Protein 8XWS (pdb70)

B-factor: mean 115.24, std 15.27, range [30.0, 181.54]

Secondary structure (DSSP, 8-state):
----S-SS-B----GGGEEEEEEEPSSSS-SS-EEEEEETTS-EEEE-TTSHHHHHHHHHHTT--/-GGGGS--------HHHHHHHHHHHHHHHHHHHHHHHHHHHHHHH--TT--HHHHHHHHHHHHHHHHHHHHHHHHHHHHH---S-HHHHHHHHHHHHHHHHHHHHHHHHHHHHHHHHHTTSSSSGGGGGS-HHHHHHHHHHHHHHHTHHHHHHEEEE--SSS--EEEE---TTHHHHHHHHTHHHHIIIIIHHHHHHHHHHHHHHHHHHSS--TTHHHHHHHHHHHHHHHHHHHHHHHHHHHHHHHHHTTSSPP-HHHHHHHHHHHHHHHHHHTTHHHHHIIIIITTSHHHHHHHHHHT-/----S-SS-B----GGGEEEEEEEPSSSS-SS-EEEEEETTS-EEEE-TTSHHHHHHHHHHTT--/-GGGGS--------HHHHHHHHHHHHHHHHHHHHHHHHHHHHHHH--TT--HHHHHHHHHHHHHHHHHHHHHHHHHHHHH---S-HHHHHHHHHHHHHHHHHHHHHHHHHHHHHHHHHTTSSSSGGGGGS-HHHHHHHHHHHHHHHTHHHHHHEEEE--SSS--EEEE---TTHHHHHHHHTHHHHIIIIIHHHHHHHHHHHHHHHHHHSS--TTHHHHHHHHHHHHHHHHHHHHHHHHHHHHHHHHHTTSSPP-HHHHHHHHHHHHHHHHHHTTHHHHHIIIIITTSHHHHHHHHHHT-

Radius of gyration: 38.13 Å; Cα contacts (8 Å, |Δi|>4): 910; chains: 4; bounding box: 126×72×67 Å

Solvent-accessible surface area: 37752 Å² total; per-residue (Å²): 68,20,30,38,17,23,69,96,71,23,135,44,21,127,41,65,72,7,24,14,1,36,4,24,25,44,11,15,40,15,39,158,18,10,0,12,0,25,12,66,86,39,145,87,4,0,2,45,34,97,17,105,45,0,118,134,2,15,115,123,20,22,85,52,115,156,91,62,147,100,4,39,27,16,82,72,60,104,108,83,79,66,32,56,50,10,57,112,65,4,52,94,4,46,108,88,0,70,107,11,0,49,54,3,38,80,13,10,95,151,52,78,137,58,111,56,16,52,20,37,8,7,37,25,6,5,69,0,2,38,46,8,0,108,8,2,54,54,39,8,38,20,77,79,99,4,1,110,98,32,52,147,68,0,49,54,10,4,32,61,39,37,15,2,33,0,0,5,6,14,0,11,7,21,5,1,55,10,64,32,24,34,68,47,48,54,142,53,120,60,20,104,119,63,134,88,17,151,141,56,6,129,74,21,54,38,59,0,94,109,20,0,67,31,16,55,108,83,40,69,13,5,74,37,60,83,68,56,25,25,17,19,19,46,39,34,105,66,1,24,71,126,35,34,103,58,21,113,48,34,30,28,82,3,19,88,68,0,26,107,62,3,81,107,6,5,34,95,1,32,189,48,10,152,77,33,181,93,61,140,30,101,141,35,38,163,27,12,117,38,2,18,109,45,6,51,108,6,27,65,36,50,15,98,22,10,89,30,0,34,52,1,54,77,119,104,62,137,35,52,47,62,119,14,42,123,23,49,100,33,14,42,56,14,52,33,53,2,10,56,18,0,19,54,10,8,92,28,17,3,36,65,27,72,81,22,102,116,18,32,122,122,35,125,124,67,20,31,38,17,21,66,95,70,25,135,45,20,126,40,64,71,6,24,13,1,38,6,24,26,45,10,15,42,16,39,158,16,10,0,12,0,25,13,68,86,38,142,85,3,0,3,44,32,98,16,105,42,0,120,136,3,14,117,122,19,22,87,54,116,156,90,60,148,102,4,38,27,15,80,73,58,104,108,71,78,65,80,44,51,10,51,110,67,3,51,93,4,47,108,88,0,68,106,10,1,49,52,3,38,78,13,10,95,148,53,78,137,43,113,46,18,52,13,36,8,6,39,24,6,5,69,0,2,37,47,9,0,106,9,3,54,55,39,9,38,21,76,56,100,3,1,110,97,32,51,150,69,0,50,56,10,4,31,61,37,37,15,3,33,0,0,5,5,14,0,12,6,21,5,1,54,9,66,32,22,34,67,47,48,54,142,55,120,60,20,104,120,64,134,87,17,152,142,56,6,127,73,21,53,39,59,0,92,109,22,0,68,29,15,56,109,83,39,69,15,5,76,36,59,82,67,56,24,24,15,19,19,47,41,35,105,68,0,25,74,125,35,35,104,59,21,112,46,32,32,29,81,4,19,88,65,0,24,105,61,3,81,110,5,4,35,96,1,32,188,41,11,152,167,31,180,95,62,142,30,102,141,36,38,162,31,14,118,37,2,17,111,45,7,50,108,5,26,67,38,51,16,97,23,8,91,32,0,33,51,1,55,78,118,104,62,137,35,51,47,64,119,14,41,124,23,51,98,33,13,42,58,14,52,32,55,2,10,55,16,0,19,54,11,8,94,28,17,4,33,64,27,143,133,16,100,110,17,33,121,123,37,124,124

Organism: Homo sapiens (NCBI:txid9606)

Foldseek 3Di:
DAEDDAPDADADDDLVFFDDWDWDCDDPNDRHIWIKTQGPVRDIGIHDPPDPRVVVSVVCVVVVD/DVCVVPDDQFADDDVVVLVVLLVLLVVLLVLLLVLLVLLLCLLPVDPPPNDLLSLLSNLLSVLLNQLSVLSNQVSVCVNFHDPPFFQCLLVSQLSNQLSLLLNLVSLLVVLVLLLCCAVVVVPPCNVVSVCSPVVSVVSSVVSNVLSVQSNPFWGWDPDDSDHIYRGGHPDDPVVVVVLVSVVCCCPSPPDVSLVSNCVSVVVNLVRLVPDDDPCSVVVNVLSVVVSVLVCQLPVQLVVLSVVVSCCVVCVDPDDSVNVNVSVVSNSVSVSSNSSCSNCCSVSSPVVDPVSVVSSVVVVD/DAEDDAPDADADDDLVFFDDWDWDCDDPNDRHIWIKTQGPVRDIGIHDPPDPRVVVSVVCVVVVD/DVCVVPDDQFADDDVVVLVVLLVLLVVLLVLLLVLLVLLLCLLPVDPPPNDLLSLLSNLLSVLLNQLSVLSNQVSVCVNFHDPPFFQCLLVSQLSNQLSLLLNLVSLLVVLVLLLCCAVVVVPPCNVVSVCSPVVSVVSSVVSNVLSVQSNPFWGWDPDDSDHIYRGGHPDDPVVVVVLVSVVCCCPSPPDVSLVSNCVSVVVNLVRLVPDDDPCSVVVNVLSVVVSVLVCQLPVQLVVLSVVVSCCVVCVDPDDSVNVNVSVVSNSVSVSSNSSCSNCCSVSSPVVDPVSVVSSVVVVD

GO terms:
  GO:0042802 identical protein binding (F, IDA)
  GO:0008009 chemokine activity (F, TAS)
  GO:0006935 chemotaxis (P, TAS)
  GO:0007165 signal transduction (P, TAS)
  GO:0007267 cell-cell signaling (P, TAS)
  GO:0008284 positive regulation of cell population proliferation (P, TAS)
  GO:0005576 extracellular region (C, TAS)
  GO:0005515 protein binding (F, IPI)

Structure (mmCIF, N/CA/C/O backbone):
data_8XWS
#
_entry.id   8XWS
#
loop_
_entity.id
_entity.type
_entity.pdbx_description
1 polymer 'C-X-C motif chemokine 5'
2 polymer 'C-X-C chemokine receptor type 2'
#
loop_
_atom_site.group_PDB
_atom_site.id
_atom_site.type_symbol
_atom_site.label_atom_id
_atom_site.label_alt_id
_atom_site.label_comp_id
_atom_site.label_asym_id
_atom_site.label_entity_id
_atom_site.label_seq_id
_atom_site.pdbx_PDB_ins_code
_atom_site.Cartn_x
_atom_site.Cartn_y
_atom_site.Cartn_z
_atom_site.occupancy
_atom_site.B_iso_or_equiv
_atom_site.auth_seq_id
_atom_site.auth_comp_id
_atom_site.auth_asym_id
_atom_site.auth_atom_id
_atom_site.pdbx_PDB_model_num
ATOM 1 N N . GLU A 1 10 ? 247.884 223.465 209.642 1.00 130.33 10 GLU D N 1
ATOM 2 C CA . GLU A 1 10 ? 248.310 223.300 208.258 1.00 128.99 10 GLU D CA 1
ATOM 3 C C . GLU A 1 10 ? 247.144 223.495 207.300 1.00 128.79 10 GLU D C 1
ATOM 4 O O . GLU A 1 10 ? 246.068 222.934 207.494 1.00 131.47 10 GLU D O 1
ATOM 10 N N . LEU A 1 11 ? 247.365 224.299 206.266 1.00 111.45 11 LEU D N 1
ATOM 11 C CA . LEU A 1 11 ? 246.330 224.537 205.272 1.00 110.68 11 LEU D CA 1
ATOM 12 C C . LEU A 1 11 ? 246.165 223.316 204.378 1.00 114.42 11 LEU D C 1
ATOM 13 O O . LEU A 1 11 ? 247.139 222.655 204.013 1.00 115.22 11 LEU D O 1
ATOM 18 N N . ARG A 1 12 ? 244.918 223.020 204.027 1.00 122.29 12 ARG D N 1
ATOM 19 C CA . ARG A 1 12 ? 244.586 221.840 203.249 1.00 122.78 12 ARG D CA 1
ATOM 20 C C . ARG A 1 12 ? 243.509 222.179 202.231 1.00 121.60 12 ARG D C 1
ATOM 21 O O . ARG A 1 12 ? 242.792 223.174 202.357 1.00 119.07 12 ARG D O 1
ATOM 29 N N . CYS A 1 13 ? 243.404 221.332 201.213 1.00 126.65 13 CYS D N 1
ATOM 30 C CA . CYS A 1 13 ? 242.363 221.499 200.214 1.00 123.03 13 CYS D CA 1
ATOM 31 C C . CYS A 1 13 ? 240.992 221.328 200.856 1.00 126.50 13 CYS D C 1
ATOM 32 O O . CYS A 1 13 ? 240.825 220.623 201.853 1.00 130.53 13 CYS D O 1
ATOM 35 N N . VAL A 1 14 ? 239.998 221.992 200.268 1.00 112.35 14 VAL D N 1
ATOM 36 C CA . VAL A 1 14 ? 238.650 222.000 200.825 1.00 108.36 14 VAL D CA 1
ATOM 37 C C . VAL A 1 14 ? 237.748 220.951 200.198 1.00 106.93 14 VAL D C 1
ATOM 38 O O . VAL A 1 14 ? 236.658 220.691 200.734 1.00 112.18 14 VAL D O 1
ATOM 42 N N . CYS A 1 15 ? 238.159 220.332 199.095 1.00 107.03 15 CYS D N 1
ATOM 43 C CA . CYS A 1 15 ? 237.308 219.417 198.344 1.00 112.47 15 CYS D CA 1
ATOM 44 C C . CYS A 1 15 ? 238.069 218.126 198.091 1.00 112.49 15 CYS D C 1
ATOM 45 O O . CYS A 1 15 ? 238.959 218.082 197.237 1.00 113.65 15 CYS D O 1
ATOM 48 N N . LEU A 1 16 ? 237.713 217.076 198.830 1.00 117.13 16 LEU D N 1
ATOM 49 C CA . LEU A 1 16 ? 238.328 215.767 198.664 1.00 117.56 16 LEU D CA 1
ATOM 50 C C . LEU A 1 16 ? 237.807 215.025 197.446 1.00 117.29 16 LEU D C 1
ATOM 51 O O . LEU A 1 16 ? 238.603 214.492 196.667 1.00 118.30 16 LEU D O 1
ATOM 56 N N . GLN A 1 17 ? 236.491 214.982 197.268 1.00 119.73 17 GLN D N 1
ATOM 57 C CA . GLN A 1 17 ? 235.870 214.358 196.113 1.00 121.82 17 GLN D CA 1
ATOM 58 C C . GLN A 1 17 ? 234.907 215.353 195.486 1.00 124.62 17 GLN D C 1
ATOM 59 O O . GLN A 1 17 ? 234.432 216.284 196.141 1.00 126.47 17 GLN D O 1
ATOM 65 N N . THR A 1 18 ? 234.622 215.152 194.204 1.00 122.93 18 THR D N 1
ATOM 66 C CA . THR A 1 18 ? 233.934 216.148 193.402 1.00 118.80 18 THR D CA 1
ATOM 67 C C . THR A 1 18 ? 232.689 215.562 192.756 1.00 119.73 18 THR D C 1
ATOM 68 O O . THR A 1 18 ? 232.598 214.356 192.512 1.00 120.92 18 THR D O 1
ATOM 72 N N . THR A 1 19 ? 231.733 216.444 192.480 1.00 115.82 19 THR D N 1
ATOM 73 C CA . THR A 1 19 ? 230.488 216.103 191.812 1.00 111.80 19 THR D CA 1
ATOM 74 C C . THR A 1 19 ? 230.326 216.970 190.573 1.00 113.22 19 THR D C 1
ATOM 75 O O . THR A 1 19 ? 230.779 218.117 190.545 1.00 118.74 19 THR D O 1
ATOM 79 N N . GLN A 1 20 ? 229.682 216.418 189.549 1.00 118.83 20 GLN D N 1
ATOM 80 C CA . GLN A 1 20 ? 229.495 217.111 188.284 1.00 120.03 20 GLN D CA 1
ATOM 81 C C . GLN A 1 20 ? 228.035 217.411 187.971 1.00 122.01 20 GLN D C 1
ATOM 82 O O . GLN A 1 20 ? 227.763 218.138 187.011 1.00 122.03 20 GLN D O 1
ATOM 88 N N . GLY A 1 21 ? 227.096 216.876 188.748 1.00 122.42 21 GLY D N 1
ATOM 89 C CA . GLY A 1 21 ? 225.688 217.031 188.435 1.00 122.33 21 GLY D CA 1
ATOM 90 C C . GLY A 1 21 ? 224.870 217.651 189.546 1.00 124.42 21 GLY D C 1
ATOM 91 O O . GLY A 1 21 ? 224.691 217.050 190.609 1.00 122.71 21 GLY D O 1
ATOM 92 N N . VAL A 1 22 ? 224.362 218.856 189.304 1.00 127.60 22 VAL D N 1
ATOM 93 C CA . VAL A 1 22 ? 223.484 219.550 190.241 1.00 124.22 22 VAL D CA 1
ATOM 94 C C . VAL A 1 22 ? 222.590 220.486 189.444 1.00 125.54 22 VAL D C 1
ATOM 95 O O . VAL A 1 22 ? 223.047 221.138 188.502 1.00 124.43 22 VAL D O 1
ATOM 99 N N . HIS A 1 23 ? 221.320 220.557 189.820 1.00 127.94 23 HIS D N 1
ATOM 100 C CA . HIS A 1 23 ? 220.390 221.414 189.104 1.00 123.60 23 HIS D CA 1
ATOM 101 C C . HIS A 1 23 ? 220.706 222.878 189.404 1.00 126.29 23 HIS D C 1
ATOM 102 O O . HIS A 1 23 ? 220.798 223.256 190.579 1.00 128.28 23 HIS D O 1
ATOM 109 N N . PRO A 1 24 ? 220.876 223.728 188.387 1.00 117.94 24 PRO D N 1
ATOM 110 C CA . PRO A 1 24 ? 221.246 225.125 188.661 1.00 116.25 24 PRO D CA 1
ATOM 111 C C . PRO A 1 24 ? 220.258 225.862 189.540 1.00 116.41 24 PRO D C 1
ATOM 112 O O . PRO A 1 24 ? 220.669 226.736 190.312 1.00 113.14 24 PRO D O 1
ATOM 116 N N . LYS A 1 25 ? 218.969 225.539 189.453 1.00 132.64 25 LYS D N 1
ATOM 117 C CA . LYS A 1 25 ? 217.954 226.282 190.186 1.00 130.30 25 LYS D CA 1
ATOM 118 C C . LYS A 1 25 ? 218.099 226.145 191.694 1.00 129.84 25 LYS D C 1
ATOM 119 O O . LYS A 1 25 ? 217.512 226.942 192.433 1.00 125.62 25 LYS D O 1
ATOM 121 N N . MET A 1 26 ? 218.861 225.163 192.163 1.00 131.93 26 MET D N 1
ATOM 122 C CA . MET A 1 26 ? 219.055 224.938 193.587 1.00 129.45 26 MET D CA 1
ATOM 123 C C . MET A 1 26 ? 220.283 225.644 194.137 1.00 126.10 26 MET D C 1
ATOM 124 O O . MET A 1 26 ? 220.528 225.574 195.345 1.00 126.88 26 MET D O 1
ATOM 129 N N . ILE A 1 27 ? 221.054 226.318 193.294 1.00 111.22 27 ILE D N 1
ATOM 130 C CA . ILE A 1 27 ? 222.320 226.914 193.700 1.00 110.77 27 ILE D CA 1
ATOM 131 C C . ILE A 1 27 ? 222.079 228.329 194.198 1.00 107.52 27 ILE D C 1
ATOM 132 O O . ILE A 1 27 ? 221.379 229.116 193.550 1.00 108.27 27 ILE D O 1
ATOM 137 N N . SER A 1 28 ? 222.667 228.656 195.345 1.00 106.64 28 SER D N 1
ATOM 138 C CA . SER A 1 28 ? 222.615 230.003 195.894 1.00 104.07 28 SER D CA 1
ATOM 139 C C . SER A 1 28 ? 223.967 230.700 195.887 1.00 113.76 28 SER D C 1
ATOM 140 O O . SER A 1 28 ? 224.027 231.905 195.632 1.00 121.47 28 SER D O 1
ATOM 143 N N . ASN A 1 29 ? 225.055 229.982 196.161 1.00 112.00 29 ASN D N 1
ATOM 144 C CA . ASN A 1 29 ? 226.374 230.599 196.205 1.00 106.15 29 ASN D CA 1
ATOM 145 C C . ASN A 1 29 ? 227.392 229.725 195.491 1.00 107.54 29 ASN D C 1
ATOM 146 O O . ASN A 1 29 ? 227.348 228.497 195.579 1.00 118.38 29 ASN D O 1
ATOM 151 N N . LEU A 1 30 ? 228.327 230.383 194.806 1.00 93.53 30 LEU D N 1
ATOM 152 C CA . LEU A 1 30 ? 229.480 229.732 194.185 1.00 94.82 30 LEU D CA 1
ATOM 153 C C . LEU A 1 30 ? 230.734 230.440 194.682 1.00 99.19 30 LEU D C 1
ATOM 154 O O . LEU A 1 30 ? 230.965 231.606 194.352 1.00 111.13 30 LEU D O 1
ATOM 159 N N . GLN A 1 31 ? 231.537 229.734 195.467 1.00 94.80 31 GLN D N 1
ATOM 160 C CA . GLN A 1 31 ? 232.785 230.264 195.995 1.00 95.49 31 GLN D CA 1
ATOM 161 C C . GLN A 1 31 ? 233.939 229.582 195.278 1.00 93.42 31 GLN D C 1
ATOM 162 O O . GLN A 1 31 ? 234.049 228.353 195.304 1.00 101.16 31 GLN D O 1
ATOM 168 N N . VAL A 1 32 ? 234.791 230.374 194.638 1.00 90.03 32 VAL D N 1
ATOM 169 C CA . VAL A 1 32 ? 235.894 229.862 193.837 1.00 86.93 32 VAL D CA 1
ATOM 170 C C . VAL A 1 32 ? 237.200 230.141 194.565 1.00 94.49 32 VAL D C 1
ATOM 171 O O . VAL A 1 32 ? 237.530 231.301 194.840 1.00 94.77 32 VAL D O 1
ATOM 175 N N . PHE A 1 33 ? 237.948 229.086 194.869 1.00 96.52 33 PHE D N 1
ATOM 176 C CA . PHE A 1 33 ? 239.296 229.205 195.396 1.00 97.46 33 PHE D CA 1
ATOM 177 C C . PHE A 1 33 ? 240.278 228.908 194.275 1.00 99.06 33 PHE D C 1
ATOM 178 O O . PHE A 1 33 ? 240.241 227.822 193.677 1.00 108.12 33 PHE D O 1
ATOM 186 N N . ALA A 1 34 ? 241.146 229.876 194.001 1.00 82.06 34 ALA D N 1
ATOM 187 C CA . ALA A 1 34 ? 242.148 229.776 192.958 1.00 85.80 34 ALA D CA 1
ATOM 188 C C . ALA A 1 34 ? 243.385 229.058 193.471 1.00 93.12 34 ALA D C 1
ATOM 189 O O . ALA A 1 34 ? 243.539 228.820 194.672 1.00 97.49 34 ALA D O 1
ATOM 191 N N . ILE A 1 35 ? 244.281 228.724 192.541 1.00 99.10 35 ILE D N 1
ATOM 192 C CA . ILE A 1 35 ? 245.479 227.983 192.904 1.00 96.39 35 ILE D CA 1
ATOM 193 C C . ILE A 1 35 ? 246.328 228.832 193.832 1.00 91.67 35 ILE D C 1
ATOM 194 O O . ILE A 1 35 ? 246.585 230.013 193.567 1.00 94.01 35 ILE D O 1
ATOM 199 N N . GLY A 1 36 ? 246.770 228.230 194.929 1.00 98.44 36 GLY D N 1
ATOM 200 C CA . GLY A 1 36 ? 247.554 228.924 195.916 1.00 101.79 36 GLY D CA 1
ATOM 201 C C . GLY A 1 36 ? 248.136 227.977 196.943 1.00 108.16 36 GLY D C 1
ATOM 202 O O . GLY A 1 36 ? 248.134 226.755 196.773 1.00 119.99 36 GLY D O 1
ATOM 203 N N . PRO A 1 37 ? 248.654 228.533 198.035 1.00 94.91 37 PRO D N 1
ATOM 204 C CA . PRO A 1 37 ? 249.221 227.680 199.089 1.00 98.97 37 PRO D CA 1
ATOM 205 C C . PRO A 1 37 ? 248.238 226.669 199.647 1.00 104.05 37 PRO D C 1
ATOM 206 O O . PRO A 1 37 ? 248.639 225.559 200.017 1.00 105.07 37 PRO D O 1
ATOM 210 N N . GLN A 1 38 ? 246.957 227.024 199.725 1.00 114.03 38 GLN D N 1
ATOM 211 C CA . GLN A 1 38 ? 245.979 226.130 200.333 1.00 114.03 38 GLN D CA 1
ATOM 212 C C . GLN A 1 38 ? 245.895 224.813 199.575 1.00 113.10 38 GLN D C 1
ATOM 213 O O . GLN A 1 38 ? 245.885 223.735 200.180 1.00 111.91 38 GLN D O 1
ATOM 219 N N . CYS A 1 39 ? 245.838 224.879 198.249 1.00 113.89 39 CYS D N 1
ATOM 220 C CA . CYS A 1 39 ? 245.680 223.697 197.420 1.00 110.63 39 CYS D CA 1
ATOM 221 C C . CYS A 1 39 ? 246.349 223.937 196.076 1.00 108.15 39 CYS D C 1
ATOM 222 O O . CYS A 1 39 ? 246.574 225.076 195.665 1.00 116.11 39 CYS D O 1
ATOM 225 N N . SER A 1 40 ? 246.659 222.842 195.392 1.00 99.79 40 SER D N 1
ATOM 226 C CA . SER A 1 40 ? 247.318 222.891 194.097 1.00 103.40 40 SER D CA 1
ATOM 227 C C . SER A 1 40 ? 246.339 222.959 192.937 1.00 108.20 40 SER D C 1
ATOM 228 O O . SER A 1 40 ? 246.767 223.145 191.794 1.00 108.30 40 SER D O 1
ATOM 231 N N . LYS A 1 41 ? 245.043 222.818 193.197 1.00 109.18 41 LYS D N 1
ATOM 232 C CA . LYS A 1 41 ? 244.030 222.803 192.154 1.00 109.08 41 LYS D CA 1
ATOM 233 C C . LYS A 1 41 ? 242.934 223.801 192.479 1.00 107.27 41 LYS D C 1
ATOM 234 O O . LYS A 1 41 ? 242.625 224.040 193.650 1.00 106.64 41 LYS D O 1
ATOM 240 N N . VAL A 1 42 ? 242.351 224.384 191.432 1.00 90.15 42 VAL D N 1
ATOM 241 C CA . VAL A 1 42 ? 241.191 225.241 191.615 1.00 83.42 42 VAL D CA 1
ATOM 242 C C . VAL A 1 42 ? 240.070 224.422 192.226 1.00 93.17 42 VAL D C 1
ATOM 243 O O . VAL A 1 42 ? 239.945 223.218 191.965 1.00 108.25 42 VAL D O 1
ATOM 247 N N . GLU A 1 43 ? 239.242 225.059 193.049 1.00 101.89 43 GLU D N 1
ATOM 248 C CA . GLU A 1 43 ? 238.123 224.346 193.657 1.00 106.57 43 GLU D CA 1
ATOM 249 C C . GLU A 1 43 ? 236.929 225.273 193.816 1.00 107.99 43 GLU D C 1
ATOM 250 O O . GLU A 1 43 ? 237.063 226.381 194.343 1.00 112.78 43 GLU D O 1
ATOM 256 N N . VAL A 1 44 ? 235.766 224.807 193.378 1.00 95.04 44 VAL D N 1
ATOM 257 C CA . VAL A 1 44 ? 234.531 225.581 193.416 1.00 97.22 44 VAL D CA 1
ATOM 258 C C . VAL A 1 44 ? 233.567 224.886 194.366 1.00 94.50 44 VAL D C 1
ATOM 259 O O . VAL A 1 44 ? 233.296 223.686 194.236 1.00 106.26 44 VAL D O 1
ATOM 263 N N . VAL A 1 45 ? 233.048 225.649 195.313 1.00 94.03 45 VAL D N 1
ATOM 264 C CA . VAL A 1 45 ? 232.108 225.167 196.311 1.00 93.74 45 VAL D CA 1
ATOM 265 C C . VAL A 1 45 ? 230.752 225.793 196.043 1.00 94.81 45 VAL D C 1
ATOM 266 O O . VAL A 1 45 ? 230.627 227.020 195.939 1.00 107.36 45 VAL D O 1
ATOM 270 N N . ALA A 1 46 ? 229.733 224.951 195.937 1.00 99.19 46 ALA D N 1
ATOM 271 C CA . ALA A 1 46 ? 228.370 225.381 195.682 1.00 99.45 46 ALA D CA 1
ATOM 272 C C . ALA A 1 46 ? 227.558 225.204 196.951 1.00 101.31 46 ALA D C 1
ATOM 273 O O . ALA A 1 46 ? 227.440 224.088 197.465 1.00 111.19 46 ALA D O 1
ATOM 275 N N . SER A 1 47 ? 227.005 226.299 197.454 1.00 106.06 47 SER D N 1
ATOM 276 C CA . SER A 1 47 ? 226.114 226.272 198.604 1.00 109.25 47 SER D CA 1
ATOM 277 C C . SER A 1 47 ? 224.689 226.412 198.097 1.00 114.10 47 SER D C 1
ATOM 278 O O . SER A 1 47 ? 224.363 227.385 197.403 1.00 125.10 47 SER D O 1
ATOM 281 N N . LEU A 1 48 ? 223.853 225.442 198.448 1.00 107.50 48 LEU D N 1
ATOM 282 C CA . LEU A 1 48 ? 222.509 225.305 197.919 1.00 107.61 48 LEU D CA 1
ATOM 283 C C . LEU A 1 48 ? 221.499 225.965 198.850 1.00 108.27 48 LEU D C 1
ATOM 284 O O . LEU A 1 48 ? 221.811 226.350 199.978 1.00 110.66 48 LEU D O 1
ATOM 289 N N . LYS A 1 49 ? 220.265 226.086 198.361 1.00 111.10 49 LYS D N 1
ATOM 290 C CA . LYS A 1 49 ? 219.196 226.619 199.194 1.00 113.32 49 LYS D CA 1
ATOM 291 C C . LYS A 1 49 ? 218.850 225.689 200.346 1.00 114.46 49 LYS D C 1
ATOM 292 O O . LYS A 1 49 ? 218.326 226.151 201.363 1.00 116.29 49 LYS D O 1
ATOM 298 N N . ASN A 1 50 ? 219.137 224.394 200.211 1.00 116.67 50 ASN D N 1
ATOM 299 C CA . ASN A 1 50 ? 218.841 223.448 201.278 1.00 117.29 50 ASN D CA 1
ATOM 300 C C . ASN A 1 50 ? 219.688 223.697 202.516 1.00 117.16 50 ASN D C 1
ATOM 301 O O . ASN A 1 50 ? 219.362 223.182 203.590 1.00 116.10 50 ASN D O 1
ATOM 306 N N . GLY A 1 51 ? 220.762 224.468 202.390 1.00 128.77 51 GLY D N 1
ATOM 307 C CA . GLY A 1 51 ? 221.707 224.653 203.466 1.00 130.77 51 GLY D CA 1
ATOM 308 C C . GLY A 1 51 ? 222.909 223.740 203.417 1.00 128.59 51 GLY D C 1
ATOM 309 O O . GLY A 1 51 ? 223.776 223.840 204.292 1.00 127.81 51 GLY D O 1
ATOM 310 N N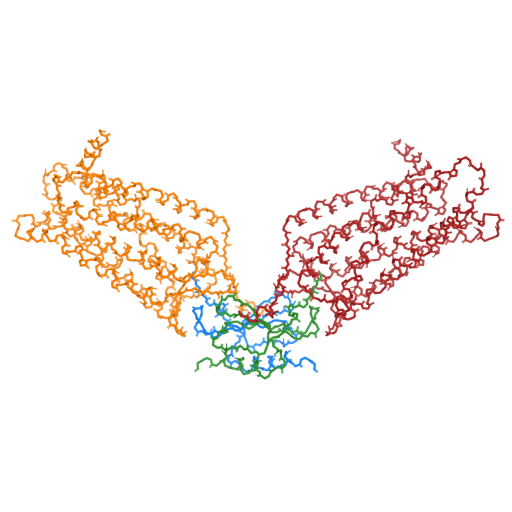 . LYS A 1 52 ? 222.991 222.860 202.425 1.00 121.64 52 LYS D N 1
ATOM 311 C CA . LYS A 1 52 ? 224.104 221.941 202.276 1.00 120.93 52 LYS D CA 1
ATOM 312 C C . LYS A 1 52 ? 225.166 222.556 201.371 1.00 123.24 52 LYS D C 1
ATOM 313 O O . LYS A 1 52 ? 225.007 223.652 200.832 1.00 127.53 52 LYS D O 1
ATOM 319 N N . GLU A 1 53 ? 226.268 221.830 201.205 1.00 113.09 53 GLU D N 1
ATOM 320 C CA . GLU A 1 53 ? 227.392 222.287 200.405 1.00 108.62 53 GLU D CA 1
ATOM 321 C C . GLU A 1 53 ? 227.891 221.143 199.539 1.00 108.73 53 GLU D C 1
ATOM 322 O O . GLU A 1 53 ? 227.844 219.980 199.945 1.00 115.21 53 GLU D O 1
ATOM 328 N N . ILE A 1 54 ? 228.356 221.482 198.339 1.00 102.76 54 ILE D N 1
ATOM 329 C CA . ILE A 1 54 ? 228.891 220.514 197.393 1.00 104.74 54 ILE D CA 1
ATOM 330 C C . ILE A 1 54 ? 230.157 221.097 196.780 1.00 108.43 54 ILE D C 1
ATOM 331 O O . ILE A 1 54 ? 230.385 222.306 196.805 1.00 115.81 54 ILE D O 1
ATOM 336 N N . CYS A 1 55 ? 230.990 220.220 196.234 1.00 106.84 55 CYS D N 1
ATOM 337 C CA . CYS A 1 55 ? 232.226 220.606 195.561 1.00 105.38 55 CYS D CA 1
ATOM 338 C C . CYS A 1 55 ? 232.094 220.224 194.089 1.00 107.14 55 CYS D C 1
ATOM 339 O O . CYS A 1 55 ? 232.059 219.044 193.740 1.00 114.69 55 CYS D O 1
ATOM 342 N N . LEU A 1 56 ? 232.020 221.232 193.223 1.00 101.62 56 LEU D N 1
ATOM 343 C CA . LEU A 1 56 ? 231.835 220.959 191.805 1.00 100.73 56 LEU D CA 1
ATOM 344 C C . LEU A 1 56 ? 233.168 220.676 191.124 1.00 106.78 56 LEU D C 1
ATOM 345 O O . LEU A 1 56 ? 234.242 220.907 191.684 1.00 109.66 56 LEU D O 1
ATOM 350 N N . ASP A 1 57 ? 233.084 220.171 189.899 1.00 122.35 57 ASP D N 1
ATOM 351 C CA . ASP A 1 57 ? 234.272 219.903 189.102 1.00 124.44 57 ASP D CA 1
ATOM 352 C C . ASP A 1 57 ? 234.699 221.172 188.375 1.00 127.66 57 ASP D C 1
ATOM 353 O O . ASP A 1 57 ? 233.948 221.668 187.529 1.00 131.67 57 ASP D O 1
ATOM 358 N N . PRO A 1 58 ? 235.883 221.718 188.656 1.00 107.55 58 PRO D N 1
ATOM 359 C CA . PRO A 1 58 ? 236.286 222.955 187.969 1.00 100.66 58 PRO D CA 1
ATOM 360 C C . PRO A 1 58 ? 236.358 222.822 186.463 1.00 103.26 58 PRO D C 1
ATOM 361 O O . PRO A 1 58 ? 236.070 223.787 185.744 1.00 104.18 58 PRO D O 1
ATOM 365 N N . GLU A 1 59 ? 236.740 221.655 185.960 1.00 126.41 59 GLU D N 1
ATOM 366 C CA . GLU A 1 59 ? 237.028 221.478 184.545 1.00 128.04 59 GLU D CA 1
ATOM 367 C C . GLU A 1 59 ? 235.828 220.998 183.740 1.00 132.29 59 GLU D C 1
ATOM 368 O O . GLU A 1 59 ? 235.947 220.832 182.522 1.00 133.35 59 GLU D O 1
ATOM 370 N N . ALA A 1 60 ? 234.686 220.769 184.378 1.00 135.66 60 ALA D N 1
ATOM 371 C CA . ALA A 1 60 ? 233.517 220.309 183.650 1.00 132.11 60 ALA D CA 1
ATOM 372 C C . ALA A 1 60 ? 232.852 221.468 182.905 1.00 136.30 60 ALA D C 1
ATOM 373 O O . ALA A 1 60 ? 232.942 222.622 183.329 1.00 137.88 60 ALA D O 1
ATOM 375 N N . PRO A 1 61 ? 232.174 221.185 181.789 1.00 138.66 61 PRO D N 1
ATOM 376 C CA . PRO A 1 61 ? 231.424 222.250 181.102 1.00 138.78 61 PRO D CA 1
ATOM 377 C C . PRO A 1 61 ? 230.298 222.822 181.938 1.00 137.78 61 PRO D C 1
ATOM 378 O O . PRO A 1 61 ? 229.843 223.941 181.669 1.00 137.04 61 PRO D O 1
ATOM 382 N N . PHE A 1 62 ? 229.837 222.083 182.945 1.00 125.41 62 PHE D N 1
ATOM 383 C CA . PHE A 1 62 ? 228.665 222.485 183.714 1.00 124.49 62 PHE D CA 1
ATOM 384 C C . PHE A 1 62 ? 228.907 223.796 184.453 1.00 127.67 62 PHE D C 1
ATOM 385 O O . PHE A 1 62 ? 228.018 224.655 184.533 1.00 127.16 62 PHE D O 1
ATOM 393 N N . LEU A 1 63 ? 230.114 223.970 184.994 1.00 114.07 63 LEU D N 1
ATOM 394 C CA . LEU A 1 63 ? 230.405 225.134 185.824 1.00 112.15 63 LEU D CA 1
ATOM 395 C C . LEU A 1 63 ? 230.276 226.434 185.036 1.00 111.60 63 LEU D C 1
ATOM 396 O O . LEU A 1 63 ? 229.726 227.425 185.532 1.00 110.28 63 LEU D O 1
ATOM 401 N N . LYS A 1 64 ? 230.806 226.458 183.813 1.00 112.12 64 LYS D N 1
ATOM 402 C CA . LYS A 1 64 ? 230.784 227.684 183.022 1.00 108.77 64 LYS D CA 1
ATOM 403 C C . LYS A 1 64 ? 229.356 228.103 182.706 1.00 111.81 64 LYS D C 1
ATOM 404 O O . LYS A 1 64 ? 228.996 229.280 182.832 1.00 116.11 64 LYS D O 1
ATOM 410 N N . LYS A 1 65 ? 228.527 227.147 182.287 1.00 114.41 65 LYS D N 1
ATOM 411 C CA . LYS A 1 65 ? 227.135 227.456 181.991 1.00 114.10 65 LYS D CA 1
ATOM 412 C C . LYS A 1 65 ? 226.416 227.936 183.242 1.00 113.62 65 LYS D C 1
ATOM 413 O O . LYS A 1 65 ? 225.611 228.874 183.191 1.00 119.66 65 LYS D O 1
ATOM 419 N N . VAL A 1 66 ? 226.702 227.308 184.383 1.00 99.13 66 VAL D N 1
ATOM 420 C CA . VAL A 1 66 ? 226.064 227.732 185.623 1.00 102.27 66 VAL D CA 1
ATOM 421 C C . VAL A 1 66 ? 226.430 229.174 185.940 1.00 112.89 66 VAL D C 1
ATOM 422 O O . VAL A 1 66 ? 225.563 229.998 186.256 1.00 118.86 66 VAL D O 1
ATOM 426 N N . ILE A 1 67 ? 227.717 229.507 185.846 1.00 111.96 67 ILE D N 1
ATOM 427 C CA . ILE A 1 67 ? 228.146 230.867 186.157 1.00 104.11 67 ILE D CA 1
ATOM 428 C C . ILE A 1 67 ? 227.508 231.859 185.197 1.00 104.25 67 ILE D C 1
ATOM 429 O O . ILE A 1 67 ? 227.049 232.931 185.609 1.00 110.40 67 ILE D O 1
ATOM 434 N N . GLN A 1 68 ? 227.466 231.528 183.909 1.00 111.33 68 GLN D N 1
ATOM 435 C CA . GLN A 1 68 ? 226.862 232.444 182.949 1.00 111.85 68 GLN D CA 1
ATOM 436 C C . GLN A 1 68 ? 225.393 232.676 183.269 1.00 111.18 68 GLN D C 1
ATOM 437 O O . GLN A 1 68 ? 224.907 233.809 183.200 1.00 111.21 68 GLN D O 1
ATOM 443 N N . LYS A 1 69 ? 224.667 231.613 183.620 1.00 108.28 69 LYS D N 1
ATOM 444 C CA . LYS A 1 69 ? 223.260 231.775 183.972 1.00 109.58 69 LYS D CA 1
ATOM 445 C C . LYS A 1 69 ? 223.098 232.651 185.207 1.00 111.37 69 LYS D C 1
ATOM 446 O O . LYS A 1 69 ? 222.236 233.536 185.243 1.00 118.86 69 LYS D O 1
ATOM 452 N N . ILE A 1 70 ? 223.918 232.419 186.233 1.00 92.20 70 ILE D N 1
ATOM 453 C CA . ILE A 1 70 ? 223.757 233.162 187.475 1.00 89.83 70 ILE D CA 1
ATOM 454 C C . ILE A 1 70 ? 224.018 234.649 187.281 1.00 96.02 70 ILE D C 1
ATOM 455 O O . ILE A 1 70 ? 223.397 235.473 187.960 1.00 97.69 70 ILE D O 1
ATOM 460 N N . LEU A 1 71 ? 224.915 235.019 186.371 1.00 100.55 71 LEU D N 1
ATOM 461 C CA . LEU A 1 71 ? 225.243 236.415 186.128 1.00 97.90 71 LEU D CA 1
ATOM 462 C C . LEU A 1 71 ? 224.297 237.057 185.124 1.00 103.05 71 LEU D C 1
ATOM 463 O O . LEU A 1 71 ? 224.488 238.220 184.754 1.00 106.09 71 LEU D O 1
ATOM 468 N N . ASP A 1 72 ? 223.289 236.321 184.673 1.00 118.57 72 ASP D N 1
ATOM 469 C CA . ASP A 1 72 ? 222.340 236.829 183.693 1.00 121.68 72 ASP D CA 1
ATOM 470 C C . ASP A 1 72 ? 220.925 236.470 184.139 1.00 121.25 72 ASP D C 1
ATOM 471 O O . ASP A 1 72 ? 220.084 236.044 183.346 1.00 122.75 72 ASP D O 1
ATOM 476 N N . GLY A 1 73 ? 220.650 236.638 185.433 1.00 121.26 73 GLY D N 1
ATOM 477 C CA . GLY A 1 73 ? 219.324 236.329 185.941 1.00 122.56 73 GLY D CA 1
ATOM 478 C C . GLY A 1 73 ? 218.241 237.149 185.267 1.00 128.28 73 GLY D C 1
ATOM 479 O O . GLY A 1 73 ? 217.167 236.633 184.948 1.00 126.68 73 GLY D O 1
ATOM 480 N N . GLY A 1 74 ? 218.509 238.430 185.039 1.00 145.35 74 GLY D N 1
ATOM 481 C CA . GLY A 1 74 ? 217.563 239.298 184.365 1.00 143.24 74 GLY D CA 1
ATOM 482 C C . GLY A 1 74 ? 217.697 239.246 182.857 1.00 142.47 74 GLY D C 1
ATOM 483 O O . GLY A 1 74 ? 216.719 239.017 182.144 1.00 142.98 74 GLY D O 1
ATOM 484 N N . PRO B 2 87 ? 220.653 212.259 199.685 1.00 160.45 31 PRO R N 1
ATOM 485 C CA . PRO B 2 87 ? 221.052 211.532 198.475 1.00 160.45 31 PRO R CA 1
ATOM 486 C C . PRO B 2 87 ? 222.512 211.093 198.507 1.00 160.45 31 PRO R C 1
ATOM 487 O O . PRO B 2 87 ? 223.118 211.043 199.577 1.00 160.45 31 PRO R O 1
ATOM 491 N N . PHE B 2 88 ? 223.065 210.774 197.340 1.00 166.14 32 PHE R N 1
ATOM 492 C CA . PHE B 2 88 ? 224.461 210.380 197.219 1.00 166.14 32 PHE R CA 1
ATOM 493 C C . PHE B 2 88 ? 225.410 211.570 197.186 1.00 166.14 32 PHE R C 1
ATOM 494 O O . PHE B 2 88 ? 226.629 211.373 197.219 1.00 166.14 32 PHE R O 1
ATOM 496 N N . LEU B 2 89 ? 224.885 212.795 197.121 1.00 154.31 33 LEU R N 1
ATOM 497 C CA . LEU B 2 89 ? 225.750 213.967 197.096 1.00 154.31 33 LEU R CA 1
ATOM 498 C C . LEU B 2 89 ? 226.509 214.129 198.406 1.00 154.31 33 LEU R C 1
ATOM 499 O O . LEU B 2 89 ? 227.543 214.806 198.443 1.00 154.31 33 LEU R O 1
ATOM 504 N N . LEU B 2 90 ? 226.016 213.519 199.487 1.00 153.04 34 LEU R N 1
ATOM 505 C CA . LEU B 2 90 ? 226.700 213.631 200.770 1.00 153.04 34 LEU R CA 1
ATOM 506 C C . LEU B 2 90 ? 228.120 213.088 200.694 1.00 153.04 34 LEU R C 1
ATOM 507 O O . LEU B 2 90 ? 228.977 213.475 201.496 1.00 153.04 34 LEU R O 1
ATOM 512 N N . ASP B 2 91 ? 228.389 212.192 199.742 1.00 146.34 35 ASP R N 1
ATOM 513 C CA . ASP B 2 91 ? 229.753 211.712 199.553 1.00 146.34 35 ASP R CA 1
ATOM 514 C C . ASP B 2 91 ? 230.683 212.860 199.189 1.00 146.34 35 ASP R C 1
ATOM 515 O O . ASP B 2 91 ? 231.822 212.922 199.665 1.00 146.34 35 ASP R O 1
ATOM 520 N N . ALA B 2 92 ? 230.214 213.777 198.347 1.00 119.63 36 ALA R N 1
ATOM 521 C CA . ALA B 2 92 ? 230.986 214.944 197.933 1.00 119.63 36 ALA R CA 1
ATOM 522 C C . ALA B 2 92 ? 230.549 216.125 198.789 1.00 119.63 36 ALA R C 1
ATOM 523 O O . ALA B 2 92 ? 229.501 216.726 198.549 1.00 119.63 36 ALA R O 1
ATOM 525 N N . ALA B 2 93 ? 231.359 216.459 199.791 1.00 111.67 37 ALA R N 1
ATOM 526 C CA . ALA B 2 93 ? 231.076 217.575 200.666 1.00 111.67 37 ALA R CA 1
ATOM 527 C C . ALA B 2 93 ? 232.373 218.115 201.251 1.00 111.67 37 ALA R C 1
ATOM 528 O O . ALA B 2 93 ? 233.292 217.337 201.544 1.00 111.67 37 ALA R O 1
ATOM 530 N N . PRO B 2 94 ? 232.477 219.429 201.431 1.00 115.51 38 PRO R N 1
ATOM 531 C CA . PRO B 2 94 ? 233.682 219.994 202.042 1.00 115.51 38 PRO R CA 1
ATOM 532 C C . PRO B 2 94 ? 233.914 219.447 203.441 1.00 115.51 38 PRO R C 1
ATOM 533 O O . PRO B 2 94 ? 232.973 219.178 204.190 1.00 115.51 38 PRO R O 1
ATOM 537 N N . CYS B 2 95 ? 235.186 219.286 203.791 1.00 141.93 39 CYS R N 1
ATOM 538 C CA . CYS B 2 95 ? 235.588 218.861 205.124 1.00 141.93 39 CYS R CA 1
ATOM 539 C C . CYS B 2 95 ? 235.860 220.115 205.945 1.00 141.93 39 CYS R C 1
ATOM 540 O O . CYS B 2 95 ? 236.892 220.769 205.767 1.00 141.93 39 CYS R O 1
ATOM 543 N N . GLU B 2 96 ? 234.939 220.446 206.835 1.00 148.08 40 GLU R N 1
ATOM 544 C CA . GLU B 2 96 ? 235.053 221.670 207.609 1.00 148.08 40 GLU R CA 1
ATOM 545 C C . GLU B 2 96 ? 236.202 221.558 208.606 1.00 148.08 40 GLU R C 1
ATOM 546 O O . GLU B 2 96 ? 236.188 220.651 209.452 1.00 148.08 40 GLU R O 1
ATOM 548 N N . PRO B 2 97 ? 237.201 222.435 208.552 1.00 137.47 41 PRO R N 1
ATOM 549 C CA . PRO B 2 97 ? 238.232 222.425 209.593 1.00 137.47 41 PRO R CA 1
ATOM 550 C C . PRO B 2 97 ? 237.638 222.766 210.948 1.00 137.47 41 PRO R C 1
ATOM 551 O O . PRO B 2 97 ? 236.699 223.555 211.061 1.00 137.47 41 PRO R O 1
ATOM 555 N N . GLU B 2 98 ? 238.202 222.156 211.986 1.00 156.51 42 GLU R N 1
ATOM 556 C CA . GLU B 2 98 ? 237.659 222.250 213.332 1.00 156.51 42 GLU R CA 1
ATOM 557 C C . GLU B 2 98 ? 238.734 222.713 214.301 1.00 156.51 42 GLU R C 1
ATOM 558 O O . GLU B 2 98 ? 239.878 222.250 214.247 1.00 156.51 42 GLU R O 1
ATOM 560 N N . SER B 2 99 ? 238.357 223.631 215.189 1.00 176.39 43 SER R N 1
ATOM 561 C CA . SER B 2 99 ? 239.235 224.105 216.247 1.00 176.39 43 SER R CA 1
ATOM 562 C C . SER B 2 99 ? 238.381 224.492 217.444 1.00 176.39 43 SER R C 1
ATOM 563 O O . SER B 2 99 ? 237.210 224.857 217.294 1.00 176.39 43 SER R O 1
ATOM 566 N N . LEU B 2 100 ? 238.973 224.410 218.632 1.00 175.46 44 LEU R N 1
ATOM 567 C CA . LEU B 2 100 ? 238.265 224.655 219.880 1.00 175.46 44 LEU R CA 1
ATOM 568 C C . LEU B 2 100 ? 239.032 225.657 220.731 1.00 175.46 44 LEU R C 1
ATOM 569 O O . LEU B 2 100 ? 240.262 225.739 220.658 1.00 175.46 44 LEU R O 1
ATOM 574 N N . GLU B 2 101 ? 238.289 226.419 221.538 1.00 179.30 45 GLU R N 1
ATOM 575 C CA . GLU B 2 101 ? 238.889 227.458 222.366 1.00 179.30 45 GLU R CA 1
ATOM 576 C C . GLU B 2 101 ? 239.518 226.882 223.631 1.00 179.30 45 GLU R C 1
ATOM 577 O O . GLU B 2 101 ? 240.446 227.484 224.190 1.00 179.30 45 GLU R O 1
ATOM 579 N N . ILE B 2 102 ? 239.038 225.731 224.101 1.00 181.54 46 ILE R N 1
ATOM 580 C CA . ILE B 2 102 ? 239.647 225.098 225.267 1.00 181.54 46 ILE R CA 1
ATOM 581 C C . ILE B 2 102 ? 241.091 224.724 224.962 1.00 181.54 46 ILE R C 1
ATOM 582 O O . ILE B 2 102 ? 241.998 224.940 225.778 1.00 181.54 46 ILE R O 1
ATOM 584 N N . ASN B 2 103 ? 241.325 224.155 223.777 1.00 174.40 47 ASN R N 1
ATOM 585 C CA . ASN B 2 103 ? 242.689 223.866 223.355 1.00 174.40 47 ASN R CA 1
ATOM 586 C C . ASN B 2 103 ? 243.507 225.145 223.258 1.00 174.40 47 ASN R C 1
ATOM 587 O O . ASN B 2 103 ? 244.693 225.155 223.598 1.00 174.40 47 ASN R O 1
ATOM 592 N N . LYS B 2 104 ? 242.891 226.235 222.798 1.00 163.87 48 LYS R N 1
ATOM 593 C CA . LYS B 2 104 ? 243.578 227.521 222.742 1.00 163.87 48 LYS R CA 1
ATOM 594 C C . LYS B 2 104 ? 244.090 227.929 224.121 1.00 163.87 48 LYS R C 1
ATOM 595 O O . LYS B 2 104 ? 245.265 228.275 224.297 1.00 163.87 48 LYS R O 1
ATOM 597 N N . TYR B 2 105 ? 243.199 227.896 225.111 1.00 165.35 49 TYR R N 1
ATOM 598 C CA . TYR B 2 105 ? 243.555 228.321 226.461 1.00 165.35 49 TYR R CA 1
ATOM 599 C C . TYR B 2 105 ? 244.642 227.422 227.043 1.00 165.35 49 TYR R C 1
ATOM 600 O O . TYR B 2 105 ? 245.636 227.903 227.612 1.00 165.35 49 TYR R O 1
ATOM 602 N N . PHE B 2 106 ? 244.485 226.107 226.877 1.00 162.87 50 PHE R N 1
ATOM 603 C CA . PHE B 2 106 ? 245.481 225.164 227.374 1.00 162.87 50 PHE R CA 1
ATOM 604 C C . PHE B 2 106 ? 246.834 225.407 226.714 1.00 162.87 50 PHE R C 1
ATOM 605 O O . PHE B 2 106 ? 247.880 225.388 227.375 1.00 162.87 50 PHE R O 1
ATOM 607 N N . VAL B 2 107 ? 246.824 225.643 225.402 1.00 151.05 51 VAL R N 1
ATOM 608 C CA . VAL B 2 107 ? 248.060 225.858 224.660 1.00 151.05 51 VAL R CA 1
ATOM 609 C C . VAL B 2 107 ? 248.763 227.108 225.161 1.00 151.05 51 VAL R C 1
ATOM 610 O O . VAL B 2 107 ? 249.986 227.127 225.334 1.00 151.05 51 VAL R O 1
ATOM 614 N N . VAL B 2 108 ? 248.001 228.180 225.383 1.00 140.08 52 VAL R N 1
ATOM 615 C CA . VAL B 2 108 ? 248.609 229.416 225.869 1.00 140.08 52 VAL R CA 1
ATOM 616 C C . VAL B 2 108 ? 249.257 229.180 227.224 1.00 140.08 52 VAL R C 1
ATOM 617 O O . VAL B 2 108 ? 250.383 229.625 227.485 1.00 140.08 52 VAL R O 1
ATOM 621 N N . ILE B 2 109 ? 248.551 228.475 228.111 1.00 146.75 53 ILE R N 1
ATOM 622 C CA . ILE B 2 109 ? 249.095 228.228 229.446 1.00 146.75 53 ILE R CA 1
ATOM 623 C C . ILE B 2 109 ? 250.399 227.444 229.342 1.00 146.75 53 ILE R C 1
ATOM 624 O O . ILE B 2 109 ? 251.412 227.786 229.970 1.00 146.75 53 ILE R O 1
ATOM 629 N N . ILE B 2 110 ? 250.390 226.381 228.535 1.00 136.85 54 ILE R N 1
ATOM 630 C CA . ILE B 2 110 ? 251.576 225.538 228.404 1.00 136.85 54 ILE R CA 1
ATOM 631 C C . ILE B 2 110 ? 252.737 226.342 227.835 1.00 136.85 54 ILE R C 1
ATOM 632 O O . ILE B 2 110 ? 253.873 226.253 228.318 1.00 136.85 54 ILE R O 1
ATOM 637 N N . TYR B 2 111 ? 252.472 227.132 226.794 1.00 131.42 55 TYR R N 1
ATOM 638 C CA . TYR B 2 111 ? 253.535 227.900 226.162 1.00 131.42 55 TYR R CA 1
ATOM 639 C C . TYR B 2 111 ? 254.139 228.906 227.129 1.00 131.42 55 TYR R C 1
ATOM 640 O O . TYR B 2 111 ? 255.362 229.066 227.185 1.00 131.42 55 TYR R O 1
ATOM 649 N N . ALA B 2 112 ? 253.299 229.598 227.901 1.00 133.22 56 ALA R N 1
ATOM 650 C CA . ALA B 2 112 ? 253.824 230.569 228.855 1.00 133.22 56 ALA R CA 1
ATOM 651 C C . ALA B 2 112 ? 254.660 229.888 229.932 1.00 133.22 56 ALA R C 1
ATOM 652 O O . ALA B 2 112 ? 255.744 230.374 230.294 1.00 133.22 56 ALA R O 1
ATOM 654 N N . LEU B 2 113 ? 254.177 228.759 230.455 1.00 127.96 57 LEU R N 1
ATOM 655 C CA . LEU B 2 113 ? 254.933 228.050 231.480 1.00 127.96 57 LEU R CA 1
ATOM 656 C C . LEU B 2 113 ? 256.283 227.601 230.938 1.00 127.96 57 LEU R C 1
ATOM 657 O O . LEU B 2 113 ? 257.315 227.735 231.612 1.00 127.96 57 LEU R O 1
ATOM 662 N N . VAL B 2 114 ? 256.294 227.075 229.714 1.00 120.30 58 VAL R N 1
ATOM 663 C CA . VAL B 2 114 ? 257.540 226.634 229.100 1.00 120.30 58 VAL R CA 1
ATOM 664 C C . VAL B 2 114 ? 258.478 227.814 228.900 1.00 120.30 58 VAL R C 1
ATOM 665 O O . VAL B 2 114 ? 259.688 227.710 229.121 1.00 120.30 58 VAL R O 1
ATOM 669 N N . PHE B 2 115 ? 257.940 228.947 228.448 1.00 129.69 59 PHE R N 1
ATOM 670 C CA . PHE B 2 115 ? 258.742 230.148 228.283 1.00 129.69 59 PHE R CA 1
ATOM 671 C C . PHE B 2 115 ? 259.466 230.484 229.575 1.00 129.69 59 PHE R C 1
ATOM 672 O O . PHE B 2 115 ? 260.691 230.658 229.600 1.00 129.69 59 PHE R O 1
ATOM 680 N N . LEU B 2 116 ? 258.706 230.559 230.667 1.00 132.80 60 LEU R N 1
ATOM 681 C CA . LEU B 2 116 ? 259.296 230.936 231.946 1.00 132.80 60 LEU R CA 1
ATOM 682 C C . LEU B 2 116 ? 260.371 229.939 232.365 1.00 132.80 60 LEU R C 1
ATOM 683 O O . LEU B 2 116 ? 261.488 230.324 232.740 1.00 132.80 60 LEU R O 1
ATOM 688 N N . LEU B 2 117 ? 260.052 228.644 232.297 1.00 122.83 61 LEU R N 1
ATOM 689 C CA . LEU B 2 117 ? 260.991 227.631 232.770 1.00 122.83 61 LEU R CA 1
ATOM 690 C C . LEU B 2 117 ? 262.271 227.628 231.945 1.00 122.83 61 LEU R C 1
ATOM 691 O O . LEU B 2 117 ? 263.380 227.571 232.492 1.00 122.83 61 LEU R O 1
ATOM 696 N N . SER B 2 118 ? 262.137 227.676 230.619 1.00 126.94 62 SER R N 1
ATOM 697 C CA . SER B 2 118 ? 263.306 227.661 229.750 1.00 126.94 62 SER R CA 1
ATOM 698 C C . SER B 2 118 ? 264.165 228.893 229.980 1.00 126.94 62 SER R C 1
ATOM 699 O O . SER B 2 118 ? 265.396 228.804 230.057 1.00 126.94 62 SER R O 1
ATOM 702 N N . LEU B 2 119 ? 263.531 230.061 230.084 1.00 123.94 63 LEU R N 1
ATOM 703 C CA . LEU B 2 119 ? 264.283 231.281 230.335 1.00 123.94 63 LEU R CA 1
ATOM 704 C C . LEU B 2 119 ? 265.086 231.150 231.622 1.00 123.94 63 LEU R C 1
ATOM 705 O O . LEU B 2 119 ? 266.294 231.417 231.651 1.00 123.94 63 LEU R O 1
ATOM 710 N N . LEU B 2 120 ? 264.430 230.700 232.693 1.00 121.73 64 LEU R N 1
ATOM 711 C CA . LEU B 2 120 ? 265.107 230.572 233.977 1.00 121.73 64 LEU R CA 1
ATOM 712 C C . LEU B 2 120 ? 266.291 229.618 233.880 1.00 121.73 64 LEU R C 1
ATOM 713 O O . LEU B 2 120 ? 267.413 229.948 234.284 1.00 121.73 64 LEU R O 1
ATOM 718 N N . GLY B 2 121 ? 266.054 228.422 233.338 1.00 117.41 65 GLY R N 1
ATOM 719 C CA . GLY B 2 121 ? 267.109 227.421 233.299 1.00 117.41 65 GLY R CA 1
ATOM 720 C C . GLY B 2 121 ? 268.291 227.851 232.453 1.00 117.41 65 GLY R C 1
ATOM 721 O O . GLY B 2 121 ? 269.448 227.727 232.865 1.00 117.41 65 GLY R O 1
ATOM 722 N N . ASN B 2 122 ? 268.015 228.364 231.253 1.00 116.38 66 ASN R N 1
ATOM 723 C CA . ASN B 2 122 ? 269.094 228.781 230.370 1.00 116.38 66 ASN R CA 1
ATOM 724 C C . ASN B 2 122 ? 269.880 229.938 230.970 1.00 116.38 66 ASN R C 1
ATOM 725 O O . ASN B 2 122 ? 271.116 229.963 230.891 1.00 116.38 66 ASN R O 1
ATOM 730 N N . SER B 2 123 ? 269.189 230.906 231.574 1.00 120.10 67 SER R N 1
ATOM 731 C CA . SER B 2 123 ? 269.893 232.017 232.197 1.00 120.10 67 SER R CA 1
ATOM 732 C C . SER B 2 123 ? 270.779 231.529 233.333 1.00 120.10 67 SER R C 1
ATOM 733 O O . SER B 2 123 ? 271.921 231.981 233.472 1.00 120.10 67 SER R O 1
ATOM 736 N N . LEU B 2 124 ? 270.279 230.602 234.152 1.00 120.83 68 LEU R N 1
ATOM 737 C CA . LEU B 2 124 ? 271.097 230.079 235.240 1.00 120.83 68 LEU R CA 1
ATOM 738 C C . LEU B 2 124 ? 272.328 229.367 234.704 1.00 120.83 68 LEU R C 1
ATOM 739 O O . LEU B 2 124 ? 273.434 229.531 235.235 1.00 120.83 68 LEU R O 1
ATOM 744 N N . VAL B 2 125 ? 272.158 228.566 233.652 1.00 109.59 69 VAL R N 1
ATOM 745 C CA . VAL B 2 125 ? 273.290 227.833 233.095 1.00 109.59 69 VAL R CA 1
ATOM 746 C C . VAL B 2 125 ? 274.341 228.805 232.579 1.00 109.59 69 VAL R C 1
ATOM 747 O O . VAL B 2 125 ? 275.540 228.664 232.856 1.00 109.59 69 VAL R O 1
ATOM 751 N N . MET B 2 126 ? 273.902 229.807 231.817 1.00 111.00 70 MET R N 1
ATOM 752 C CA . MET B 2 126 ? 274.837 230.782 231.270 1.00 111.00 70 MET R CA 1
ATOM 753 C C . MET B 2 126 ? 275.556 231.524 232.386 1.00 111.00 70 MET R C 1
ATOM 754 O O . MET B 2 126 ? 276.769 231.749 232.320 1.00 111.00 70 MET R O 1
ATOM 759 N N . LEU B 2 127 ? 274.816 231.914 233.424 1.00 118.46 71 LEU R N 1
ATOM 760 C CA . LEU B 2 127 ? 275.414 232.619 234.548 1.00 118.46 71 LEU R CA 1
ATOM 761 C C . LEU B 2 127 ? 276.495 231.775 235.201 1.00 118.46 71 LEU R C 1
ATOM 762 O O . LEU B 2 127 ? 277.614 232.242 235.441 1.00 118.46 71 LEU R O 1
ATOM 767 N N . VAL B 2 128 ? 276.175 230.514 235.493 1.00 113.58 72 VAL R N 1
ATOM 768 C CA . VAL B 2 128 ? 277.132 229.648 236.176 1.00 113.58 72 VAL R CA 1
ATOM 769 C C . VAL B 2 128 ? 278.381 229.480 235.327 1.00 113.58 72 VAL R C 1
ATOM 770 O O . VAL B 2 128 ? 279.512 229.547 235.822 1.00 113.58 72 VAL R O 1
ATOM 774 N N . ILE B 2 129 ? 278.191 229.254 234.027 1.00 109.65 73 ILE R N 1
ATOM 775 C CA . ILE B 2 129 ? 279.330 228.975 233.160 1.00 109.65 73 ILE R CA 1
ATOM 776 C C . ILE B 2 129 ? 280.217 230.204 233.007 1.00 109.65 73 ILE R C 1
ATOM 777 O O . ILE B 2 129 ? 281.450 230.101 233.024 1.00 109.65 73 ILE R O 1
ATOM 782 N N . LEU B 2 130 ? 279.614 231.384 232.851 1.00 112.94 74 LEU R N 1
ATOM 783 C CA . LEU B 2 130 ? 280.373 232.585 232.527 1.00 112.94 74 LEU R CA 1
ATOM 784 C C . LEU B 2 130 ? 280.900 233.333 233.741 1.00 112.94 74 LEU R C 1
ATOM 785 O O . LEU B 2 130 ? 281.836 234.126 233.595 1.00 112.94 74 LEU R O 1
ATOM 790 N N . TYR B 2 131 ? 280.337 233.110 234.929 1.00 135.73 75 TYR R N 1
ATOM 791 C CA . TYR B 2 131 ? 280.782 233.863 236.095 1.00 135.73 75 TYR R CA 1
ATOM 792 C C . TYR B 2 131 ? 282.238 233.561 236.420 1.00 135.73 75 TYR R C 1
ATOM 793 O O . TYR B 2 131 ? 283.011 234.468 236.748 1.00 135.73 75 TYR R O 1
ATOM 802 N N . SER B 2 132 ? 282.628 232.292 236.339 1.00 142.21 76 SER R N 1
ATOM 803 C CA . SER B 2 132 ? 283.988 231.856 236.620 1.00 142.21 76 SER R CA 1
ATOM 804 C C . SER B 2 132 ? 284.592 231.253 235.362 1.00 142.21 76 SER R C 1
ATOM 805 O O . SER B 2 132 ? 284.007 230.347 234.760 1.00 142.21 76 SER R O 1
ATOM 808 N N . ARG B 2 133 ? 285.762 231.752 234.972 1.00 156.10 77 ARG R N 1
ATOM 809 C CA . ARG B 2 133 ? 286.500 231.215 233.838 1.00 156.10 77 ARG R CA 1
ATOM 810 C C . ARG B 2 133 ? 287.380 230.035 234.226 1.00 156.10 77 ARG R C 1
ATOM 811 O O . ARG B 2 133 ? 288.087 229.497 233.368 1.00 156.10 77 ARG R O 1
ATOM 813 N N . VAL B 2 134 ? 287.358 229.630 235.496 1.00 155.30 78 VAL R N 1
ATOM 814 C CA . VAL B 2 134 ? 288.106 228.458 235.923 1.00 155.30 78 VAL R CA 1
ATOM 815 C C . VAL B 2 134 ? 287.382 227.202 235.463 1.00 155.30 78 VAL R C 1
ATOM 816 O O . VAL B 2 134 ? 286.149 227.107 235.537 1.00 155.30 78 VAL R O 1
ATOM 820 N N . GLY B 2 135 ? 288.148 226.227 234.985 1.00 145.24 79 GLY R N 1
ATOM 821 C CA . GLY B 2 135 ? 287.554 224.988 234.512 1.00 145.24 79 GLY R CA 1
ATOM 822 C C . GLY B 2 135 ? 286.649 225.166 233.314 1.00 145.24 79 GLY R C 1
ATOM 823 O O . GLY B 2 135 ? 285.580 224.546 233.249 1.00 145.24 79 GLY R O 1
ATOM 824 N N . ARG B 2 136 ? 287.052 226.002 232.359 1.00 131.85 80 ARG R N 1
ATOM 825 C CA . ARG B 2 136 ? 286.312 226.175 231.110 1.00 131.85 80 ARG R CA 1
ATOM 826 C C . ARG B 2 136 ? 286.701 225.043 230.172 1.00 131.85 80 ARG R C 1
ATOM 827 O O . ARG B 2 136 ? 287.704 225.124 229.459 1.00 131.85 80 ARG R O 1
ATOM 835 N N . SER B 2 137 ? 285.899 223.987 230.171 1.00 116.67 81 SER R N 1
ATOM 836 C CA . SER B 2 137 ? 286.168 222.802 229.380 1.00 116.67 81 SER R CA 1
ATOM 837 C C . SER B 2 137 ? 285.269 222.772 228.148 1.00 116.67 81 SER R C 1
ATOM 838 O O . SER B 2 137 ? 284.424 223.642 227.932 1.00 116.67 81 SER R O 1
ATOM 841 N N . VAL B 2 138 ? 285.461 221.738 227.331 1.00 107.63 82 VAL R N 1
ATOM 842 C CA . VAL B 2 138 ? 284.702 221.599 226.093 1.00 107.63 82 VAL R CA 1
ATOM 843 C C . VAL B 2 138 ? 283.210 221.502 226.384 1.00 107.63 82 VAL R C 1
ATOM 844 O O . VAL B 2 138 ? 282.382 222.150 225.725 1.00 107.63 82 VAL R O 1
ATOM 848 N N . THR B 2 139 ? 282.845 220.692 227.377 1.00 107.63 83 THR R N 1
ATOM 849 C CA . THR B 2 139 ? 281.439 220.530 227.716 1.00 107.63 83 THR R CA 1
ATOM 850 C C . THR B 2 139 ? 280.814 221.864 228.086 1.00 107.63 83 THR R C 1
ATOM 851 O O . THR B 2 139 ? 279.648 222.121 227.766 1.00 107.63 83 THR R O 1
ATOM 855 N N . ASP B 2 140 ? 281.579 222.733 228.745 1.00 110.99 84 ASP R N 1
ATOM 856 C CA . ASP B 2 140 ? 281.063 224.046 229.107 1.00 110.99 84 ASP R CA 1
ATOM 857 C C . ASP B 2 140 ? 280.705 224.845 227.863 1.00 110.99 84 ASP R C 1
ATOM 858 O O . ASP B 2 140 ? 279.658 225.494 227.803 1.00 110.99 84 ASP R O 1
ATOM 863 N N . VAL B 2 141 ? 281.566 224.798 226.847 1.00 107.63 85 VAL R N 1
ATOM 864 C CA . VAL B 2 141 ? 281.306 225.530 225.612 1.00 107.63 85 VAL R CA 1
ATOM 865 C C . VAL B 2 141 ? 280.063 224.990 224.923 1.00 107.63 85 VAL R C 1
ATOM 866 O O . VAL B 2 141 ? 279.199 225.751 224.455 1.00 107.63 85 VAL R O 1
ATOM 870 N N . TYR B 2 142 ? 279.963 223.665 224.834 1.00 107.63 86 TYR R N 1
ATOM 871 C CA . TYR B 2 142 ? 278.809 223.068 224.176 1.00 107.63 86 TYR R CA 1
ATOM 872 C C . TYR B 2 142 ? 277.525 223.453 224.897 1.00 107.63 86 TYR R C 1
ATOM 873 O O . TYR B 2 142 ? 276.527 223.824 224.266 1.00 107.63 86 TYR R O 1
ATOM 882 N N . LEU B 2 143 ? 277.540 223.386 226.228 1.00 107.63 87 LEU R N 1
ATOM 883 C CA . LEU B 2 143 ? 276.365 223.752 227.006 1.00 107.63 87 LEU R CA 1
ATOM 884 C C . LEU B 2 143 ? 276.034 225.225 226.839 1.00 107.63 87 LEU R C 1
ATOM 885 O O . LEU B 2 143 ? 274.860 225.602 226.811 1.00 107.63 87 LEU R O 1
ATOM 890 N N . LEU B 2 144 ? 277.054 226.074 226.732 1.00 107.63 88 LEU R N 1
ATOM 891 C CA . LEU B 2 144 ? 276.815 227.496 226.528 1.00 107.63 88 LEU R CA 1
ATOM 892 C C . LEU B 2 144 ? 276.058 227.737 225.231 1.00 107.63 88 LEU R C 1
ATOM 893 O O . LEU B 2 144 ? 275.032 228.434 225.210 1.00 107.63 88 LEU R O 1
ATOM 898 N N . ASN B 2 145 ? 276.544 227.157 224.135 1.00 107.63 89 ASN R N 1
ATOM 899 C CA . ASN B 2 145 ? 275.866 227.342 222.856 1.00 107.63 89 ASN R CA 1
ATOM 900 C C . ASN B 2 145 ? 274.455 226.764 222.897 1.00 107.63 89 ASN R C 1
ATOM 901 O O . ASN B 2 145 ? 273.501 227.375 222.394 1.00 107.63 89 ASN R O 1
ATOM 906 N N . LEU B 2 146 ? 274.303 225.585 223.501 1.00 107.63 90 LEU R N 1
ATOM 907 C CA . LEU B 2 146 ? 272.989 224.960 223.581 1.00 107.63 90 LEU R CA 1
ATOM 908 C C . LEU B 2 146 ? 272.010 225.829 224.359 1.00 107.63 90 LEU R C 1
ATOM 909 O O . LEU B 2 146 ? 270.853 225.999 223.953 1.00 107.63 90 LEU R O 1
ATOM 914 N N . ALA B 2 147 ? 272.457 226.379 225.487 1.00 107.63 91 ALA R N 1
ATOM 915 C CA . ALA B 2 147 ? 271.596 227.226 226.297 1.00 107.63 91 ALA R CA 1
ATOM 916 C C . ALA B 2 147 ? 271.221 228.490 225.544 1.00 107.63 91 ALA R C 1
ATOM 917 O O . ALA B 2 147 ? 270.083 228.959 225.629 1.00 107.63 91 ALA R O 1
ATOM 919 N N . LEU B 2 148 ? 272.168 229.062 224.801 1.00 107.63 92 LEU R N 1
ATOM 920 C CA . LEU B 2 148 ? 271.854 230.230 223.990 1.00 107.63 92 LEU R CA 1
ATOM 921 C C . LEU B 2 148 ? 270.749 229.912 222.990 1.00 107.63 92 LEU R C 1
ATOM 922 O O . LEU B 2 148 ? 269.786 230.677 222.831 1.00 107.63 92 LEU R O 1
ATOM 927 N N . ALA B 2 149 ? 270.874 228.773 222.309 1.00 107.63 93 ALA R N 1
ATOM 928 C CA . ALA B 2 149 ? 269.876 228.390 221.317 1.00 107.63 93 ALA R CA 1
ATOM 929 C C . ALA B 2 149 ? 268.506 228.208 221.958 1.00 107.63 93 ALA R C 1
ATOM 930 O O . ALA B 2 149 ? 267.490 228.710 221.458 1.00 107.63 93 ALA R O 1
ATOM 932 N N . ASP B 2 150 ? 268.465 227.484 223.077 1.00 110.70 94 ASP R N 1
ATOM 933 C CA . ASP B 2 150 ? 267.195 227.252 223.753 1.00 110.70 94 ASP R CA 1
ATOM 934 C C . ASP B 2 150 ? 266.590 228.559 224.246 1.00 110.70 94 ASP R C 1
ATOM 935 O O . ASP B 2 150 ? 265.368 228.742 224.211 1.00 110.70 94 ASP R O 1
ATOM 940 N N . LEU B 2 151 ? 267.432 229.479 224.715 1.00 107.63 95 LEU R N 1
ATOM 941 C CA . LEU B 2 151 ? 266.944 230.768 225.186 1.00 107.63 95 LEU R CA 1
ATOM 942 C C . LEU B 2 151 ? 266.302 231.552 224.052 1.00 107.63 95 LEU R C 1
ATOM 943 O O . LEU B 2 151 ? 265.239 232.158 224.225 1.00 107.63 95 LEU R O 1
ATOM 948 N N . LEU B 2 152 ? 266.935 231.556 222.878 1.00 107.63 96 LEU R N 1
ATOM 949 C CA . LEU B 2 152 ? 266.337 232.249 221.740 1.00 107.63 96 LEU R CA 1
ATOM 950 C C . LEU B 2 152 ? 265.016 231.600 221.337 1.00 107.63 96 LEU R C 1
ATOM 951 O O . LEU B 2 152 ? 264.039 232.294 221.018 1.00 107.63 96 LEU R O 1
ATOM 956 N N . PHE B 2 153 ? 264.968 230.268 221.345 1.00 111.57 97 PHE R N 1
ATOM 957 C CA . PHE B 2 153 ? 263.725 229.573 221.027 1.00 111.57 97 PHE R CA 1
ATOM 958 C C . PHE B 2 153 ? 262.611 229.981 221.986 1.00 111.57 97 PHE R C 1
ATOM 959 O O . PHE B 2 153 ? 261.488 230.299 221.565 1.00 111.57 97 PHE R O 1
ATOM 967 N N . ALA B 2 154 ? 262.914 229.997 223.283 1.00 115.66 98 ALA R N 1
ATOM 968 C CA . ALA B 2 154 ? 261.922 230.402 224.270 1.00 115.66 98 ALA R CA 1
ATOM 969 C C . ALA B 2 154 ? 261.499 231.847 224.055 1.00 115.66 98 ALA R C 1
ATOM 970 O O . ALA B 2 154 ? 260.313 232.178 224.164 1.00 115.66 98 ALA R O 1
ATOM 972 N N . LEU B 2 155 ? 262.455 232.721 223.744 1.00 112.71 99 LEU R N 1
ATOM 973 C CA . LEU B 2 155 ? 262.134 234.116 223.483 1.00 112.71 99 LEU R CA 1
ATOM 974 C C . LEU B 2 155 ? 261.190 234.267 222.301 1.00 112.71 99 LEU R C 1
ATOM 975 O O . LEU B 2 155 ? 260.360 235.181 222.297 1.00 112.71 99 LEU R O 1
ATOM 980 N N . THR B 2 156 ? 261.305 233.403 221.297 1.00 113.88 100 THR R N 1
ATOM 981 C CA . THR B 2 156 ? 260.398 233.446 220.157 1.00 113.88 100 THR R CA 1
ATOM 982 C C . THR B 2 156 ? 259.045 232.803 220.435 1.00 113.88 100 THR R C 1
ATOM 983 O O . THR B 2 156 ? 258.074 233.122 219.742 1.00 113.88 100 THR R O 1
ATOM 987 N N . LEU B 2 157 ? 258.959 231.908 221.415 1.00 119.97 101 LEU R N 1
ATOM 988 C CA . LEU B 2 157 ? 257.724 231.159 221.664 1.00 119.97 101 LEU R CA 1
ATOM 989 C C . LEU B 2 157 ? 256.466 232.021 221.787 1.00 119.97 101 LEU R C 1
ATOM 990 O O . LEU B 2 157 ? 255.444 231.708 221.158 1.00 119.97 101 LEU R O 1
ATOM 995 N N . PRO B 2 158 ? 256.480 233.092 222.593 1.00 118.61 102 PRO R N 1
ATOM 996 C CA . PRO B 2 158 ? 255.229 233.804 222.901 1.00 118.61 102 PRO R CA 1
ATOM 997 C C . PRO B 2 158 ? 254.464 234.283 221.678 1.00 118.61 102 PRO R C 1
ATOM 998 O O . PRO B 2 158 ? 253.229 234.224 221.640 1.00 118.61 102 PRO R O 1
ATOM 1002 N N . ILE B 2 159 ? 255.187 234.779 220.675 1.00 115.96 103 ILE R N 1
ATOM 1003 C CA . ILE B 2 159 ? 254.526 235.244 219.462 1.00 115.96 103 ILE R CA 1
ATOM 1004 C C . ILE B 2 159 ? 253.873 234.074 218.742 1.00 115.96 103 ILE R C 1
ATOM 1005 O O . ILE B 2 159 ? 252.778 234.202 218.181 1.00 115.96 103 ILE R O 1
ATOM 1010 N N . TRP B 2 160 ? 254.527 232.912 218.755 1.00 121.14 104 TRP R N 1
ATOM 1011 C CA . TRP B 2 160 ? 253.909 231.718 218.190 1.00 121.14 104 TRP R CA 1
ATOM 1012 C C . TRP B 2 160 ? 252.631 231.364 218.936 1.00 121.14 104 TRP R C 1
ATOM 1013 O O . TRP B 2 160 ? 251.632 230.969 218.324 1.00 121.14 104 TRP R O 1
ATOM 1024 N N . ALA B 2 161 ? 252.648 231.488 220.262 1.00 127.89 105 ALA R N 1
ATOM 1025 C CA . ALA B 2 161 ? 251.445 231.209 221.038 1.00 127.89 105 ALA R CA 1
ATOM 1026 C C . ALA B 2 161 ? 250.315 232.162 220.670 1.00 127.89 105 ALA R C 1
ATOM 1027 O O . ALA B 2 161 ? 249.167 231.738 220.491 1.00 127.89 105 ALA R O 1
ATOM 1029 N N . ALA B 2 162 ? 250.626 233.451 220.542 1.00 118.72 106 ALA R N 1
ATOM 1030 C CA . ALA B 2 162 ? 249.600 234.419 220.163 1.00 118.72 106 ALA R CA 1
ATOM 1031 C C . ALA B 2 162 ? 249.055 234.119 218.774 1.00 118.72 106 ALA R C 1
ATOM 1032 O O . ALA B 2 162 ? 247.850 234.258 218.523 1.00 118.72 106 ALA R O 1
ATOM 1034 N N . SER B 2 163 ? 249.931 233.716 217.853 1.00 127.39 107 SER R N 1
ATOM 1035 C CA . SER B 2 163 ? 249.481 233.340 216.520 1.00 127.39 107 SER R CA 1
ATOM 1036 C C . SER B 2 163 ? 248.537 232.149 216.578 1.00 127.39 107 SER R C 1
ATOM 1037 O O . SER B 2 163 ? 247.495 232.142 215.915 1.00 127.39 107 SER R O 1
ATOM 1040 N N . LYS B 2 164 ? 248.890 231.133 217.366 1.00 135.35 108 LYS R N 1
ATOM 1041 C CA . LYS B 2 164 ? 247.993 229.997 217.541 1.00 135.35 108 LYS R CA 1
ATOM 1042 C C . LYS B 2 164 ? 246.663 230.442 218.124 1.00 135.35 108 LYS R C 1
ATOM 1043 O O . LYS B 2 164 ? 245.617 229.862 217.811 1.00 135.35 108 LYS R O 1
ATOM 1049 N N . VAL B 2 165 ? 246.686 231.464 218.973 1.00 143.36 109 VAL R N 1
ATOM 1050 C CA . VAL B 2 165 ? 245.457 232.001 219.546 1.00 143.36 109 VAL R CA 1
ATOM 1051 C C . VAL B 2 165 ? 244.570 232.621 218.478 1.00 143.36 109 VAL R C 1
ATOM 1052 O O . VAL B 2 165 ? 243.447 232.164 218.258 1.00 143.36 109 VAL R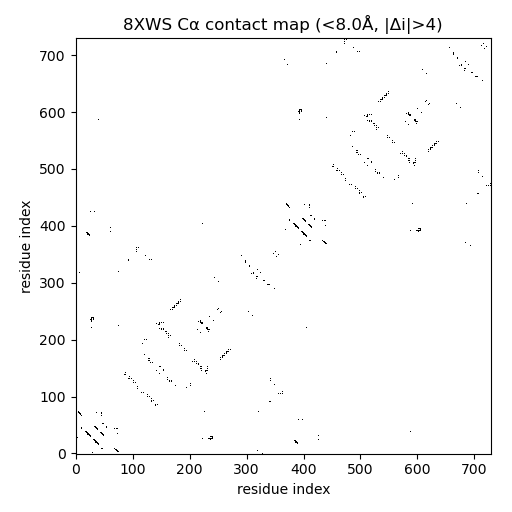 O 1
ATOM 1056 N N . ASN B 2 166 ? 245.055 233.663 217.804 1.00 136.42 110 ASN R N 1
ATOM 1057 C CA . ASN B 2 166 ? 244.222 234.438 216.896 1.00 136.42 110 ASN R CA 1
ATOM 1058 C C . ASN B 2 166 ? 244.784 234.568 215.489 1.00 136.42 110 ASN R C 1
ATOM 1059 O O . ASN B 2 166 ? 244.221 235.323 214.688 1.00 136.42 110 ASN R O 1
ATOM 1064 N N . GLY B 2 167 ? 245.856 233.867 215.160 1.00 135.71 111 GLY R N 1
ATOM 1065 C CA . GLY B 2 167 ? 246.469 233.955 213.852 1.00 135.71 111 GLY R CA 1
ATOM 1066 C C . GLY B 2 167 ? 247.532 235.040 213.797 1.00 135.71 111 GLY R C 1
ATOM 1067 O O . GLY B 2 167 ? 247.746 235.802 214.740 1.00 135.71 111 GLY R O 1
ATOM 1068 N N . TRP B 2 168 ? 248.200 235.097 212.648 1.00 118.50 112 TRP R N 1
ATOM 1069 C CA . TRP B 2 168 ? 249.308 236.027 212.445 1.00 118.50 112 TRP R CA 1
ATOM 1070 C C . TRP B 2 168 ? 248.745 237.377 212.028 1.00 118.50 112 TRP R C 1
ATOM 1071 O O . TRP B 2 168 ? 248.388 237.600 210.871 1.00 118.50 112 TRP R O 1
ATOM 1082 N N . ILE B 2 169 ? 248.671 238.290 212.989 1.00 120.92 113 ILE R N 1
ATOM 1083 C CA . ILE B 2 169 ? 248.232 239.655 212.751 1.00 120.92 113 ILE R CA 1
ATOM 1084 C C . ILE B 2 169 ? 249.408 240.626 212.823 1.00 120.92 113 ILE R C 1
ATOM 1085 O O . ILE B 2 169 ? 249.231 241.831 212.656 1.00 120.92 113 ILE R O 1
ATOM 1090 N N . PHE B 2 170 ? 250.612 240.111 213.053 1.00 116.47 114 PHE R N 1
ATOM 1091 C CA . PHE B 2 170 ? 251.775 240.932 213.344 1.00 116.47 114 PHE R CA 1
ATOM 1092 C C . PHE B 2 170 ? 252.539 241.355 212.098 1.00 116.47 114 PHE R C 1
ATOM 1093 O O . PHE B 2 170 ? 253.453 242.178 212.201 1.00 116.47 114 PHE R O 1
ATOM 1101 N N . GLY B 2 171 ? 252.193 240.823 210.934 1.00 110.67 115 GLY R N 1
ATOM 1102 C CA . GLY B 2 171 ? 252.803 241.251 209.695 1.00 110.67 115 GLY R CA 1
ATOM 1103 C C . GLY B 2 171 ? 253.726 240.199 209.102 1.00 110.67 115 GLY R C 1
ATOM 1104 O O . GLY B 2 171 ? 254.052 239.183 209.720 1.00 110.67 115 GLY R O 1
ATOM 1105 N N . THR B 2 172 ? 254.149 240.461 207.864 1.00 107.63 116 THR R N 1
ATOM 1106 C CA . THR B 2 172 ? 254.992 239.514 207.142 1.00 107.63 116 THR R CA 1
ATOM 1107 C C . THR B 2 172 ? 256.421 239.518 207.667 1.00 107.63 116 THR R C 1
ATOM 1108 O O . THR B 2 172 ? 257.048 238.458 207.798 1.00 107.63 116 THR R O 1
ATOM 1112 N N . PHE B 2 173 ? 256.957 240.703 207.963 1.00 107.63 117 PHE R N 1
ATOM 1113 C CA . PHE B 2 173 ? 258.355 240.805 208.364 1.00 107.63 117 PHE R CA 1
ATOM 1114 C C . PHE B 2 173 ? 258.619 240.004 209.631 1.00 107.63 117 PHE R C 1
ATOM 1115 O O . PHE B 2 173 ? 259.607 239.261 209.718 1.00 107.63 117 PHE R O 1
ATOM 1123 N N . LEU B 2 174 ? 257.746 240.146 210.626 1.00 111.36 118 LEU R N 1
ATOM 1124 C CA . LEU B 2 174 ? 257.903 239.387 211.857 1.00 111.36 118 LEU R CA 1
ATOM 1125 C C . LEU B 2 174 ? 257.740 237.895 211.609 1.00 111.36 118 LEU R C 1
ATOM 1126 O O . LEU B 2 174 ? 258.453 237.085 212.206 1.00 111.36 118 LEU R O 1
ATOM 1131 N N . CYS B 2 175 ? 256.805 237.507 210.740 1.00 110.41 119 CYS R N 1
ATOM 1132 C CA . CYS B 2 175 ? 256.688 236.096 210.389 1.00 110.41 119 CYS R CA 1
ATOM 1133 C C . CYS B 2 175 ? 258.020 235.560 209.887 1.00 110.41 119 CYS R C 1
ATOM 1134 O O . CYS B 2 175 ? 258.530 234.553 210.399 1.00 110.41 119 CYS R O 1
ATOM 1137 N N . LYS B 2 176 ? 258.629 236.258 208.930 1.00 107.63 120 LYS R N 1
ATOM 1138 C CA . LYS B 2 176 ? 259.905 235.809 208.384 1.00 107.63 120 LYS R CA 1
ATOM 1139 C C . LYS B 2 176 ? 260.963 235.709 209.474 1.00 107.63 120 LYS R C 1
ATOM 1140 O O . LYS B 2 176 ? 261.614 234.667 209.632 1.00 107.63 120 LYS R O 1
ATOM 1146 N N . VAL B 2 177 ? 261.144 236.784 210.240 1.00 107.63 121 VAL R N 1
ATOM 1147 C CA . VAL B 2 177 ? 262.244 236.836 211.199 1.00 107.63 121 VAL R CA 1
ATOM 1148 C C . VAL B 2 177 ? 262.065 235.781 212.283 1.00 107.63 121 VAL R C 1
ATOM 1149 O O . VAL B 2 177 ? 263.009 235.063 212.638 1.00 107.63 121 VAL R O 1
ATOM 1153 N N . VAL B 2 178 ? 260.857 235.679 212.834 1.00 107.63 122 VAL R N 1
ATOM 1154 C CA . VAL B 2 178 ? 260.610 234.741 213.920 1.00 107.63 122 VAL R CA 1
ATOM 1155 C C . VAL B 2 178 ? 260.771 233.309 213.437 1.00 107.63 122 VAL R C 1
ATOM 1156 O O . VAL B 2 178 ? 261.365 232.472 214.127 1.00 107.63 122 VAL R O 1
ATOM 1160 N N . SER B 2 179 ? 260.241 232.994 212.252 1.00 107.63 123 SER R N 1
ATOM 1161 C CA . SER B 2 179 ? 260.401 231.640 211.741 1.00 107.63 123 SER R CA 1
ATOM 1162 C C . SER B 2 179 ? 261.872 231.313 211.534 1.00 107.63 123 SER R C 1
ATOM 1163 O O . SER B 2 179 ? 262.330 230.217 211.888 1.00 107.63 123 SER R O 1
ATOM 1166 N N . LEU B 2 180 ? 262.633 232.257 210.974 1.00 107.63 124 LEU R N 1
ATOM 1167 C CA . LEU B 2 180 ? 264.062 232.036 210.795 1.00 107.63 124 LEU R CA 1
ATOM 1168 C C . LEU B 2 180 ? 264.737 231.733 212.121 1.00 107.63 124 LEU R C 1
ATOM 1169 O O . LEU B 2 180 ? 265.472 230.746 212.246 1.00 107.63 124 LEU R O 1
ATOM 1174 N N . LEU B 2 181 ? 264.504 232.579 213.124 1.00 107.63 125 LEU R N 1
ATOM 1175 C CA . LEU B 2 181 ? 265.178 232.408 214.404 1.00 107.63 125 LEU R CA 1
ATOM 1176 C C . LEU B 2 181 ? 264.815 231.070 215.033 1.00 107.63 125 LEU R C 1
ATOM 1177 O O . LEU B 2 181 ? 265.691 230.334 215.510 1.00 107.63 125 LEU R O 1
ATOM 1182 N N . LYS B 2 182 ? 263.526 230.730 215.019 1.00 110.75 126 LYS R N 1
ATOM 1183 C CA . LYS B 2 182 ? 263.072 229.487 215.626 1.00 110.75 126 LYS R CA 1
ATOM 1184 C C . LYS B 2 182 ? 263.712 228.280 214.955 1.00 110.75 126 LYS R C 1
ATOM 1185 O O . LYS B 2 182 ? 264.246 227.389 215.629 1.00 110.75 126 LYS R O 1
ATOM 1191 N N . GLU B 2 183 ? 263.667 228.231 213.623 1.00 112.26 127 GLU R N 1
ATOM 1192 C CA . GLU B 2 183 ? 264.196 227.070 212.919 1.00 112.26 127 GLU R CA 1
ATOM 1193 C C . GLU B 2 183 ? 265.702 226.960 213.114 1.00 112.26 127 GLU R C 1
ATOM 1194 O O . GLU B 2 183 ? 266.239 225.860 213.314 1.00 112.26 127 GLU R O 1
ATOM 1200 N N . VAL B 2 184 ? 266.403 228.096 213.063 1.00 107.63 128 VAL R N 1
ATOM 1201 C CA . VAL B 2 184 ? 267.845 228.086 213.274 1.00 107.63 128 VAL R CA 1
ATOM 1202 C C . VAL B 2 184 ? 268.173 227.508 214.637 1.00 107.63 128 VAL R C 1
ATOM 1203 O O . VAL B 2 184 ? 269.048 226.642 214.769 1.00 107.63 128 VAL R O 1
ATOM 1207 N N . ASN B 2 185 ? 267.482 227.973 215.675 1.00 107.63 129 ASN R N 1
ATOM 1208 C CA . ASN B 2 185 ? 267.803 227.514 217.018 1.00 107.63 129 ASN R CA 1
ATOM 1209 C C . ASN B 2 185 ? 267.461 226.040 217.198 1.00 107.63 129 ASN R C 1
ATOM 1210 O O . ASN B 2 185 ? 268.186 225.311 217.882 1.00 107.63 129 ASN R O 1
ATOM 1215 N N . PHE B 2 186 ? 266.367 225.578 216.589 1.00 107.63 130 PHE R N 1
ATOM 1216 C CA . PHE B 2 186 ? 266.017 224.163 216.675 1.00 107.63 130 PHE R CA 1
ATOM 1217 C C . PHE B 2 186 ? 267.104 223.292 216.050 1.00 107.63 130 PHE R C 1
ATOM 1218 O O . PHE B 2 186 ? 267.594 222.332 216.670 1.00 107.63 130 PHE R O 1
ATOM 1226 N N . TYR B 2 187 ? 267.510 223.628 214.823 1.00 107.63 131 TYR R N 1
ATOM 1227 C CA . TYR B 2 187 ? 268.572 222.875 214.169 1.00 107.63 131 TYR R CA 1
ATOM 1228 C C . TYR B 2 187 ? 269.852 222.905 214.991 1.00 107.63 131 TYR R C 1
ATOM 1229 O O . TYR B 2 187 ? 270.530 221.878 215.144 1.00 107.63 131 TYR R O 1
ATOM 1238 N N . SER B 2 188 ? 270.204 224.076 215.524 1.00 107.63 132 SER R N 1
ATOM 1239 C CA . SER B 2 188 ? 271.435 224.196 216.292 1.00 107.63 132 SER R CA 1
ATOM 1240 C C . SER B 2 188 ? 271.388 223.334 217.543 1.00 107.63 132 SER R C 1
ATOM 1241 O O . SER B 2 188 ? 272.373 222.672 217.881 1.00 107.63 132 SER R O 1
ATOM 1244 N N . GLY B 2 189 ? 270.255 223.327 218.242 1.00 107.63 133 GLY R N 1
ATOM 1245 C CA . GLY B 2 189 ? 270.144 222.493 219.426 1.00 107.63 133 GLY R CA 1
ATOM 1246 C C . GLY B 2 189 ? 270.329 221.024 219.107 1.00 107.63 133 GLY R C 1
ATOM 1247 O O . GLY B 2 189 ? 271.073 220.311 219.790 1.00 107.63 133 GLY R O 1
ATOM 1248 N N . ILE B 2 190 ? 269.670 220.552 218.049 1.00 107.63 134 ILE R N 1
ATOM 1249 C CA . ILE B 2 190 ? 269.796 219.142 217.690 1.00 107.63 134 ILE R CA 1
ATOM 1250 C C . ILE B 2 190 ? 271.245 218.804 217.358 1.00 107.63 134 ILE R C 1
ATOM 1251 O O . ILE B 2 190 ? 271.809 217.814 217.853 1.00 107.63 134 ILE R O 1
ATOM 1256 N N . LEU B 2 191 ? 271.872 219.620 216.512 1.00 107.63 135 LEU R N 1
ATOM 1257 C CA . LEU B 2 191 ? 273.227 219.308 216.080 1.00 107.63 135 LEU R CA 1
ATOM 1258 C C . LEU B 2 191 ? 274.207 219.393 217.242 1.00 107.63 135 LEU R C 1
ATOM 1259 O O . LEU B 2 191 ? 275.181 218.634 217.300 1.00 107.63 135 LEU R O 1
ATOM 1264 N N . LEU B 2 192 ? 273.961 220.298 218.190 1.00 107.63 136 LEU R N 1
ATOM 1265 C CA . LEU B 2 192 ? 274.827 220.381 219.356 1.00 107.63 136 LEU R CA 1
ATOM 1266 C C . LEU B 2 192 ? 274.667 219.163 220.250 1.00 107.63 136 LEU R C 1
ATOM 1267 O O . LEU B 2 192 ? 275.645 218.703 220.847 1.00 107.63 136 LEU R O 1
ATOM 1272 N N . LEU B 2 193 ? 273.452 218.626 220.357 1.00 107.63 137 LEU R N 1
ATOM 1273 C CA . LEU B 2 193 ? 273.284 217.374 221.086 1.00 107.63 137 LEU R CA 1
ATOM 1274 C C . LEU B 2 193 ? 274.096 216.262 220.436 1.00 107.63 137 LEU R C 1
ATOM 1275 O O . LEU B 2 193 ? 274.786 215.490 221.120 1.00 107.63 137 LEU R O 1
ATOM 1280 N N . ALA B 2 194 ? 274.041 216.177 219.107 1.00 107.63 138 ALA R N 1
ATOM 1281 C CA . ALA B 2 194 ? 274.827 215.159 218.414 1.00 107.63 138 ALA R CA 1
ATOM 1282 C C . ALA B 2 194 ? 276.319 215.349 218.662 1.00 107.63 138 ALA R C 1
ATOM 1283 O O . ALA B 2 194 ? 277.050 214.378 218.902 1.00 107.63 138 ALA R O 1
ATOM 1285 N N . CYS B 2 195 ? 276.790 216.593 218.601 1.00 107.63 139 CYS R N 1
ATOM 1286 C CA . CYS B 2 195 ? 278.207 216.860 218.815 1.00 107.63 139 CYS R CA 1
ATOM 1287 C C . CYS B 2 195 ? 278.626 216.525 220.242 1.00 107.63 139 CYS R C 1
ATOM 1288 O O . CYS B 2 195 ? 279.745 216.053 220.470 1.00 107.63 139 CYS R O 1
ATOM 1291 N N . ILE B 2 196 ? 277.749 216.766 221.216 1.00 107.63 140 ILE R N 1
ATOM 1292 C CA . ILE B 2 196 ? 278.043 216.374 222.591 1.00 107.63 140 ILE R CA 1
ATOM 1293 C C . ILE B 2 196 ? 278.193 214.864 222.686 1.00 107.63 140 ILE R C 1
ATOM 1294 O O . ILE B 2 196 ? 279.090 214.348 223.369 1.00 107.63 140 ILE R O 1
ATOM 1299 N N . SER B 2 197 ? 277.301 214.132 222.022 1.00 107.63 141 SER R N 1
ATOM 1300 C CA . SER B 2 197 ? 277.421 212.680 222.014 1.00 107.63 141 SER R CA 1
ATOM 1301 C C . SER B 2 197 ? 278.762 212.257 221.431 1.00 107.63 141 SER R C 1
ATOM 1302 O O . SER B 2 197 ? 279.431 211.357 221.956 1.00 107.63 141 SER R O 1
ATOM 1305 N N . VAL B 2 198 ? 279.168 212.902 220.338 1.00 107.63 142 VAL R N 1
ATOM 1306 C CA . VAL B 2 198 ? 280.453 212.584 219.724 1.00 107.63 142 VAL R CA 1
ATOM 1307 C C . VAL B 2 198 ? 281.596 212.863 220.684 1.00 107.63 142 VAL R C 1
ATOM 1308 O O . VAL B 2 198 ? 282.553 212.083 220.772 1.00 107.63 142 VAL R O 1
ATOM 1312 N N . ASP B 2 199 ? 281.534 213.986 221.395 1.00 107.63 143 ASP R N 1
ATOM 1313 C CA . ASP B 2 199 ? 282.589 214.319 222.344 1.00 107.63 143 ASP R CA 1
ATOM 1314 C C . ASP B 2 199 ? 282.696 213.259 223.428 1.00 107.63 143 ASP R C 1
ATOM 1315 O O . ASP B 2 199 ? 283.799 212.839 223.793 1.00 107.63 143 ASP R O 1
ATOM 1320 N N . ARG B 2 200 ? 281.557 212.810 223.954 1.00 107.63 144 ARG R N 1
ATOM 1321 C CA . ARG B 2 200 ? 281.596 211.787 224.994 1.00 107.63 144 ARG R CA 1
ATOM 1322 C C . ARG B 2 200 ? 282.161 210.478 224.454 1.00 107.63 144 ARG R C 1
ATOM 1323 O O . ARG B 2 200 ? 282.969 209.816 225.120 1.00 107.63 144 ARG R O 1
ATOM 1331 N N . TYR B 2 201 ? 281.765 210.102 223.238 1.00 107.63 145 TYR R N 1
ATOM 1332 C CA . TYR B 2 201 ? 282.307 208.895 222.624 1.00 107.63 145 TYR R CA 1
ATOM 1333 C C . TYR B 2 201 ? 283.818 208.986 222.495 1.00 107.63 145 TYR R C 1
ATOM 1334 O O . TYR B 2 201 ? 284.541 208.039 222.823 1.00 107.63 145 TYR R O 1
ATOM 1343 N N . LEU B 2 202 ? 284.313 210.126 222.020 1.00 107.63 146 LEU R N 1
ATOM 1344 C CA . LEU B 2 202 ? 285.752 210.294 221.861 1.00 107.63 146 LEU R CA 1
ATOM 1345 C C . LEU B 2 202 ? 286.457 210.271 223.209 1.00 107.63 146 LEU R C 1
ATOM 1346 O O . LEU B 2 202 ? 287.580 209.768 223.325 1.00 107.63 146 LEU R O 1
ATOM 1351 N N . ALA B 2 203 ? 285.815 210.813 224.242 1.00 107.63 147 ALA R N 1
ATOM 1352 C CA . ALA B 2 203 ? 286.472 210.935 225.535 1.00 107.63 147 ALA R CA 1
ATOM 1353 C C . ALA B 2 203 ? 286.547 209.600 226.259 1.00 107.63 147 ALA R C 1
ATOM 1354 O O . ALA B 2 203 ? 287.485 209.362 227.028 1.00 107.63 147 ALA R O 1
ATOM 1356 N N . ILE B 2 204 ? 285.568 208.728 226.053 1.00 107.63 148 ILE R N 1
ATOM 1357 C CA . ILE B 2 204 ? 285.504 207.463 226.779 1.00 107.63 148 ILE R CA 1
ATOM 1358 C C . ILE B 2 204 ? 286.128 206.323 225.989 1.00 107.63 148 ILE R C 1
ATOM 1359 O O . ILE B 2 204 ? 287.113 205.726 226.422 1.00 107.63 148 ILE R O 1
ATOM 1364 N N . VAL B 2 205 ? 285.564 205.998 224.827 1.00 107.63 149 VAL R N 1
ATOM 1365 C CA . VAL B 2 205 ? 286.035 2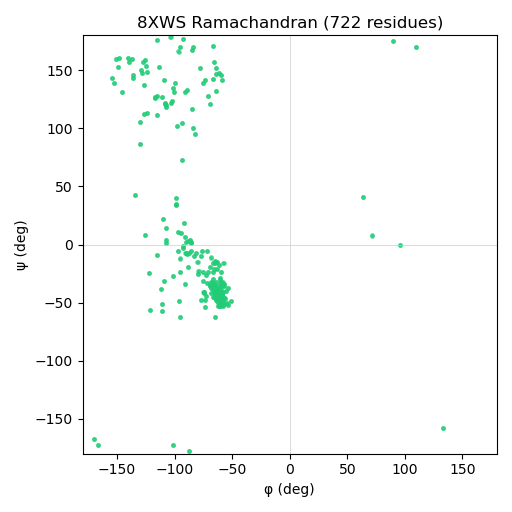04.838 224.079 1.00 107.63 149 VAL R CA 1
ATOM 1366 C C . VAL B 2 205 ? 287.475 205.041 223.627 1.00 107.63 149 VAL R C 1
ATOM 1367 O O . VAL B 2 205 ? 288.329 204.165 223.804 1.00 107.63 149 VAL R O 1
ATOM 1371 N N . HIS B 2 206 ? 287.766 206.200 223.044 1.00 108.26 150 HIS R N 1
ATOM 1372 C CA . HIS B 2 206 ? 289.084 206.516 222.514 1.00 108.26 150 HIS R CA 1
ATOM 1373 C C . HIS B 2 206 ? 289.895 207.357 223.492 1.00 108.26 150 HIS R C 1
ATOM 1374 O O . HIS B 2 206 ? 290.672 208.223 223.085 1.00 108.26 150 HIS R O 1
ATOM 1381 N N . ALA B 2 207 ? 289.713 207.116 224.790 1.00 107.63 151 ALA R N 1
ATOM 1382 C CA . ALA B 2 207 ? 290.401 207.914 225.796 1.00 107.63 151 ALA R CA 1
ATOM 1383 C C . ALA B 2 207 ? 291.909 207.742 225.699 1.00 107.63 151 ALA R C 1
ATOM 1384 O O . ALA B 2 207 ? 292.664 208.720 225.742 1.00 107.63 151 ALA R O 1
ATOM 1386 N N . THR B 2 208 ? 292.366 206.502 225.570 1.00 111.60 152 THR R N 1
ATOM 1387 C CA . THR B 2 208 ? 293.785 206.191 225.571 1.00 111.60 152 THR R CA 1
ATOM 1388 C C . THR B 2 208 ? 294.432 206.374 224.205 1.00 111.60 152 THR R C 1
ATOM 1389 O O . THR B 2 208 ? 295.662 206.343 224.108 1.00 111.60 152 THR R O 1
ATOM 1393 N N . ARG B 2 209 ? 293.641 206.579 223.158 1.00 131.96 153 ARG R N 1
ATOM 1394 C CA . ARG B 2 209 ? 294.158 206.680 221.804 1.00 131.96 153 ARG R CA 1
ATOM 1395 C C . ARG B 2 209 ? 294.555 208.125 221.510 1.00 131.96 153 ARG R C 1
ATOM 1396 O O . ARG B 2 209 ? 294.465 209.007 222.368 1.00 131.96 153 ARG R O 1
ATOM 1398 N N . THR B 2 210 ? 295.001 208.381 220.280 1.00 133.99 154 THR R N 1
ATOM 1399 C CA . THR B 2 210 ? 295.393 209.716 219.854 1.00 133.99 154 THR R CA 1
ATOM 1400 C C . THR B 2 210 ? 294.251 210.511 219.243 1.00 133.99 154 THR R C 1
ATOM 1401 O O . THR B 2 210 ? 294.429 211.701 218.964 1.00 133.99 154 THR R O 1
ATOM 1405 N N . LEU B 2 211 ? 293.092 209.890 219.025 1.00 123.92 155 LEU R N 1
ATOM 1406 C CA . LEU B 2 211 ? 291.964 210.593 218.430 1.00 123.92 155 LEU R CA 1
ATOM 1407 C C . LEU B 2 211 ? 291.317 211.574 219.398 1.00 123.92 155 LEU R C 1
ATOM 1408 O O . LEU B 2 211 ? 290.726 212.565 218.956 1.00 123.92 155 LEU R O 1
ATOM 1413 N N . THR B 2 212 ? 291.436 211.336 220.705 1.00 121.25 156 THR R N 1
ATOM 1414 C CA . THR B 2 212 ? 290.797 212.200 221.689 1.00 121.25 156 THR R CA 1
ATOM 1415 C C . THR B 2 212 ? 291.359 213.612 221.684 1.00 121.25 156 THR R C 1
ATOM 1416 O O . THR B 2 212 ? 290.745 214.503 222.279 1.00 121.25 156 THR R O 1
ATOM 1420 N N . GLN B 2 213 ? 292.500 213.839 221.041 1.00 128.98 157 GLN R N 1
ATOM 1421 C CA . GLN B 2 213 ? 293.059 215.174 220.902 1.00 128.98 157 GLN R CA 1
ATOM 1422 C C . GLN B 2 213 ? 292.331 216.002 219.854 1.00 128.98 157 GLN R C 1
ATOM 1423 O O . GLN B 2 213 ? 292.639 217.187 219.694 1.00 128.98 157 GLN R O 1
ATOM 1429 N N . LYS B 2 214 ? 291.380 215.409 219.136 1.00 127.14 158 LYS R N 1
ATOM 1430 C CA . LYS B 2 214 ? 290.573 216.132 218.167 1.00 127.14 158 LYS R CA 1
ATOM 1431 C C . LYS B 2 214 ? 289.296 216.696 218.776 1.00 127.14 158 LYS R C 1
ATOM 1432 O O . LYS B 2 214 ? 288.457 217.228 218.043 1.00 127.14 158 LYS R O 1
ATOM 1438 N N . ARG B 2 215 ? 289.128 216.595 220.093 1.00 109.42 159 ARG R N 1
ATOM 1439 C CA . ARG B 2 215 ? 287.969 217.152 220.776 1.00 109.42 159 ARG R CA 1
ATOM 1440 C C . ARG B 2 215 ? 288.252 218.522 221.376 1.00 109.42 159 ARG R C 1
ATOM 1441 O O . ARG B 2 215 ? 287.433 219.027 222.151 1.00 109.42 159 ARG R O 1
ATOM 1449 N N . TYR B 2 216 ? 289.391 219.131 221.042 1.00 124.13 160 TYR R N 1
ATOM 1450 C CA . TYR B 2 216 ? 289.711 220.490 221.455 1.00 124.13 160 TYR R CA 1
ATOM 1451 C C . TYR B 2 216 ? 289.320 221.521 220.401 1.00 124.13 160 TYR R C 1
ATOM 1452 O O . TYR B 2 216 ? 289.700 222.691 220.514 1.00 124.13 160 TYR R O 1
ATOM 1461 N N . LEU B 2 217 ? 288.572 221.107 219.377 1.00 109.94 161 LEU R N 1
ATOM 1462 C CA . LEU B 2 217 ? 288.122 221.989 218.307 1.00 109.94 161 LEU R CA 1
ATOM 1463 C C . LEU B 2 217 ? 286.688 222.458 218.513 1.00 109.94 161 LEU R C 1
ATOM 1464 O O . LEU B 2 217 ? 285.944 222.628 217.541 1.00 109.94 161 LEU R O 1
ATOM 1469 N N . VAL B 2 218 ? 286.284 222.672 219.764 1.00 107.63 162 VAL R N 1
ATOM 1470 C CA . VAL B 2 218 ? 284.890 223.000 220.050 1.00 107.63 162 VAL R CA 1
ATOM 1471 C C . VAL B 2 218 ? 284.488 224.288 219.349 1.00 107.63 162 VAL R C 1
ATOM 1472 O O . VAL B 2 218 ? 283.383 224.402 218.811 1.00 107.63 162 VAL R O 1
ATOM 1476 N N . LYS B 2 219 ? 285.370 225.286 219.365 1.00 109.09 163 LYS R N 1
ATOM 1477 C CA . LYS B 2 219 ? 285.012 226.590 218.822 1.00 109.09 163 LYS R CA 1
ATOM 1478 C C . LYS B 2 219 ? 284.666 226.485 217.343 1.00 109.09 163 LYS R C 1
ATOM 1479 O O . LYS B 2 219 ? 283.599 226.936 216.904 1.00 109.09 163 LYS R O 1
ATOM 1485 N N . PHE B 2 220 ? 285.553 225.871 216.559 1.00 116.22 164 PHE R N 1
ATOM 1486 C CA . PHE B 2 220 ? 285.312 225.742 215.128 1.00 116.22 164 PHE R CA 1
ATOM 1487 C C . PHE B 2 220 ? 284.086 224.885 214.853 1.00 116.22 164 PHE R C 1
ATOM 1488 O O . PHE B 2 220 ? 283.295 225.190 213.953 1.00 116.22 164 PHE R O 1
ATOM 1496 N N . ILE B 2 221 ? 283.913 223.804 215.611 1.00 107.63 165 ILE R N 1
ATOM 1497 C CA . ILE B 2 221 ? 282.778 222.916 215.381 1.00 107.63 165 ILE R CA 1
ATOM 1498 C C . ILE B 2 221 ? 281.470 223.651 215.632 1.00 107.63 165 ILE R C 1
ATOM 1499 O O . ILE B 2 221 ? 280.530 223.573 214.835 1.00 107.63 165 ILE R O 1
ATOM 1504 N N . CYS B 2 222 ? 281.387 224.372 216.750 1.00 107.63 166 CYS R N 1
ATOM 1505 C CA . CYS B 2 222 ? 280.167 225.108 217.062 1.00 107.63 166 CYS R CA 1
ATOM 1506 C C . CYS B 2 222 ? 279.908 226.197 216.032 1.00 107.63 166 CYS R C 1
ATOM 1507 O O . CYS B 2 222 ? 278.758 226.427 215.636 1.00 107.63 166 CYS R O 1
ATOM 1510 N N . LEU B 2 223 ? 280.960 226.887 215.589 1.00 109.48 167 LEU R N 1
ATOM 1511 C CA . LEU B 2 223 ? 280.777 227.904 214.562 1.00 109.48 167 LEU R CA 1
ATOM 1512 C C . LEU B 2 223 ? 280.234 227.290 213.278 1.00 109.48 167 LEU R C 1
ATOM 1513 O O . LEU B 2 223 ? 279.317 227.838 212.653 1.00 109.48 167 LEU R O 1
ATOM 1518 N N . SER B 2 224 ? 280.784 226.143 212.875 1.00 107.75 168 SER R N 1
ATOM 1519 C CA . SER B 2 224 ? 280.296 225.467 211.679 1.00 107.75 168 SER R CA 1
ATOM 1520 C C . SER B 2 224 ? 278.852 225.023 211.855 1.00 107.75 168 SER R C 1
ATOM 1521 O O . SER B 2 224 ? 278.055 225.089 210.915 1.00 107.75 168 SER R O 1
ATOM 1524 N N . ILE B 2 225 ? 278.501 224.555 213.051 1.00 107.63 169 ILE R N 1
ATOM 1525 C CA . ILE B 2 225 ? 277.134 224.118 213.312 1.00 107.63 169 ILE R CA 1
ATOM 1526 C C . ILE B 2 225 ? 276.172 225.289 213.177 1.00 107.63 169 ILE R C 1
ATOM 1527 O O . ILE B 2 225 ? 275.102 225.172 212.568 1.00 107.63 169 ILE R O 1
ATOM 1532 N N . TRP B 2 226 ? 276.532 226.434 213.755 1.00 107.63 170 TRP R N 1
ATOM 1533 C CA . TRP B 2 226 ? 275.682 227.613 213.639 1.00 107.63 170 TRP R CA 1
ATOM 1534 C C . TRP B 2 226 ? 275.546 228.047 212.186 1.00 107.63 170 TRP R C 1
ATOM 1535 O O . TRP B 2 226 ? 274.449 228.398 211.733 1.00 107.63 170 TRP R O 1
ATOM 1546 N N . GLY B 2 227 ? 276.647 228.024 211.437 1.00 107.63 171 GLY R N 1
ATOM 1547 C CA . GLY B 2 227 ? 276.573 228.387 210.031 1.00 107.63 171 GLY R CA 1
ATOM 1548 C C . GLY B 2 227 ? 275.677 227.452 209.243 1.00 107.63 171 GLY R C 1
ATOM 1549 O O . GLY B 2 227 ? 274.888 227.885 208.402 1.00 107.63 171 GLY R O 1
ATOM 1550 N N . LEU B 2 228 ? 275.789 226.151 209.507 1.00 107.63 172 LEU R N 1
ATOM 1551 C CA . LEU B 2 228 ? 274.963 225.179 208.803 1.00 107.63 172 LEU R CA 1
ATOM 1552 C C . LEU B 2 228 ? 273.494 225.362 209.156 1.00 107.63 172 LEU R C 1
ATOM 1553 O O . LEU B 2 228 ? 272.619 225.260 208.287 1.00 107.63 172 LEU R O 1
ATOM 1558 N N . SER B 2 229 ? 273.204 225.638 210.428 1.00 107.63 173 SER R N 1
ATOM 1559 C CA . SER B 2 229 ? 271.830 225.906 210.832 1.00 107.63 173 SER R CA 1
ATOM 1560 C C . SER B 2 229 ? 271.285 227.126 210.107 1.00 107.63 173 SER R C 1
ATOM 1561 O O . SER B 2 229 ? 270.144 227.127 209.634 1.00 107.63 173 SER R O 1
ATOM 1564 N N . LEU B 2 230 ? 272.094 228.179 210.008 1.00 107.63 174 LEU R N 1
ATOM 1565 C CA . LEU B 2 230 ? 271.667 229.361 209.270 1.00 107.63 174 LEU R CA 1
ATOM 1566 C C . LEU B 2 230 ? 271.401 229.018 207.813 1.00 107.63 174 LEU R C 1
ATOM 1567 O O . LEU B 2 230 ? 270.425 229.494 207.219 1.00 107.63 174 LEU R O 1
ATOM 1572 N N . LEU B 2 231 ? 272.263 228.196 207.218 1.00 107.63 175 LEU R N 1
ATOM 1573 C CA . LEU B 2 231 ? 272.101 227.844 205.814 1.00 107.63 175 LEU R CA 1
ATOM 1574 C C . LEU B 2 231 ? 270.817 227.057 205.590 1.00 107.63 175 LEU R C 1
ATOM 1575 O O . LEU B 2 231 ? 270.133 227.249 204.579 1.00 107.63 175 LEU R O 1
ATOM 1580 N N . LEU B 2 232 ? 270.479 226.163 206.516 1.00 107.63 176 LEU R N 1
ATOM 1581 C CA . LEU B 2 232 ? 269.321 225.298 206.340 1.00 107.63 176 LEU R CA 1
ATOM 1582 C C . LEU B 2 232 ? 267.998 226.001 206.602 1.00 107.63 176 LEU R C 1
ATOM 1583 O O . LEU B 2 232 ? 266.946 225.423 206.309 1.00 107.63 176 LEU R O 1
ATOM 1588 N N . ALA B 2 233 ? 268.014 227.219 207.142 1.00 107.63 177 ALA R N 1
ATOM 1589 C CA . ALA B 2 233 ? 266.791 227.942 207.466 1.00 107.63 177 ALA R CA 1
ATOM 1590 C C . ALA B 2 233 ? 266.519 229.097 206.509 1.00 107.63 177 ALA R C 1
ATOM 1591 O O . ALA B 2 233 ? 265.551 229.839 206.703 1.00 107.63 177 ALA R O 1
ATOM 1593 N N . LEU B 2 234 ? 267.343 229.268 205.484 1.00 107.63 178 LEU R N 1
ATOM 1594 C CA . LEU B 2 234 ? 267.104 230.308 204.494 1.00 107.63 178 LEU R CA 1
ATOM 1595 C C . LEU B 2 234 ? 265.752 230.117 203.816 1.00 107.63 178 LEU R C 1
ATOM 1596 O O . LEU B 2 234 ? 265.027 231.098 203.610 1.00 107.63 178 LEU R O 1
ATOM 1601 N N . PRO B 2 235 ? 265.374 228.890 203.448 1.00 107.63 179 PRO R N 1
ATOM 1602 C CA . PRO B 2 235 ? 264.086 228.706 202.763 1.00 107.63 179 PRO R CA 1
ATOM 1603 C C . PRO B 2 235 ? 262.922 229.294 203.525 1.00 107.63 179 PRO R C 1
ATOM 1604 O O . PRO B 2 235 ? 262.002 229.859 202.919 1.00 107.63 179 PRO R O 1
ATOM 1608 N N . VAL B 2 236 ? 262.942 229.185 204.850 1.00 107.63 180 VAL R N 1
ATOM 1609 C CA . VAL B 2 236 ? 261.888 229.767 205.667 1.00 107.63 180 VAL R CA 1
ATOM 1610 C C . VAL B 2 236 ? 261.838 231.277 205.494 1.00 107.63 180 VAL R C 1
ATOM 1611 O O . VAL B 2 236 ? 260.764 231.854 205.302 1.00 107.63 180 VAL R O 1
ATOM 1615 N N . LEU B 2 237 ? 262.989 231.941 205.556 1.00 107.63 181 LEU R N 1
ATOM 1616 C CA . LEU B 2 237 ? 263.009 233.393 205.422 1.00 107.63 181 LEU R CA 1
ATOM 1617 C C . LEU B 2 237 ? 262.552 233.816 204.033 1.00 107.63 181 LEU R C 1
ATOM 1618 O O . LEU B 2 237 ? 261.809 234.792 203.881 1.00 107.63 181 LEU R O 1
ATOM 1623 N N . LEU B 2 238 ? 262.991 233.091 203.007 1.00 107.63 182 LEU R N 1
ATOM 1624 C CA . LEU B 2 238 ? 262.728 233.513 201.638 1.00 107.63 182 LEU R CA 1
ATOM 1625 C C . LEU B 2 238 ? 261.279 233.270 201.238 1.00 107.63 182 LEU R C 1
ATOM 1626 O O . LEU B 2 238 ? 260.659 234.123 200.593 1.00 107.63 182 LEU R O 1
ATOM 1631 N N . PHE B 2 239 ? 260.719 232.119 201.612 1.00 107.63 183 PHE R N 1
ATOM 1632 C CA . PHE B 2 239 ? 259.478 231.637 201.025 1.00 107.63 183 PHE R CA 1
ATOM 1633 C C . PHE B 2 239 ? 258.296 231.684 201.987 1.00 107.63 183 PHE R C 1
ATOM 1634 O O . PHE B 2 239 ? 257.317 230.962 201.781 1.00 107.63 183 PHE R O 1
ATOM 1642 N N . ARG B 2 240 ? 258.352 232.514 203.022 1.00 107.63 184 ARG R N 1
ATOM 1643 C CA . ARG B 2 240 ? 257.256 232.632 203.969 1.00 107.63 184 ARG R CA 1
ATOM 1644 C C . ARG B 2 240 ? 256.612 234.008 203.876 1.00 107.63 184 ARG R C 1
ATOM 1645 O O . ARG B 2 240 ? 257.242 234.995 203.489 1.00 107.63 184 ARG R O 1
ATOM 1653 N N . ARG B 2 241 ? 255.336 234.053 204.235 1.00 107.63 185 ARG R N 1
ATOM 1654 C CA . ARG B 2 241 ? 254.563 235.290 204.228 1.00 107.63 185 ARG R CA 1
ATOM 1655 C C . ARG B 2 241 ? 253.277 235.040 205.003 1.00 107.63 185 ARG R C 1
ATOM 1656 O O . ARG B 2 241 ? 253.099 233.991 205.629 1.00 107.63 185 ARG R O 1
ATOM 1664 N N . THR B 2 242 ? 252.380 236.018 204.956 1.00 107.63 186 THR R N 1
ATOM 1665 C CA . THR B 2 242 ? 251.066 235.912 205.572 1.00 107.63 186 THR R CA 1
ATOM 1666 C C . THR B 2 242 ? 250.092 235.358 204.546 1.00 107.63 186 THR R C 1
ATOM 1667 O O . THR B 2 242 ? 250.040 235.838 203.409 1.00 107.63 186 THR R O 1
ATOM 1671 N N . VAL B 2 243 ? 249.328 234.347 204.945 1.00 107.63 187 VAL R N 1
ATOM 1672 C CA . VAL B 2 243 ? 248.324 233.734 204.092 1.00 107.63 187 VAL R CA 1
ATOM 1673 C C . VAL B 2 243 ? 246.966 233.952 204.737 1.00 107.63 187 VAL R C 1
ATOM 1674 O O . VAL B 2 243 ? 246.760 233.609 205.910 1.00 107.63 187 VAL R O 1
ATOM 1678 N N . TYR B 2 244 ? 246.048 234.529 203.965 1.00 113.66 188 TYR R N 1
ATOM 1679 C CA . TYR B 2 244 ? 244.691 234.816 204.402 1.00 113.66 188 TYR R CA 1
ATOM 1680 C C . TYR B 2 244 ? 243.743 233.841 203.718 1.00 113.66 188 TYR R C 1
ATOM 1681 O O . TYR B 2 244 ? 243.645 233.825 202.487 1.00 113.66 188 TYR R O 1
ATOM 1690 N N . SER B 2 245 ? 243.054 233.030 204.514 1.00 127.88 189 SER R N 1
ATOM 1691 C CA . SER B 2 245 ? 242.069 232.091 204.016 1.00 127.88 189 SER R CA 1
ATOM 1692 C C . SER B 2 245 ? 240.685 232.482 204.537 1.00 127.88 189 SER R C 1
ATOM 1693 O O . SER B 2 245 ? 240.548 233.427 205.327 1.00 127.88 189 SER R O 1
ATOM 1696 N N . SER B 2 246 ? 239.662 231.755 204.097 1.00 130.49 190 SER R N 1
ATOM 1697 C CA . SER B 2 246 ? 238.286 231.995 204.505 1.00 130.49 190 SER R CA 1
ATOM 1698 C C . SER B 2 246 ? 237.854 231.096 205.651 1.00 130.49 190 SER R C 1
ATOM 1699 O O . SER B 2 246 ? 237.295 231.574 206.642 1.00 130.49 190 SER R O 1
ATOM 1702 N N . ASN B 2 247 ? 238.104 229.793 205.536 1.00 136.83 191 ASN R N 1
ATOM 1703 C CA . ASN B 2 247 ? 237.713 228.867 206.591 1.00 136.83 191 ASN R CA 1
ATOM 1704 C C . ASN B 2 247 ? 238.490 229.128 207.873 1.00 136.83 191 ASN R C 1
ATOM 1705 O O . ASN B 2 247 ? 237.943 228.999 208.975 1.00 136.83 191 ASN R O 1
ATOM 1710 N N . VAL B 2 248 ? 239.763 229.498 207.752 1.00 129.17 192 VAL R N 1
ATOM 1711 C CA . VAL B 2 248 ? 240.674 229.556 208.883 1.00 129.17 192 VAL R CA 1
ATOM 1712 C C . VAL B 2 248 ? 241.307 230.942 208.945 1.00 129.17 192 VAL R C 1
ATOM 1713 O O . VAL B 2 248 ? 241.352 231.680 207.961 1.00 129.17 192 VAL R O 1
ATOM 1717 N N . SER B 2 249 ? 241.798 231.284 210.132 1.00 119.38 193 SER R N 1
ATOM 1718 C CA . SER B 2 249 ? 242.444 232.560 210.398 1.00 119.38 193 SER R CA 1
ATOM 1719 C C . SER B 2 249 ? 243.756 232.664 209.631 1.00 119.38 193 SER R C 1
ATOM 1720 O O . SER B 2 249 ? 244.211 231.676 209.041 1.00 119.38 193 SER R O 1
ATOM 1723 N N . PRO B 2 250 ? 244.391 233.835 209.611 1.00 115.46 194 PRO R N 1
ATOM 1724 C CA . PRO B 2 250 ? 245.635 233.991 208.853 1.00 115.46 194 PRO R CA 1
ATOM 1725 C C . PRO B 2 250 ? 246.754 233.143 209.435 1.00 115.46 194 PRO R C 1
ATOM 1726 O O . PRO B 2 250 ? 246.736 232.762 210.607 1.00 115.46 194 PRO R O 1
ATOM 1730 N N . ALA B 2 251 ? 247.744 232.842 208.595 1.00 107.63 195 ALA R N 1
ATOM 1731 C CA . ALA B 2 251 ? 248.853 232.003 209.028 1.00 107.63 195 ALA R CA 1
ATOM 1732 C C . ALA B 2 251 ? 250.166 232.537 208.478 1.00 107.63 195 ALA R C 1
ATOM 1733 O O . ALA B 2 251 ? 250.205 233.251 207.474 1.00 107.63 195 ALA R O 1
ATOM 1735 N N . CYS B 2 252 ? 251.252 232.179 209.164 1.00 118.12 196 CYS R N 1
ATOM 1736 C CA . CYS B 2 252 ? 252.620 232.466 208.735 1.00 118.12 196 CYS R CA 1
ATOM 1737 C C . CYS B 2 252 ? 253.105 231.243 207.961 1.00 118.12 196 CYS R C 1
ATOM 1738 O O . CYS B 2 252 ? 253.925 230.458 208.436 1.00 118.12 196 CYS R O 1
ATOM 1741 N N . TYR B 2 253 ? 252.576 231.087 206.755 1.00 107.63 197 TYR R N 1
ATOM 1742 C CA . TYR B 2 253 ? 252.795 229.930 205.907 1.00 107.63 197 TYR R CA 1
ATOM 1743 C C . TYR B 2 253 ? 253.820 230.258 204.825 1.00 107.63 197 TYR R C 1
ATOM 1744 O O . TYR B 2 253 ? 254.447 231.325 204.829 1.00 107.63 197 TYR R O 1
ATOM 1753 N N . GLU B 2 254 ? 253.983 229.328 203.887 1.00 107.63 198 GLU R N 1
ATOM 1754 C CA . GLU B 2 254 ? 254.954 229.433 202.808 1.00 107.63 198 GLU R CA 1
ATOM 1755 C C . GLU B 2 254 ? 254.233 229.674 201.492 1.00 107.63 198 GLU R C 1
ATOM 1756 O O . GLU B 2 254 ? 253.170 229.095 201.247 1.00 107.63 198 GLU R O 1
ATOM 1762 N N . ASP B 2 255 ? 254.814 230.523 200.649 1.00 114.18 199 ASP R N 1
ATOM 1763 C CA . ASP B 2 255 ? 254.272 230.841 199.331 1.00 114.18 199 ASP R CA 1
ATOM 1764 C C . ASP B 2 255 ? 255.392 230.689 198.306 1.00 114.18 199 ASP R C 1
ATOM 1765 O O . ASP B 2 255 ? 256.083 231.648 197.962 1.00 114.18 199 ASP R O 1
ATOM 1770 N N . MET B 2 256 ? 255.563 229.469 197.809 1.00 113.31 200 MET R N 1
ATOM 1771 C CA . MET B 2 256 ? 256.596 229.174 196.830 1.00 113.31 200 MET R CA 1
ATOM 1772 C C . MET B 2 256 ? 256.084 229.187 195.397 1.00 113.31 200 MET R C 1
ATOM 1773 O O . MET B 2 256 ? 256.890 229.058 194.471 1.00 113.31 200 MET R O 1
ATOM 1778 N N . GLY B 2 257 ? 254.780 229.340 195.188 1.00 109.49 201 GLY R N 1
ATOM 1779 C CA . GLY B 2 257 ? 254.213 229.440 193.863 1.00 109.49 201 GLY R CA 1
ATOM 1780 C C . GLY B 2 257 ? 253.008 228.546 193.707 1.00 109.49 201 GLY R C 1
ATOM 1781 O O . GLY B 2 257 ? 252.358 228.152 194.681 1.00 109.49 201 GLY R O 1
ATOM 1782 N N . ASN B 2 258 ? 252.706 228.214 192.450 1.00 117.99 202 ASN R N 1
ATOM 1783 C CA . ASN B 2 258 ? 251.511 227.437 192.149 1.00 117.99 202 ASN R CA 1
ATOM 1784 C C . ASN B 2 258 ? 251.562 226.053 192.777 1.00 117.99 202 ASN R C 1
ATOM 1785 O O . ASN B 2 258 ? 250.544 225.558 193.271 1.00 117.99 202 ASN R O 1
ATOM 1790 N N . ASN B 2 259 ? 252.733 225.417 192.777 1.00 109.19 203 ASN R N 1
ATOM 1791 C CA . ASN B 2 259 ? 252.896 224.058 193.278 1.00 109.19 203 ASN R CA 1
ATOM 1792 C C . ASN B 2 259 ? 253.450 224.055 194.698 1.00 109.19 203 ASN R C 1
ATOM 1793 O O . ASN B 2 259 ? 254.284 223.220 195.052 1.00 109.19 203 ASN R O 1
ATOM 1798 N N . THR B 2 260 ? 252.973 224.988 195.521 1.00 105.54 204 THR R N 1
ATOM 1799 C CA . THR B 2 260 ? 253.558 225.200 196.838 1.00 105.54 204 THR R CA 1
ATOM 1800 C C . THR B 2 260 ? 253.488 223.950 197.702 1.00 105.54 204 THR R C 1
ATOM 1801 O O . THR B 2 260 ? 254.387 223.700 198.513 1.00 105.54 204 THR R O 1
ATOM 1805 N N . ALA B 2 261 ? 252.428 223.158 197.559 1.00 107.38 205 ALA R N 1
ATOM 1806 C CA . ALA B 2 261 ? 252.250 222.007 198.437 1.00 107.38 205 ALA R CA 1
ATOM 1807 C C . ALA B 2 261 ? 253.402 221.020 198.293 1.00 107.38 205 ALA R C 1
ATOM 1808 O O . ALA B 2 261 ? 254.009 220.603 199.287 1.00 107.38 205 ALA R O 1
ATOM 1810 N N . ASN B 2 262 ? 253.720 220.635 197.058 1.00 101.21 206 ASN R N 1
ATOM 1811 C CA . ASN B 2 262 ? 254.763 219.639 196.846 1.00 101.21 206 ASN R CA 1
ATOM 1812 C C . ASN B 2 262 ? 256.135 220.180 197.228 1.00 101.21 206 ASN R C 1
ATOM 1813 O O . ASN B 2 262 ? 256.971 219.445 197.770 1.00 101.21 206 ASN R O 1
ATOM 1818 N N . TRP B 2 263 ? 256.394 221.460 196.954 1.00 103.22 207 TRP R N 1
ATOM 1819 C CA . TRP B 2 263 ? 257.662 222.046 197.373 1.00 103.22 207 TRP R CA 1
ATOM 1820 C C . TRP B 2 263 ? 257.787 222.033 198.889 1.00 103.22 207 TRP R C 1
ATOM 1821 O O . TRP B 2 263 ? 258.867 221.771 199.428 1.00 103.22 207 TRP R O 1
ATOM 1832 N N . ARG B 2 264 ? 256.695 222.325 199.594 1.00 107.63 208 ARG R N 1
ATOM 1833 C CA . ARG B 2 264 ? 256.715 222.259 201.050 1.00 107.63 208 ARG R CA 1
ATOM 1834 C C . ARG B 2 264 ? 256.983 220.838 201.522 1.00 107.63 208 ARG R C 1
ATOM 1835 O O . ARG B 2 264 ? 257.751 220.619 202.468 1.00 107.63 208 ARG R O 1
ATOM 1843 N N . MET B 2 265 ? 256.365 219.861 200.860 1.00 107.63 209 MET R N 1
ATOM 1844 C CA . MET B 2 265 ? 256.621 218.465 201.196 1.00 107.63 209 MET R CA 1
ATOM 1845 C C . MET B 2 265 ? 258.099 218.132 201.048 1.00 107.63 209 MET R C 1
ATOM 1846 O O . MET B 2 265 ? 258.688 217.480 201.917 1.00 107.63 209 MET R O 1
ATOM 1851 N N . LEU B 2 266 ? 258.717 218.573 199.951 1.00 107.63 210 LEU R N 1
ATOM 1852 C CA . LEU B 2 266 ? 260.138 218.300 199.752 1.00 107.63 210 LEU R CA 1
ATOM 1853 C C . LEU B 2 266 ? 260.983 219.000 200.807 1.00 107.63 210 LEU R C 1
ATOM 1854 O O . LEU B 2 266 ? 261.906 218.403 201.372 1.00 107.63 210 LEU R O 1
ATOM 1859 N N . LEU B 2 267 ? 260.682 220.268 201.088 1.00 107.63 211 LEU R N 1
ATOM 1860 C CA . LEU B 2 267 ? 261.442 221.002 202.092 1.00 107.63 211 LEU R CA 1
ATOM 1861 C C . LEU B 2 267 ? 261.341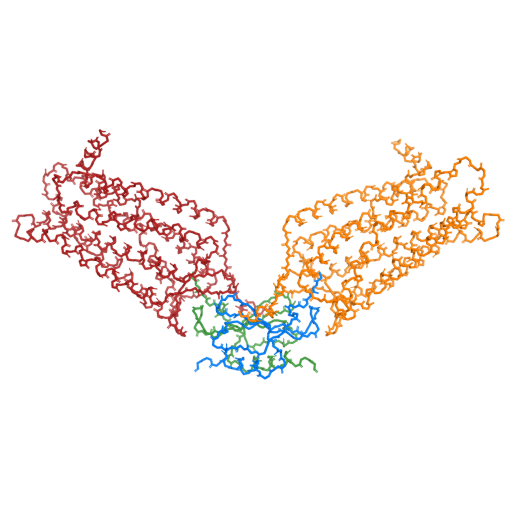 220.333 203.451 1.00 107.63 211 LEU R C 1
ATOM 1862 O O . LEU B 2 267 ? 262.259 220.443 204.270 1.00 107.63 211 LEU R O 1
ATOM 1867 N N . ARG B 2 268 ? 260.235 219.637 203.708 1.00 107.63 212 ARG R N 1
ATOM 1868 C CA . ARG B 2 268 ? 260.088 218.941 204.978 1.00 107.63 212 ARG R CA 1
ATOM 1869 C C . ARG B 2 268 ? 261.128 217.844 205.150 1.00 107.63 212 ARG R C 1
ATOM 1870 O O . ARG B 2 268 ? 261.321 217.358 206.269 1.00 107.63 212 ARG R O 1
ATOM 1878 N N . ILE B 2 269 ? 261.800 217.442 204.070 1.00 107.63 213 ILE R N 1
ATOM 1879 C CA . ILE B 2 269 ? 262.798 216.381 204.166 1.00 107.63 213 ILE R CA 1
ATOM 1880 C C . ILE B 2 269 ? 263.981 216.826 205.013 1.00 107.63 213 ILE R C 1
ATOM 1881 O O . ILE B 2 269 ? 264.576 216.018 205.736 1.00 107.63 213 ILE R O 1
ATOM 1886 N N . LEU B 2 270 ? 264.346 218.108 204.939 1.00 107.63 214 LEU R N 1
ATOM 1887 C CA . LEU B 2 270 ? 265.531 218.571 205.663 1.00 107.63 214 LEU R CA 1
ATOM 1888 C C . LEU B 2 270 ? 265.383 218.394 207.164 1.00 107.63 214 LEU R C 1
ATOM 1889 O O . LEU B 2 270 ? 266.271 217.780 207.784 1.00 107.63 214 LEU R O 1
ATOM 1894 N N . PRO B 2 271 ? 264.327 218.885 207.816 1.00 107.63 215 PRO R N 1
ATOM 1895 C CA . PRO B 2 271 ? 264.204 218.681 209.266 1.00 107.63 215 PRO R CA 1
ATOM 1896 C C . PRO B 2 271 ? 264.139 217.223 209.673 1.00 107.63 215 PRO R C 1
ATOM 1897 O O . PRO B 2 271 ? 264.588 216.884 210.774 1.00 107.63 215 PRO R O 1
ATOM 1901 N N . GLN B 2 272 ? 263.595 216.350 208.831 1.00 107.63 216 GLN R N 1
ATOM 1902 C CA . GLN B 2 272 ? 263.482 214.936 209.151 1.00 107.63 216 GLN R CA 1
ATOM 1903 C C . GLN B 2 272 ? 264.738 214.150 208.808 1.00 107.63 216 GLN R C 1
ATOM 1904 O O . GLN B 2 272 ? 264.813 212.961 209.129 1.00 107.63 216 GLN R O 1
ATOM 1910 N N . SER B 2 273 ? 265.721 214.778 208.166 1.00 111.90 217 SER R N 1
ATOM 1911 C CA . SER B 2 273 ? 266.985 214.135 207.842 1.00 111.90 217 SER R CA 1
ATOM 1912 C C . SER B 2 273 ? 268.136 214.721 208.651 1.00 111.90 217 SER R C 1
ATOM 1913 O O . SER B 2 273 ? 268.894 213.977 209.280 1.00 111.90 217 SER R O 1
ATOM 1916 N N . PHE B 2 274 ? 268.286 216.043 208.647 1.00 107.63 218 PHE R N 1
ATOM 1917 C CA . PHE B 2 274 ? 269.305 216.720 209.435 1.00 107.63 218 PHE R CA 1
ATOM 1918 C C . PHE B 2 274 ? 268.814 217.090 210.826 1.00 107.63 218 PHE R C 1
ATOM 1919 O O . PHE B 2 274 ? 269.557 217.718 211.588 1.00 107.63 218 PHE R O 1
ATOM 1927 N N . GLY B 2 275 ? 267.584 216.723 211.171 1.00 107.63 219 GLY R N 1
ATOM 1928 C CA . GLY B 2 275 ? 267.026 217.080 212.457 1.00 107.63 219 GLY R CA 1
ATOM 1929 C C . GLY B 2 275 ? 266.597 215.891 213.287 1.00 107.63 219 GLY R C 1
ATOM 1930 O O . GLY B 2 275 ? 266.518 215.990 214.514 1.00 107.63 219 GLY R O 1
ATOM 1931 N N . PHE B 2 276 ? 266.290 214.768 212.638 1.00 104.30 220 PHE R N 1
ATOM 1932 C CA . PHE B 2 276 ? 265.890 213.575 213.372 1.00 104.30 220 PHE R CA 1
ATOM 1933 C C . PHE B 2 276 ? 266.793 212.380 213.100 1.00 104.30 220 PHE R C 1
ATOM 1934 O O . PHE B 2 276 ? 267.361 211.799 214.029 1.00 104.30 220 PHE R O 1
ATOM 1942 N N . ILE B 2 277 ? 266.939 212.007 211.829 1.00 107.63 221 ILE R N 1
ATOM 1943 C CA . ILE B 2 277 ? 267.526 210.712 211.505 1.00 107.63 221 ILE R CA 1
ATOM 1944 C C . ILE B 2 277 ? 269.028 210.725 211.745 1.00 107.63 221 ILE R C 1
ATOM 1945 O O . ILE B 2 277 ? 269.565 209.863 212.449 1.00 107.63 221 ILE R O 1
ATOM 1950 N N . VAL B 2 278 ? 269.731 211.679 211.149 1.00 107.63 222 VAL R N 1
ATOM 1951 C CA . VAL B 2 278 ? 271.188 211.720 211.229 1.00 107.63 222 VAL R CA 1
ATOM 1952 C C . VAL B 2 278 ? 271.616 211.861 212.687 1.00 107.63 222 VAL R C 1
ATOM 1953 O O . VAL B 2 278 ? 272.439 211.065 213.170 1.00 107.63 222 VAL R O 1
ATOM 1957 N N . PRO B 2 279 ? 271.104 212.854 213.420 1.00 107.63 223 PRO R N 1
ATOM 1958 C CA . PRO B 2 279 ? 271.470 212.966 214.839 1.00 107.63 223 PRO R CA 1
ATOM 1959 C C . PRO B 2 279 ? 271.102 211.742 215.652 1.00 107.63 223 PRO R C 1
ATOM 1960 O O . PRO B 2 279 ? 271.864 211.335 216.533 1.00 107.63 223 PRO R O 1
ATOM 1964 N N . LEU B 2 280 ? 269.943 211.143 215.384 1.00 107.63 224 LEU R N 1
ATOM 1965 C CA . LEU B 2 280 ? 269.526 209.978 216.155 1.00 107.63 224 LEU R CA 1
ATOM 1966 C C . LEU B 2 280 ? 270.478 208.814 215.931 1.00 107.63 224 LEU R C 1
ATOM 1967 O O . LEU B 2 280 ? 270.878 208.132 216.879 1.00 107.63 224 LEU R O 1
ATOM 1972 N N . LEU B 2 281 ? 270.850 208.572 214.676 1.00 107.63 225 LEU R N 1
ATOM 1973 C CA . LEU B 2 281 ? 271.776 207.489 214.375 1.00 107.63 225 LEU R CA 1
ATOM 1974 C C . LEU B 2 281 ? 273.131 207.740 215.019 1.00 107.63 225 LEU R C 1
ATOM 1975 O O . LEU B 2 281 ? 273.736 206.832 215.603 1.00 107.63 225 LEU R O 1
ATOM 1980 N N . ILE B 2 282 ? 273.623 208.976 214.926 1.00 107.63 226 ILE R N 1
ATOM 1981 C CA . ILE B 2 282 ? 274.914 209.300 215.524 1.00 107.63 226 ILE R CA 1
ATOM 1982 C C . ILE B 2 282 ? 274.867 209.070 217.028 1.00 107.63 226 ILE R C 1
ATOM 1983 O O . ILE B 2 282 ? 275.769 208.457 217.616 1.00 107.63 226 ILE R O 1
ATOM 1988 N N . MET B 2 283 ? 273.808 209.559 217.671 1.00 107.63 227 MET R N 1
ATOM 1989 C CA . MET B 2 283 ? 273.672 209.417 219.113 1.00 107.63 227 MET R CA 1
ATOM 1990 C C . MET B 2 283 ? 273.606 207.951 219.504 1.00 107.63 227 MET R C 1
ATOM 1991 O O . MET B 2 283 ? 274.258 207.521 220.461 1.00 107.63 227 MET R O 1
ATOM 1996 N N . LEU B 2 284 ? 272.825 207.161 218.769 1.00 107.63 228 LEU R N 1
ATOM 1997 C CA . LEU B 2 284 ? 272.687 205.751 219.102 1.00 107.63 228 LEU R CA 1
ATOM 1998 C C . LEU B 2 284 ? 274.020 205.033 218.973 1.00 107.63 228 LEU R C 1
ATOM 1999 O O . LEU B 2 284 ? 274.424 204.293 219.873 1.00 107.63 228 LEU R O 1
ATOM 2004 N N . PHE B 2 285 ? 274.731 205.257 217.869 1.00 107.63 229 PHE R N 1
ATOM 2005 C CA . PHE B 2 285 ? 276.028 204.623 217.671 1.00 107.63 229 PHE R CA 1
ATOM 2006 C C . PHE B 2 285 ? 276.987 204.976 218.804 1.00 107.63 229 PHE R C 1
ATOM 2007 O O . PHE B 2 285 ? 277.563 204.097 219.465 1.00 107.63 229 PHE R O 1
ATOM 2015 N N . CYS B 2 286 ? 277.142 206.277 219.053 1.00 107.63 230 CYS R N 1
ATOM 2016 C CA . CYS B 2 286 ? 278.120 206.733 220.031 1.00 107.63 230 CYS R CA 1
ATOM 2017 C C . CYS B 2 286 ? 277.777 206.233 221.426 1.00 107.63 230 CYS R C 1
ATOM 2018 O O . CYS B 2 286 ? 278.632 205.684 222.129 1.00 107.63 230 CYS R O 1
ATOM 2021 N N . TYR B 2 287 ? 276.522 206.403 221.841 1.00 107.63 231 TYR R N 1
ATOM 2022 C CA . TYR B 2 287 ? 276.121 205.986 223.173 1.00 107.63 231 TYR R CA 1
ATOM 2023 C C . TYR B 2 287 ? 276.134 204.474 223.335 1.00 107.63 231 TYR R C 1
ATOM 2024 O O . TYR B 2 287 ? 276.426 203.988 224.430 1.00 107.63 231 TYR R O 1
ATOM 2033 N N . GLY B 2 288 ? 275.841 203.712 222.281 1.00 107.63 232 GLY R N 1
ATOM 2034 C CA . GLY B 2 288 ? 275.912 202.267 222.394 1.00 107.63 232 GLY R CA 1
ATOM 2035 C C . GLY B 2 288 ? 277.331 201.781 222.601 1.00 107.63 232 GLY R C 1
ATOM 2036 O O . GLY B 2 288 ? 277.589 200.933 223.461 1.00 107.63 232 GLY R O 1
ATOM 2037 N N . PHE B 2 289 ? 278.276 202.316 221.827 1.00 107.63 233 PHE R N 1
ATOM 2038 C CA . PHE B 2 289 ? 279.664 201.927 222.049 1.00 107.63 233 PHE R CA 1
ATOM 2039 C C . PHE B 2 289 ? 280.163 202.412 223.406 1.00 107.63 233 PHE R C 1
ATOM 2040 O O . PHE B 2 289 ? 280.933 201.711 224.081 1.00 107.63 233 PHE R O 1
ATOM 2048 N N . THR B 2 290 ? 279.715 203.591 223.836 1.00 107.63 234 THR R N 1
ATOM 2049 C CA . THR B 2 290 ? 280.052 204.070 225.169 1.00 107.63 234 THR R CA 1
ATOM 2050 C C . THR B 2 290 ? 279.551 203.115 226.242 1.00 107.63 234 THR R C 1
ATOM 2051 O O . THR B 2 290 ? 280.285 202.782 227.179 1.00 107.63 234 THR R O 1
ATOM 2055 N N . LEU B 2 291 ? 278.307 202.660 226.120 1.00 107.63 235 LEU R N 1
ATOM 2056 C CA . LEU B 2 291 ? 277.754 201.734 227.098 1.00 107.63 235 LEU R CA 1
ATOM 2057 C C . LEU B 2 291 ? 278.487 200.405 227.068 1.00 107.63 235 LEU R C 1
ATOM 2058 O O . LEU B 2 291 ? 278.693 199.783 228.116 1.00 107.63 235 LEU R O 1
ATOM 2063 N N . ARG B 2 292 ? 278.886 199.955 225.879 1.00 107.63 236 ARG R N 1
ATOM 2064 C CA . ARG B 2 292 ? 279.635 198.710 225.779 1.00 107.63 236 ARG R CA 1
ATOM 2065 C C . ARG B 2 292 ? 280.959 198.817 226.520 1.00 107.63 236 ARG R C 1
ATOM 2066 O O . ARG B 2 292 ? 281.363 197.890 227.232 1.00 107.63 236 ARG R O 1
ATOM 2074 N N . THR B 2 293 ? 281.653 199.945 226.366 1.00 107.63 237 THR R N 1
ATOM 2075 C CA . THR B 2 293 ? 282.888 200.139 227.124 1.00 107.63 237 THR R CA 1
ATOM 2076 C C . THR B 2 293 ? 282.614 200.216 228.620 1.00 107.63 237 THR R C 1
ATOM 2077 O O . THR B 2 293 ? 283.357 199.644 229.425 1.00 107.63 237 THR R O 1
ATOM 2081 N N . LEU B 2 294 ? 281.553 200.917 229.013 1.00 107.63 238 LEU R N 1
ATOM 2082 C CA . LEU B 2 294 ? 281.266 201.120 230.427 1.00 107.63 238 LEU R CA 1
ATOM 2083 C C . LEU B 2 294 ? 280.790 199.865 231.131 1.00 107.63 238 LEU R C 1
ATOM 2084 O O . LEU B 2 294 ? 280.927 199.785 232.355 1.00 107.63 238 LEU R O 1
ATOM 2089 N N . PHE B 2 295 ? 280.237 198.891 230.416 1.00 114.11 239 PHE R N 1
ATOM 2090 C CA . PHE B 2 295 ? 279.839 197.635 231.037 1.00 114.11 239 PHE R CA 1
ATOM 2091 C C . PHE B 2 295 ? 281.034 196.749 231.345 1.00 114.11 239 PHE R C 1
ATOM 2092 O O . PHE B 2 295 ? 280.960 195.898 232.235 1.00 114.11 239 PHE R O 1
ATOM 2100 N N . LYS B 2 296 ? 282.136 196.941 230.626 1.00 117.70 240 LYS R N 1
ATOM 2101 C CA . LYS B 2 296 ? 283.337 196.137 230.787 1.00 117.70 240 LYS R CA 1
ATOM 2102 C C . LYS B 2 296 ? 284.278 196.679 231.853 1.00 117.70 240 LYS R C 1
ATOM 2103 O O . LYS B 2 296 ? 285.257 196.004 232.188 1.00 117.70 240 LYS R O 1
ATOM 2105 N N . ALA B 2 297 ? 284.010 197.860 232.397 1.00 115.04 241 ALA R N 1
ATOM 2106 C CA . ALA B 2 297 ? 284.895 198.496 233.359 1.00 115.04 241 ALA R CA 1
ATOM 2107 C C . ALA B 2 297 ? 284.435 198.220 234.785 1.00 115.04 241 ALA R C 1
ATOM 2108 O O . ALA B 2 297 ? 283.315 197.769 235.035 1.00 115.04 241 ALA R O 1
ATOM 2110 N N . HIS B 2 298 ? 285.328 198.509 235.730 1.00 120.43 242 HIS R N 1
ATOM 2111 C CA . HIS B 2 298 ? 285.115 198.223 237.141 1.00 120.43 242 HIS R CA 1
ATOM 2112 C C . HIS B 2 298 ? 284.841 199.477 237.960 1.00 120.43 242 HIS R C 1
ATOM 2113 O O . HIS B 2 298 ? 284.894 199.426 239.193 1.00 120.43 242 HIS R O 1
ATOM 2120 N N . MET B 2 299 ? 284.548 200.598 237.309 1.00 129.27 243 MET R N 1
ATOM 2121 C CA . MET B 2 299 ? 284.287 201.837 238.029 1.00 129.27 243 MET R CA 1
ATOM 2122 C C . MET B 2 299 ? 282.999 201.726 238.833 1.00 129.27 243 MET R C 1
ATOM 2123 O O . MET B 2 299 ? 282.021 201.120 238.387 1.00 129.27 243 MET R O 1
ATOM 2128 N N . GLY B 2 300 ? 283.004 202.315 240.028 1.00 122.03 244 GLY R N 1
ATOM 2129 C CA . GLY B 2 300 ? 281.815 202.280 240.861 1.00 122.03 244 GLY R CA 1
ATOM 2130 C C . GLY B 2 300 ? 280.663 203.076 240.281 1.00 122.03 244 GLY R C 1
ATOM 2131 O O . GLY B 2 300 ? 279.499 202.699 240.434 1.00 122.03 244 GLY R O 1
ATOM 2132 N N . GLN B 2 301 ? 280.967 204.186 239.609 1.00 126.43 245 GLN R N 1
ATOM 2133 C CA . GLN B 2 301 ? 279.953 205.112 239.128 1.00 126.43 245 GLN R CA 1
ATOM 2134 C C . GLN B 2 301 ? 279.501 204.803 237.707 1.00 126.43 245 GLN R C 1
ATOM 2135 O O . GLN B 2 301 ? 278.932 205.676 237.042 1.00 126.43 245 GLN R O 1
ATOM 2141 N N . LYS B 2 302 ? 279.746 203.585 237.227 1.00 116.48 246 LYS R N 1
ATOM 2142 C CA . LYS B 2 302 ? 279.304 203.214 235.889 1.00 116.48 246 LYS R CA 1
ATOM 2143 C C . LYS B 2 302 ? 277.785 203.234 235.773 1.00 116.48 246 LYS R C 1
ATOM 2144 O O . LYS B 2 302 ? 277.241 203.688 234.757 1.00 116.48 246 LYS R O 1
ATOM 2150 N N . HIS B 2 303 ? 277.086 202.755 236.805 1.00 117.71 247 HIS R N 1
ATOM 2151 C CA . HIS B 2 303 ? 275.641 202.587 236.717 1.00 117.71 247 HIS R CA 1
ATOM 2152 C C . HIS B 2 303 ? 274.941 203.919 236.483 1.00 117.71 247 HIS R C 1
ATOM 2153 O O . HIS B 2 303 ? 274.024 204.016 235.658 1.00 117.71 247 HIS R O 1
ATOM 2160 N N . ARG B 2 304 ? 275.354 204.960 237.205 1.00 110.34 248 ARG R N 1
ATOM 2161 C CA . ARG B 2 304 ? 274.705 206.254 237.043 1.00 110.34 248 ARG R CA 1
ATOM 2162 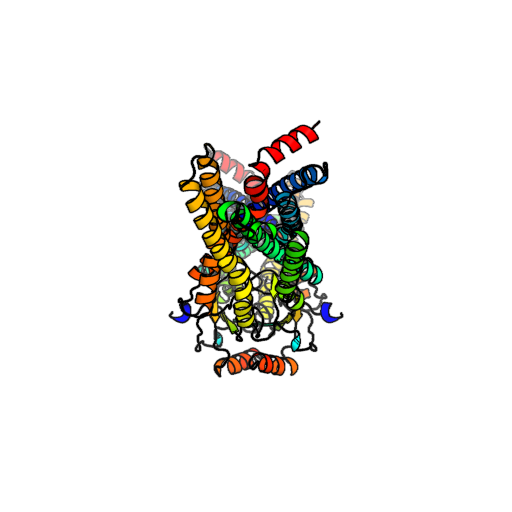C C . ARG B 2 304 ? 274.932 206.802 235.640 1.00 110.34 248 ARG R C 1
ATOM 2163 O O . ARG B 2 304 ? 274.043 207.434 235.060 1.00 110.34 248 ARG R O 1
ATOM 2171 N N . ALA B 2 305 ? 276.118 206.570 235.076 1.00 107.63 249 ALA R N 1
ATOM 2172 C CA . ALA B 2 305 ? 276.380 206.995 233.706 1.00 107.63 249 ALA R CA 1
ATOM 2173 C C . ALA B 2 305 ? 275.470 206.266 232.728 1.00 107.63 249 ALA R C 1
ATOM 2174 O O . ALA B 2 305 ? 274.913 206.874 231.804 1.00 107.63 249 ALA R O 1
ATOM 2176 N N . MET B 2 306 ? 275.313 204.954 232.915 1.00 107.63 250 MET R N 1
ATOM 2177 C CA . MET B 2 306 ? 274.388 204.200 232.076 1.00 107.63 250 MET R CA 1
ATOM 2178 C C . MET B 2 306 ? 272.988 204.788 232.160 1.00 107.63 250 MET R C 1
ATOM 2179 O O . MET B 2 306 ? 272.316 204.982 231.137 1.00 107.63 250 MET R O 1
ATOM 2184 N N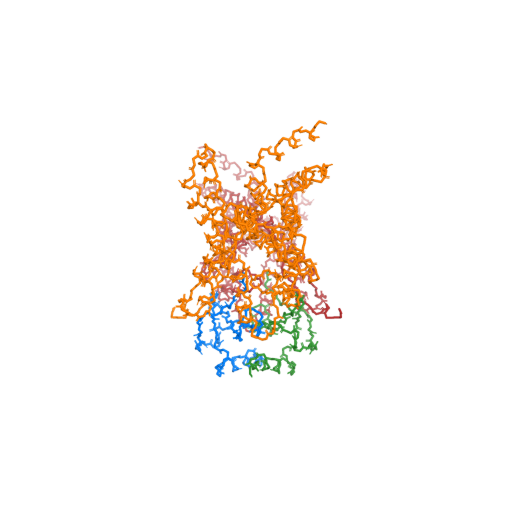 . ARG B 2 307 ? 272.537 205.081 233.380 1.00 107.63 251 ARG R N 1
ATOM 2185 C CA . ARG B 2 307 ? 271.192 205.605 233.570 1.00 107.63 251 ARG R CA 1
ATOM 2186 C C . ARG B 2 307 ? 271.038 206.955 232.886 1.00 107.63 251 ARG R C 1
ATOM 2187 O O . ARG B 2 307 ? 270.014 207.231 232.253 1.00 107.63 251 ARG R O 1
ATOM 2195 N N . VAL B 2 308 ? 272.054 207.809 232.997 1.00 107.63 252 VAL R N 1
ATOM 2196 C CA . VAL B 2 308 ? 271.973 209.133 232.392 1.00 107.63 252 VAL R CA 1
ATOM 2197 C C . VAL B 2 308 ? 271.910 209.027 230.877 1.00 107.63 252 VAL R C 1
ATOM 2198 O O . VAL B 2 308 ? 271.144 209.742 230.222 1.00 107.63 252 VAL R O 1
ATOM 2202 N N . ILE B 2 309 ? 272.728 208.154 230.290 1.00 107.63 253 ILE R N 1
ATOM 2203 C CA . ILE B 2 309 ? 272.724 208.008 228.837 1.00 107.63 253 ILE R CA 1
ATOM 2204 C C . ILE B 2 309 ? 271.369 207.494 228.361 1.00 107.63 253 ILE R C 1
ATOM 2205 O O . ILE B 2 309 ? 270.794 208.001 227.384 1.00 107.63 253 ILE R O 1
ATOM 2210 N N . PHE B 2 310 ? 270.836 206.477 229.044 1.00 107.63 254 PHE R N 1
ATOM 2211 C CA . PHE B 2 310 ? 269.519 205.972 228.674 1.00 107.63 254 PHE R CA 1
ATOM 2212 C C . PHE B 2 310 ? 268.470 207.066 228.801 1.00 107.63 254 PHE R C 1
ATOM 2213 O O . PHE B 2 310 ? 267.585 207.192 227.948 1.00 107.63 254 PHE R O 1
ATOM 2221 N N . ALA B 2 311 ? 268.554 207.868 229.862 1.00 107.63 255 ALA R N 1
ATOM 2222 C CA . ALA B 2 311 ? 267.589 208.940 230.061 1.00 107.63 255 ALA R CA 1
ATOM 2223 C C . ALA B 2 311 ? 267.662 209.950 228.929 1.00 107.63 255 ALA R C 1
ATOM 2224 O O . ALA B 2 311 ? 266.634 210.418 228.431 1.00 107.63 255 ALA R O 1
ATOM 2226 N N . VAL B 2 312 ? 268.876 210.304 228.514 1.00 107.63 256 VAL R N 1
ATOM 2227 C CA . VAL B 2 312 ? 269.037 211.276 227.439 1.00 107.63 256 VAL R CA 1
ATOM 2228 C C . VAL B 2 312 ? 268.401 210.751 226.162 1.00 107.63 256 VAL R C 1
ATOM 2229 O O . VAL B 2 312 ? 267.640 211.454 225.483 1.00 107.63 256 VAL R O 1
ATOM 2233 N N . VAL B 2 313 ? 268.706 209.500 225.817 1.00 107.63 257 VAL R N 1
ATOM 2234 C CA . VAL B 2 313 ? 268.174 208.932 224.582 1.00 107.63 257 VAL R CA 1
ATOM 2235 C C . VAL B 2 313 ? 266.653 208.873 224.637 1.00 107.63 257 VAL R C 1
ATOM 2236 O O . VAL B 2 313 ? 265.961 209.231 223.674 1.00 107.63 257 VAL R O 1
ATOM 2240 N N . LEU B 2 314 ? 266.106 208.419 225.767 1.00 107.63 258 LEU R N 1
ATOM 2241 C CA . LEU B 2 314 ? 264.659 208.301 225.882 1.00 107.63 258 LEU R CA 1
ATOM 2242 C C . LEU B 2 314 ? 263.989 209.663 225.821 1.00 107.63 258 LEU R C 1
ATOM 2243 O O . LEU B 2 314 ? 262.918 209.805 225.225 1.00 107.63 258 LEU R O 1
ATOM 2248 N N . ILE B 2 315 ? 264.591 210.676 226.443 1.00 107.63 259 ILE R N 1
ATOM 2249 C CA . ILE B 2 315 ? 264.019 212.016 226.404 1.00 107.63 259 ILE R CA 1
ATOM 2250 C C . ILE B 2 315 ? 263.993 212.530 224.974 1.00 107.63 259 ILE R C 1
ATOM 2251 O O . ILE B 2 315 ? 262.987 213.079 224.508 1.00 107.63 259 ILE R O 1
ATOM 2256 N N . PHE B 2 316 ? 265.102 212.360 224.254 1.00 107.63 260 PHE R N 1
ATOM 2257 C CA . PHE B 2 316 ? 265.150 212.812 222.869 1.00 107.63 260 PHE R CA 1
ATOM 2258 C C . PHE B 2 316 ? 264.076 212.119 222.041 1.00 107.63 260 PHE R C 1
ATOM 2259 O O . PHE B 2 316 ? 263.351 212.762 221.268 1.00 107.63 260 PHE R O 1
ATOM 2267 N N . LEU B 2 317 ? 263.954 210.800 222.200 1.00 107.63 261 LEU R N 1
ATOM 2268 C CA . LEU B 2 317 ? 262.949 210.062 221.447 1.00 107.63 261 LEU R CA 1
ATOM 2269 C C . LEU B 2 317 ? 261.551 210.561 221.780 1.00 107.63 261 LEU R C 1
ATOM 2270 O O . LEU B 2 317 ? 260.786 210.943 220.890 1.00 107.63 261 LEU R O 1
ATOM 2275 N N . LEU B 2 318 ? 261.217 210.608 223.068 1.00 112.71 262 LEU R N 1
ATOM 2276 C CA . LEU B 2 318 ? 259.886 211.033 223.478 1.00 112.71 262 LEU R CA 1
ATOM 2277 C C . LEU B 2 318 ? 259.569 212.424 222.953 1.00 112.71 262 LEU R C 1
ATOM 2278 O O . LEU B 2 318 ? 258.423 212.716 222.592 1.00 112.71 262 LEU R O 1
ATOM 2283 N N . CYS B 2 319 ? 260.573 213.299 222.901 1.00 121.31 263 CYS R N 1
ATOM 2284 C CA . CYS B 2 319 ? 260.320 214.671 222.484 1.00 121.31 263 CYS R CA 1
ATOM 2285 C C . CYS B 2 319 ? 260.103 214.774 220.980 1.00 121.31 263 CYS R C 1
ATOM 2286 O O . CYS B 2 319 ? 259.225 215.517 220.530 1.00 121.31 263 CYS R O 1
ATOM 2289 N N . TRP B 2 320 ? 260.885 214.043 220.185 1.00 107.63 264 TRP R N 1
ATOM 2290 C CA . TRP B 2 320 ? 260.930 214.316 218.753 1.00 107.63 264 TRP R CA 1
ATOM 2291 C C . TRP B 2 320 ? 260.274 213.260 217.877 1.00 107.63 264 TRP R C 1
ATOM 2292 O O . TRP B 2 320 ? 259.748 213.606 216.818 1.00 107.63 264 TRP R O 1
ATOM 2303 N N . LEU B 2 321 ? 260.288 211.989 218.271 1.00 107.63 265 LEU R N 1
ATOM 2304 C CA . LEU B 2 321 ? 259.755 210.939 217.405 1.00 107.63 265 LEU R CA 1
ATOM 2305 C C . LEU B 2 321 ? 258.288 211.151 217.059 1.00 107.63 265 LEU R C 1
ATOM 2306 O O . LEU B 2 321 ? 257.931 211.018 215.875 1.00 107.63 265 LEU R O 1
ATOM 2311 N N . PRO B 2 322 ? 257.396 211.451 218.005 1.00 107.63 266 PRO R N 1
ATOM 2312 C CA . PRO B 2 322 ? 255.978 211.605 217.638 1.00 107.63 266 PRO R CA 1
ATOM 2313 C C . PRO B 2 322 ? 255.737 212.666 216.581 1.00 107.63 266 PRO R C 1
ATOM 2314 O O . PRO B 2 322 ? 254.919 212.468 215.673 1.00 107.63 266 PRO R O 1
ATOM 2318 N N . TYR B 2 323 ? 256.431 213.800 216.678 1.00 110.33 267 TYR R N 1
ATOM 2319 C CA . TYR B 2 323 ? 256.210 214.882 215.728 1.00 110.33 267 TYR R CA 1
ATOM 2320 C C . TYR B 2 323 ? 256.587 214.443 214.321 1.00 110.33 267 TYR R C 1
ATOM 2321 O O . TYR B 2 323 ? 255.849 214.686 213.361 1.00 110.33 267 TYR R O 1
ATOM 2330 N N . ASN B 2 324 ? 257.728 213.767 214.185 1.00 113.32 268 ASN R N 1
ATOM 2331 C CA . ASN B 2 324 ? 258.149 213.299 212.871 1.00 113.32 268 ASN R CA 1
ATOM 2332 C C . ASN B 2 324 ? 257.253 212.184 212.354 1.00 113.32 268 ASN R C 1
ATOM 2333 O O . ASN B 2 324 ? 257.007 212.106 211.148 1.00 113.32 268 ASN R O 1
ATOM 2338 N N . LEU B 2 325 ? 256.752 211.315 213.233 1.00 110.01 269 LEU R N 1
ATOM 2339 C CA . LEU B 2 325 ? 255.821 210.287 212.779 1.00 110.01 269 LEU R CA 1
ATOM 2340 C C . LEU B 2 325 ? 254.539 210.911 212.247 1.00 110.01 269 LEU R C 1
ATOM 2341 O O . LEU B 2 325 ? 254.025 210.510 211.196 1.00 110.01 269 LEU R O 1
ATOM 2346 N N . VAL B 2 326 ? 254.011 211.905 212.961 1.00 107.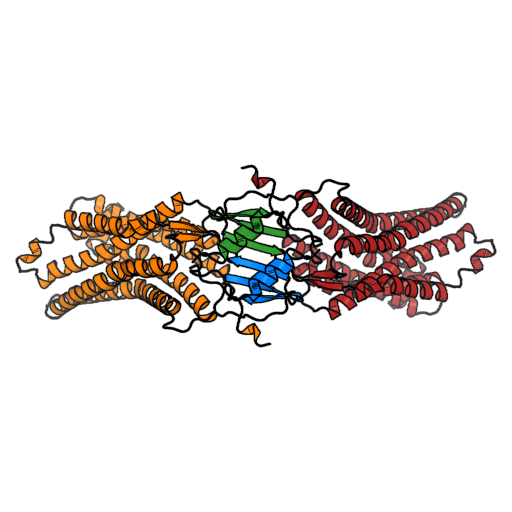63 270 VAL R N 1
ATOM 2347 C CA . VAL B 2 326 ? 252.803 212.584 212.506 1.00 107.63 270 VAL R CA 1
ATOM 2348 C C . VAL B 2 326 ? 253.067 213.307 211.195 1.00 107.63 270 VAL R C 1
ATOM 2349 O O . VAL B 2 326 ? 252.223 213.321 210.290 1.00 107.63 270 VAL R O 1
ATOM 2353 N N . LEU B 2 327 ? 254.239 213.924 211.073 1.00 109.16 271 LEU R N 1
ATOM 2354 C CA . LEU B 2 327 ? 254.590 214.611 209.838 1.00 109.16 271 LEU R CA 1
ATOM 2355 C C . LEU B 2 327 ? 254.671 213.632 208.674 1.00 109.16 271 LEU R C 1
ATOM 2356 O O . LEU B 2 327 ? 254.203 213.927 207.568 1.00 109.16 271 LEU R O 1
ATOM 2361 N N . LEU B 2 328 ? 255.259 212.460 208.909 1.00 107.63 272 LEU R N 1
ATOM 2362 C CA . LEU B 2 328 ? 255.337 211.439 207.872 1.00 107.63 272 LEU R CA 1
ATOM 2363 C C . LEU B 2 328 ? 253.948 210.963 207.478 1.00 107.63 272 LEU R C 1
ATOM 2364 O O . LEU B 2 328 ? 253.670 210.735 206.295 1.00 107.63 272 LEU R O 1
ATOM 2369 N N . ALA B 2 329 ? 253.064 210.795 208.461 1.00 107.63 273 ALA R N 1
ATOM 2370 C CA . ALA B 2 329 ? 251.697 210.386 208.161 1.00 107.63 273 ALA R CA 1
ATOM 2371 C C . ALA B 2 329 ? 250.994 211.434 207.313 1.00 107.63 273 ALA R C 1
ATOM 2372 O O . ALA B 2 329 ? 250.275 211.103 206.364 1.00 107.63 273 ALA R O 1
ATOM 2374 N N . ASP B 2 330 ? 251.184 212.710 207.645 1.00 114.30 274 ASP R N 1
ATOM 2375 C CA . ASP B 2 330 ? 250.585 213.777 206.852 1.00 114.30 274 ASP R CA 1
ATOM 2376 C C . ASP B 2 330 ? 251.126 213.767 205.430 1.00 114.30 274 ASP R C 1
ATOM 2377 O O . ASP B 2 330 ? 250.372 213.946 204.466 1.00 114.30 274 ASP R O 1
ATOM 2382 N N . THR B 2 331 ? 252.434 213.568 205.284 1.00 102.24 275 THR R N 1
ATOM 2383 C CA . THR B 2 331 ? 253.030 213.510 203.955 1.00 102.24 275 THR R CA 1
ATOM 2384 C C . THR B 2 331 ? 252.439 212.364 203.147 1.00 102.24 275 THR R C 1
ATOM 2385 O O . THR B 2 331 ? 252.077 212.529 201.975 1.00 102.24 275 THR R O 1
ATOM 2389 N N . LEU B 2 332 ? 252.315 211.192 203.768 1.00 103.17 276 LEU R N 1
ATOM 2390 C CA . LEU B 2 332 ? 251.732 210.050 203.077 1.00 103.17 276 LEU R CA 1
ATOM 2391 C C . LEU B 2 332 ? 250.288 210.327 202.689 1.00 103.17 276 LEU R C 1
ATOM 2392 O O . LEU B 2 332 ? 249.861 210.008 201.573 1.00 103.17 276 LEU R O 1
ATOM 2397 N N . MET B 2 333 ? 249.521 210.929 203.597 1.00 110.81 277 MET R N 1
ATOM 2398 C CA . MET B 2 333 ? 248.119 211.211 203.323 1.00 110.81 277 MET R CA 1
ATOM 2399 C C . MET B 2 333 ? 247.980 212.177 202.156 1.00 110.81 277 MET R C 1
ATOM 2400 O O . MET B 2 333 ? 247.101 212.014 201.303 1.00 110.81 277 MET R O 1
ATOM 2405 N N . ARG B 2 334 ? 248.844 213.190 202.100 1.00 107.63 278 ARG R N 1
ATOM 2406 C CA . ARG B 2 334 ? 248.838 214.095 200.959 1.00 107.63 278 ARG R CA 1
ATOM 2407 C C . ARG B 2 334 ? 249.272 213.396 199.681 1.00 107.63 278 ARG R C 1
ATOM 2408 O O . ARG B 2 334 ? 248.826 213.780 198.595 1.00 107.63 278 ARG R O 1
ATOM 2416 N N . THR B 2 335 ? 250.129 212.384 199.785 1.00 108.78 279 THR R N 1
ATOM 2417 C CA . THR B 2 335 ? 250.627 211.661 198.623 1.00 108.78 279 THR R CA 1
ATOM 2418 C C . THR B 2 335 ? 249.729 210.493 198.231 1.00 108.78 279 THR R C 1
ATOM 2419 O O . THR B 2 335 ? 250.062 209.757 197.299 1.00 108.78 279 THR R O 1
ATOM 2423 N N . GLN B 2 336 ? 248.605 210.307 198.918 1.00 114.83 280 GLN R N 1
ATOM 2424 C CA . GLN B 2 336 ? 247.579 209.305 198.625 1.00 114.83 280 GLN R CA 1
ATOM 2425 C C . GLN B 2 336 ? 248.022 207.883 198.939 1.00 114.83 280 GLN R C 1
ATOM 2426 O O . GLN B 2 336 ? 247.296 206.938 198.600 1.00 114.83 280 GLN R O 1
ATOM 2432 N N . VAL B 2 337 ? 249.178 207.690 199.573 1.00 107.63 281 VAL R N 1
ATOM 2433 C CA . VAL B 2 337 ? 249.537 206.356 200.042 1.00 107.63 281 VAL R CA 1
ATOM 2434 C C . VAL B 2 337 ? 248.531 205.878 201.077 1.00 107.63 281 VAL R C 1
ATOM 2435 O O . VAL B 2 337 ? 248.096 204.720 201.058 1.00 107.63 281 VAL R O 1
ATOM 2439 N N . ILE B 2 338 ? 248.150 206.758 201.997 1.00 107.68 282 ILE R N 1
ATOM 2440 C CA . ILE B 2 338 ? 247.082 206.506 202.953 1.00 107.68 282 ILE R CA 1
ATOM 2441 C C . ILE B 2 338 ? 245.835 207.229 202.467 1.00 107.68 282 ILE R C 1
ATOM 2442 O O . ILE B 2 338 ? 245.907 208.392 202.052 1.00 107.68 282 ILE R O 1
ATOM 2447 N N . GLN B 2 339 ? 244.700 206.542 202.514 1.00 122.65 283 GLN R N 1
ATOM 2448 C CA . GLN B 2 339 ? 243.451 207.142 202.076 1.00 122.65 283 GLN R CA 1
ATOM 2449 C C . GLN B 2 339 ? 243.149 208.391 202.896 1.00 122.65 283 GLN R C 1
ATOM 2450 O O . GLN B 2 339 ? 243.399 208.447 204.102 1.00 122.65 283 GLN R O 1
ATOM 2456 N N . GLU B 2 340 ? 242.610 209.402 202.224 1.00 118.99 284 GLU R N 1
ATOM 2457 C CA . GLU B 2 340 ? 242.371 210.709 202.818 1.00 118.99 284 GLU R CA 1
ATOM 2458 C C . GLU B 2 340 ? 240.907 210.848 203.211 1.00 118.99 284 GLU R C 1
ATOM 2459 O O . GLU B 2 340 ? 240.015 210.552 202.412 1.00 118.99 284 GLU R O 1
ATOM 2465 N N . THR B 2 341 ? 240.669 211.295 204.443 1.00 130.30 285 THR R N 1
ATOM 2466 C CA . THR B 2 341 ? 239.322 211.542 204.931 1.00 130.30 285 THR R CA 1
ATOM 2467 C C . THR B 2 341 ? 239.363 212.688 205.930 1.00 130.30 285 THR R C 1
ATOM 2468 O O . THR B 2 341 ? 240.413 213.013 206.488 1.00 130.30 285 THR R O 1
ATOM 2472 N N . CYS B 2 342 ? 238.197 213.294 206.154 1.00 142.29 286 CYS R N 1
ATOM 2473 C CA . CYS B 2 342 ? 238.126 214.453 207.038 1.00 142.29 286 CYS R CA 1
ATOM 2474 C C . CYS B 2 342 ? 238.518 214.089 208.464 1.00 142.29 286 CYS R C 1
ATOM 2475 O O . CYS B 2 342 ? 239.214 214.855 209.143 1.00 142.29 286 CYS R O 1
ATOM 2478 N N . GLU B 2 343 ? 238.073 212.926 208.940 1.00 139.11 287 GLU R N 1
ATOM 2479 C CA . GLU B 2 343 ? 238.406 212.511 210.297 1.00 139.11 287 GLU R CA 1
ATOM 2480 C C . GLU B 2 343 ? 239.913 212.385 210.467 1.00 139.11 287 GLU R C 1
ATOM 2481 O O . GLU B 2 343 ? 240.479 212.837 211.470 1.00 139.11 287 GLU R O 1
ATOM 2483 N N . ARG B 2 344 ? 240.583 211.775 209.488 1.00 118.20 288 ARG R N 1
ATOM 2484 C CA . ARG B 2 344 ? 242.035 211.666 209.549 1.00 118.20 288 ARG R CA 1
ATOM 2485 C C . ARG B 2 344 ? 242.680 213.043 209.545 1.00 118.20 288 ARG R C 1
ATOM 2486 O O . ARG B 2 344 ? 243.667 213.280 210.248 1.00 118.20 288 ARG R O 1
ATOM 2494 N N . ARG B 2 345 ? 242.141 213.964 208.747 1.00 114.83 289 ARG R N 1
ATOM 2495 C CA . ARG B 2 345 ? 242.686 215.316 208.707 1.00 114.83 289 ARG R CA 1
ATOM 2496 C C . ARG B 2 345 ? 242.630 215.964 210.082 1.00 114.83 289 ARG R C 1
ATOM 2497 O O . ARG B 2 345 ? 243.622 216.526 210.563 1.00 114.83 289 ARG R O 1
ATOM 2505 N N . ASN B 2 346 ? 241.466 215.900 210.728 1.00 137.21 290 ASN R N 1
ATOM 2506 C CA . ASN B 2 346 ? 241.317 216.519 212.040 1.00 137.21 290 ASN R CA 1
ATOM 2507 C C . ASN B 2 346 ? 242.231 215.849 213.059 1.00 137.21 290 ASN R C 1
ATOM 2508 O O . ASN B 2 346 ? 242.879 216.521 213.874 1.00 137.21 290 ASN R O 1
ATOM 2513 N N . HIS B 2 347 ? 242.304 214.518 213.015 1.00 129.23 291 HIS R N 1
ATOM 2514 C CA . HIS B 2 347 ? 243.161 213.790 213.942 1.00 129.23 291 HIS R CA 1
ATOM 2515 C C . HIS B 2 347 ? 244.614 214.211 213.769 1.00 129.23 291 HIS R C 1
ATOM 2516 O O . HIS B 2 347 ? 245.331 214.444 214.748 1.00 129.23 291 HIS R O 1
ATOM 2523 N N . ILE B 2 348 ? 245.060 214.330 212.518 1.00 112.43 292 ILE R N 1
ATOM 2524 C CA . ILE B 2 348 ? 246.452 214.673 212.253 1.00 112.43 292 ILE R CA 1
ATOM 2525 C C . ILE B 2 348 ? 246.745 216.102 212.675 1.00 112.43 292 ILE R C 1
ATOM 2526 O O . ILE B 2 348 ? 247.832 216.404 213.172 1.00 112.43 292 ILE R O 1
ATOM 2531 N N . ASP B 2 349 ? 245.794 217.013 212.470 1.00 124.39 293 ASP R N 1
ATOM 2532 C CA . ASP B 2 349 ? 246.017 218.389 212.904 1.00 124.39 293 ASP R CA 1
ATOM 2533 C C . ASP B 2 349 ? 246.156 218.462 214.420 1.00 124.39 293 ASP R C 1
ATOM 2534 O O . ASP B 2 349 ? 247.070 219.118 214.947 1.00 124.39 293 ASP R O 1
ATOM 2539 N N . ARG B 2 350 ? 245.267 217.776 215.142 1.00 139.85 294 ARG R N 1
ATOM 2540 C CA . ARG B 2 350 ? 245.374 217.756 216.597 1.00 139.85 294 ARG R CA 1
ATOM 2541 C C . ARG B 2 350 ? 246.691 217.133 217.036 1.00 139.85 294 ARG R C 1
ATOM 2542 O O . ARG B 2 350 ? 247.341 217.618 217.971 1.00 139.85 294 ARG R O 1
ATOM 2550 N N . ALA B 2 351 ? 247.098 216.051 216.374 1.00 115.08 295 ALA R N 1
ATOM 2551 C CA . ALA B 2 351 ? 248.345 215.388 216.732 1.00 115.08 295 ALA R CA 1
ATOM 2552 C C . ALA B 2 351 ? 249.540 216.291 216.463 1.00 115.08 295 ALA R C 1
ATOM 2553 O O . ALA B 2 351 ? 250.503 216.303 217.232 1.00 115.08 295 ALA R O 1
ATOM 2555 N N . LEU B 2 352 ? 249.503 217.046 215.365 1.00 119.49 296 LEU R N 1
ATOM 2556 C CA . LEU B 2 352 ? 250.575 217.994 215.084 1.00 119.49 296 LEU R CA 1
ATOM 2557 C C . LEU B 2 352 ? 250.677 219.026 216.190 1.00 119.49 296 LEU R C 1
ATOM 2558 O O . LEU B 2 352 ? 251.771 219.324 216.679 1.00 119.49 296 LEU R O 1
ATOM 2563 N N . ASP B 2 353 ? 249.541 219.584 216.600 1.00 131.04 297 ASP R N 1
ATOM 2564 C CA . ASP B 2 353 ? 249.572 220.570 217.674 1.00 131.04 297 ASP R CA 1
ATOM 2565 C C . ASP B 2 353 ? 250.161 219.963 218.945 1.00 131.04 297 ASP R C 1
ATOM 2566 O O . ASP B 2 353 ? 251.067 220.537 219.568 1.00 131.04 297 ASP R O 1
ATOM 2571 N N . ALA B 2 354 ? 249.672 218.782 219.327 1.00 119.14 298 ALA R N 1
ATOM 2572 C CA . ALA B 2 354 ? 250.122 218.163 220.568 1.00 119.14 298 ALA R CA 1
ATOM 2573 C C . ALA B 2 354 ? 251.606 217.823 220.516 1.00 119.14 298 ALA R C 1
ATOM 2574 O O . ALA B 2 354 ? 252.335 218.045 221.488 1.00 119.14 298 ALA R O 1
ATOM 2576 N N . THR B 2 355 ? 252.074 217.284 219.390 1.00 120.67 299 THR R N 1
ATOM 2577 C CA . THR B 2 355 ? 253.473 216.893 219.288 1.00 120.67 299 THR R CA 1
ATOM 2578 C C . THR B 2 355 ? 254.393 218.099 219.196 1.00 120.67 299 THR R C 1
ATOM 2579 O O . THR B 2 355 ? 255.520 218.046 219.693 1.00 120.67 299 THR R O 1
ATOM 2583 N N . GLU B 2 356 ? 253.949 219.189 218.570 1.00 131.37 300 GLU R N 1
ATOM 2584 C CA . GLU B 2 356 ? 254.735 220.413 218.625 1.00 131.37 300 GLU R CA 1
ATOM 2585 C C . GLU B 2 356 ? 254.863 220.905 220.056 1.00 131.37 300 GLU R C 1
ATOM 2586 O O . GLU B 2 356 ? 255.958 221.289 220.488 1.00 131.37 300 GLU R O 1
ATOM 2592 N N . ILE B 2 357 ? 253.763 220.874 220.810 1.00 129.42 301 ILE R N 1
ATOM 2593 C CA . ILE B 2 357 ? 253.827 221.239 222.221 1.00 129.42 301 ILE R CA 1
ATOM 2594 C C . ILE B 2 357 ? 254.821 220.349 222.95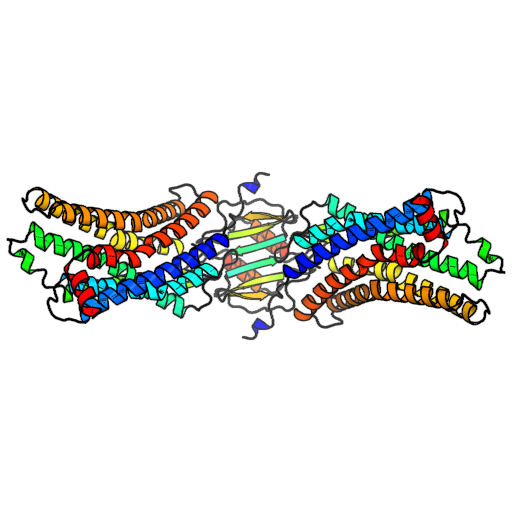0 1.00 129.42 301 ILE R C 1
ATOM 2595 O O . ILE B 2 357 ? 255.650 220.825 223.736 1.00 129.42 301 ILE R O 1
ATOM 2600 N N . LEU B 2 358 ? 254.754 219.043 222.700 1.00 120.28 302 LEU R N 1
ATOM 2601 C CA . LEU B 2 358 ? 255.621 218.104 223.405 1.00 120.28 302 LEU R CA 1
ATOM 2602 C C . LEU B 2 358 ? 257.085 218.343 223.061 1.00 120.28 302 LEU R C 1
ATOM 2603 O O . LEU B 2 358 ? 257.949 218.324 223.943 1.00 120.28 302 LEU R O 1
ATOM 2608 N N . GLY B 2 359 ? 257.378 218.572 221.782 1.00 125.51 303 GLY R N 1
ATOM 2609 C CA . GLY B 2 359 ? 258.750 218.812 221.374 1.00 125.51 303 GLY R CA 1
ATOM 2610 C C . GLY B 2 359 ? 259.302 220.108 221.929 1.00 125.51 303 GLY R C 1
ATOM 2611 O O . GLY B 2 359 ? 260.488 220.202 222.250 1.00 125.51 303 GLY R O 1
ATOM 2612 N N . ILE B 2 360 ? 258.450 221.126 222.051 1.00 123.50 304 ILE R N 1
ATOM 2613 C CA . ILE B 2 360 ? 258.875 222.401 222.604 1.00 123.50 304 ILE R CA 1
ATOM 2614 C C . ILE B 2 360 ? 259.451 222.263 224.007 1.00 123.50 304 ILE R C 1
ATOM 2615 O O . ILE B 2 360 ? 260.140 223.171 224.478 1.00 123.50 304 ILE R O 1
ATOM 2620 N N . LEU B 2 361 ? 259.211 221.140 224.678 1.00 119.13 305 LEU R N 1
ATOM 2621 C CA . LEU B 2 361 ? 259.722 220.919 226.023 1.00 119.13 305 LEU R CA 1
ATOM 2622 C C . LEU B 2 361 ? 261.224 220.686 226.063 1.00 119.13 305 LEU R C 1
ATOM 2623 O O . LEU B 2 361 ? 261.785 220.591 227.159 1.00 119.13 305 LEU R O 1
ATOM 2628 N N . HIS B 2 362 ? 261.894 220.587 224.916 1.00 121.03 306 HIS R N 1
ATOM 2629 C CA . HIS B 2 362 ? 263.331 220.359 224.911 1.00 121.03 306 HIS R CA 1
ATOM 2630 C C . HIS B 2 362 ? 264.116 221.555 225.418 1.00 121.03 306 HIS R C 1
ATOM 2631 O O . HIS B 2 362 ? 265.278 221.396 225.804 1.00 121.03 306 HIS R O 1
ATOM 2638 N N . SER B 2 363 ? 263.512 222.742 225.422 1.00 122.35 307 SER R N 1
ATOM 2639 C CA . SER B 2 363 ? 264.185 223.932 225.916 1.00 122.35 307 SER R CA 1
ATOM 2640 C C . SER B 2 363 ? 264.164 224.029 227.434 1.00 122.35 307 SER R C 1
ATOM 2641 O O . SER B 2 363 ? 264.929 224.816 228.002 1.00 122.35 307 SER R O 1
ATOM 2644 N N . CYS B 2 364 ? 263.311 223.248 228.100 1.00 130.46 308 CYS R N 1
ATOM 2645 C CA . CYS B 2 364 ? 263.220 223.262 229.551 1.00 130.46 308 CYS R CA 1
ATOM 2646 C C . CYS B 2 364 ? 263.943 222.102 230.214 1.00 130.46 308 CYS R C 1
ATOM 2647 O O . CYS B 2 364 ? 264.373 222.242 231.362 1.00 130.46 308 CYS R O 1
ATOM 2650 N N . LEU B 2 365 ? 264.081 220.971 229.528 1.00 111.74 309 LEU R N 1
ATOM 2651 C CA . LEU B 2 365 ? 264.662 219.778 230.123 1.00 111.74 309 LEU R CA 1
ATOM 2652 C C . LEU B 2 365 ? 266.149 219.629 229.845 1.00 111.74 309 LEU R C 1
ATOM 2653 O O . LEU B 2 365 ? 266.841 218.955 230.615 1.00 111.74 309 LEU R O 1
ATOM 2658 N N . ASN B 2 366 ? 266.656 220.240 228.779 1.00 110.14 310 ASN R N 1
ATOM 2659 C CA . ASN B 2 366 ? 268.079 220.142 228.476 1.00 110.14 310 ASN R CA 1
ATOM 2660 C C . ASN B 2 366 ? 268.964 220.614 229.620 1.00 110.14 310 ASN R C 1
ATOM 2661 O O . ASN B 2 366 ? 269.934 219.909 229.944 1.00 110.14 310 ASN R O 1
ATOM 2666 N N . PRO B 2 367 ? 268.711 221.757 230.257 1.00 109.16 311 PRO R N 1
ATOM 2667 C CA . PRO B 2 367 ? 269.565 222.158 231.385 1.00 109.16 311 PRO R CA 1
ATOM 2668 C C . PRO B 2 367 ? 269.587 221.137 232.505 1.00 109.16 311 PRO R C 1
ATOM 2669 O O . PRO B 2 367 ? 270.622 220.960 233.160 1.00 109.16 311 PRO R O 1
ATOM 2673 N N . LEU B 2 368 ? 268.466 220.463 232.751 1.00 111.59 312 LEU R N 1
ATOM 2674 C CA . LEU B 2 368 ? 268.423 219.454 233.801 1.00 111.59 312 LEU R CA 1
ATOM 2675 C C . LEU B 2 368 ? 269.178 218.199 233.388 1.00 111.59 312 LEU R C 1
ATOM 2676 O O . LEU B 2 368 ? 269.936 217.630 234.181 1.00 111.59 312 LEU R O 1
ATOM 2681 N N . ILE B 2 369 ? 268.977 217.750 232.151 1.00 107.63 313 ILE R N 1
ATOM 2682 C CA . ILE B 2 369 ? 269.533 216.472 231.725 1.00 107.63 313 ILE R CA 1
ATOM 2683 C C . ILE B 2 369 ? 271.037 216.576 231.514 1.00 107.63 313 ILE R C 1
ATOM 2684 O O . ILE B 2 369 ? 271.805 215.735 231.993 1.00 107.63 313 ILE R O 1
ATOM 2689 N N . TYR B 2 370 ? 271.483 217.605 230.795 1.00 107.63 314 TYR R N 1
ATOM 2690 C CA . TYR B 2 370 ? 272.868 217.663 230.348 1.00 107.63 314 TYR R CA 1
ATOM 2691 C C . TYR B 2 370 ? 273.792 218.380 231.319 1.00 107.63 314 TYR R C 1
ATOM 2692 O O . TYR B 2 370 ? 274.964 218.000 231.433 1.00 107.63 314 TYR R O 1
ATOM 2701 N N . ALA B 2 371 ? 273.310 219.402 232.020 1.00 107.63 315 ALA R N 1
ATOM 2702 C CA . ALA B 2 371 ? 274.170 220.254 232.827 1.00 107.63 315 ALA R CA 1
ATOM 2703 C C . ALA B 2 371 ? 273.940 220.084 234.323 1.00 107.63 315 ALA R C 1
ATOM 2704 O O . ALA B 2 371 ? 274.875 219.756 235.057 1.00 107.63 315 ALA R O 1
ATOM 2706 N N . PHE B 2 372 ? 272.711 220.287 234.799 1.00 110.60 316 PHE R N 1
ATOM 2707 C CA . PHE B 2 372 ? 272.463 220.301 236.235 1.00 110.60 316 PHE R CA 1
ATOM 2708 C C . PHE B 2 372 ? 272.642 218.940 236.891 1.00 110.60 316 PHE R C 1
ATOM 2709 O O . PHE B 2 372 ? 272.656 218.868 238.123 1.00 110.60 316 PHE R O 1
ATOM 2717 N N . ILE B 2 373 ? 272.769 217.869 236.115 1.00 107.63 317 ILE R N 1
ATOM 2718 C CA . ILE B 2 373 ? 272.916 216.537 236.687 1.00 107.63 317 ILE R CA 1
ATOM 2719 C C . ILE B 2 373 ? 274.383 216.280 236.995 1.00 107.63 317 ILE R C 1
ATOM 2720 O O . ILE B 2 373 ? 274.751 215.195 237.454 1.00 107.63 317 ILE R O 1
ATOM 2725 N N . GLY B 2 374 ? 275.231 217.274 236.742 1.00 110.24 318 GLY R N 1
ATOM 2726 C CA . GLY B 2 374 ? 276.651 217.188 237.032 1.00 110.24 318 GLY R CA 1
ATOM 2727 C C . GLY B 2 374 ? 276.972 217.901 238.332 1.00 110.24 318 GLY R C 1
ATOM 2728 O O . GLY B 2 374 ? 276.448 218.983 238.606 1.00 110.24 318 GLY R O 1
ATOM 2729 N N . GLN B 2 375 ? 277.847 217.282 239.128 1.00 114.84 319 GLN R N 1
ATOM 2730 C CA . GLN B 2 375 ? 278.186 217.844 240.428 1.00 114.84 319 GLN R CA 1
ATOM 2731 C C . GLN B 2 375 ? 278.859 219.201 240.282 1.00 114.84 319 GLN R C 1
ATOM 2732 O O . GLN B 2 375 ? 278.647 220.102 241.102 1.00 114.84 319 GLN R O 1
ATOM 2734 N N . LYS B 2 376 ? 279.681 219.363 239.246 1.00 119.92 320 LYS R N 1
ATOM 2735 C CA . LYS B 2 376 ? 280.425 220.605 239.077 1.00 119.92 320 LYS R CA 1
ATOM 2736 C C . LYS B 2 376 ? 279.479 221.790 238.933 1.00 119.92 320 LYS R C 1
ATOM 2737 O O . LYS B 2 376 ? 279.673 222.835 239.565 1.00 119.92 320 LYS R O 1
ATOM 2739 N N . PHE B 2 377 ? 278.444 221.643 238.106 1.00 113.17 321 PHE R N 1
ATOM 2740 C CA . PHE B 2 377 ? 277.517 222.746 237.887 1.00 113.17 321 PHE R CA 1
ATOM 2741 C C . PHE B 2 377 ? 276.765 223.097 239.162 1.00 113.17 321 PHE R C 1
ATOM 2742 O O . PHE B 2 377 ? 276.581 224.277 239.477 1.00 113.17 321 PHE R O 1
ATOM 2750 N N . ARG B 2 378 ? 276.306 222.086 239.901 1.00 118.45 322 ARG R N 1
ATOM 2751 C CA . ARG B 2 378 ? 275.575 222.353 241.134 1.00 118.45 322 ARG R CA 1
ATOM 2752 C C . ARG B 2 378 ? 276.462 223.054 242.155 1.00 118.45 322 ARG R C 1
ATOM 2753 O O . ARG B 2 378 ? 276.033 224.012 242.813 1.00 118.45 322 ARG R O 1
ATOM 2761 N N . HIS B 2 379 ? 277.707 222.596 242.294 1.00 130.54 323 HIS R N 1
ATOM 2762 C CA . HIS B 2 379 ? 278.631 223.247 243.214 1.00 130.54 323 HIS R CA 1
ATOM 2763 C C . HIS B 2 379 ? 278.887 224.688 242.796 1.00 130.54 323 HIS R C 1
ATOM 2764 O O . HIS B 2 379 ? 278.908 225.596 243.637 1.00 130.54 323 HIS R O 1
ATOM 2771 N N . GLY B 2 380 ? 279.069 224.919 241.496 1.00 124.22 324 GLY R N 1
ATOM 2772 C CA . GLY B 2 380 ? 279.282 226.275 241.025 1.00 124.22 324 GLY R CA 1
ATOM 2773 C C . GLY B 2 380 ? 278.089 227.167 241.296 1.00 124.22 324 GLY R C 1
ATOM 2774 O O . GLY B 2 380 ? 278.238 228.325 241.686 1.00 124.22 324 GLY R O 1
ATOM 2775 N N . LEU B 2 381 ? 276.884 226.636 241.092 1.00 121.36 325 LEU R N 1
ATOM 2776 C CA . LEU B 2 381 ? 275.681 227.418 241.351 1.00 121.36 325 LEU R CA 1
ATOM 2777 C C . LEU B 2 381 ? 275.585 227.787 242.824 1.00 121.36 325 LEU R C 1
ATOM 2778 O O . LEU B 2 381 ? 275.313 228.943 243.173 1.00 121.36 325 LEU R O 1
ATOM 2783 N N . LEU B 2 382 ? 275.820 226.814 243.706 1.00 131.87 326 LEU R N 1
ATOM 2784 C CA . LEU B 2 382 ? 275.763 227.101 245.134 1.00 131.87 326 LEU R CA 1
ATOM 2785 C C . LEU B 2 382 ? 276.798 228.149 245.517 1.00 131.87 326 LEU R C 1
ATOM 2786 O O . LEU B 2 382 ? 276.526 229.030 246.340 1.00 131.87 326 LEU R O 1
ATOM 2791 N N . LYS B 2 383 ? 277.994 228.068 244.932 1.00 128.33 327 LYS R N 1
ATOM 2792 C CA . LYS B 2 383 ? 279.009 229.080 245.197 1.00 128.33 327 LYS R CA 1
ATOM 2793 C C . LYS B 2 383 ? 278.551 230.454 244.719 1.00 128.33 327 LYS R C 1
ATOM 2794 O O . LYS B 2 383 ? 278.722 231.454 245.425 1.00 128.33 327 LYS R O 1
ATOM 2800 N N . ILE B 2 384 ? 277.961 230.519 243.524 1.00 130.92 328 ILE R N 1
ATOM 2801 C CA . ILE B 2 384 ? 277.546 231.800 242.961 1.00 130.92 328 ILE R CA 1
ATOM 2802 C C . ILE B 2 384 ? 276.448 232.429 243.804 1.00 130.92 328 ILE R C 1
ATOM 2803 O O . ILE B 2 384 ? 276.379 233.656 243.939 1.00 130.92 328 ILE R O 1
ATOM 2808 N N . LEU B 2 385 ? 275.568 231.609 244.380 1.00 130.44 329 LEU R N 1
ATOM 2809 C CA . LEU B 2 385 ? 274.482 232.169 245.177 1.00 130.44 329 LEU R CA 1
ATOM 2810 C C . LEU B 2 385 ? 275.021 232.957 246.365 1.00 130.44 329 LEU R C 1
ATOM 2811 O O . LEU B 2 385 ? 274.298 233.760 246.967 1.00 130.44 329 LEU R O 1
ATOM 2816 N N . ALA B 2 386 ? 276.283 232.739 246.722 1.00 133.35 330 ALA R N 1
ATOM 2817 C CA . ALA B 2 386 ? 276.927 233.513 247.777 1.00 133.35 330 ALA R CA 1
ATOM 2818 C C . ALA B 2 386 ? 277.006 234.986 247.388 1.00 133.35 330 ALA R C 1
ATOM 2819 O O . ALA B 2 386 ? 275.989 235.678 247.321 1.00 133.35 330 ALA R O 1
ATOM 2821 N N . GLU C 1 10 ? 216.940 241.342 209.636 1.00 130.33 10 GLU B N 1
ATOM 2822 C CA . GLU C 1 10 ? 216.514 241.506 208.252 1.00 128.99 10 GLU B CA 1
ATOM 2823 C C . GLU C 1 10 ? 217.680 241.312 207.294 1.00 128.79 10 GLU B C 1
ATOM 2824 O O . GLU C 1 10 ? 218.756 241.873 207.488 1.00 131.47 10 GLU B O 1
ATOM 2830 N N . LEU C 1 11 ? 217.459 240.507 206.260 1.00 111.45 11 LEU B N 1
ATOM 2831 C CA . LEU C 1 11 ? 218.495 240.270 205.267 1.00 110.68 11 LEU B CA 1
ATOM 2832 C C . LEU C 1 11 ? 218.660 241.490 204.372 1.00 114.42 11 LEU B C 1
ATOM 2833 O O . LEU C 1 11 ? 217.686 242.151 204.007 1.00 115.22 11 LEU B O 1
ATOM 2838 N N . ARG C 1 12 ? 219.907 241.786 204.022 1.00 122.29 12 ARG B N 1
ATOM 2839 C CA . ARG C 1 12 ? 220.239 242.966 203.244 1.00 122.78 12 ARG B CA 1
ATOM 2840 C C . ARG C 1 12 ? 221.316 242.626 202.226 1.00 121.60 12 ARG B C 1
ATOM 2841 O O . ARG C 1 12 ? 222.034 241.631 202.353 1.00 119.07 12 ARG B O 1
ATOM 2849 N N . CYS C 1 13 ? 221.422 243.473 201.208 1.00 126.65 13 CYS B N 1
ATOM 2850 C CA . CYS C 1 13 ? 222.463 243.306 200.210 1.00 123.03 13 CYS B CA 1
ATOM 2851 C C . CYS C 1 13 ? 223.834 243.478 200.852 1.00 126.50 13 CYS B C 1
ATOM 2852 O O . CYS C 1 13 ? 224.001 244.183 201.849 1.00 130.53 13 CYS B O 1
ATOM 2855 N N . VAL C 1 14 ? 224.829 242.813 200.264 1.00 112.35 14 VAL B N 1
ATOM 2856 C CA . VAL C 1 14 ? 226.176 242.805 200.821 1.00 108.36 14 VAL B CA 1
ATOM 2857 C C . VAL C 1 14 ? 227.078 243.855 200.194 1.00 106.93 14 VAL B C 1
ATOM 2858 O O . VAL C 1 14 ? 228.168 244.114 200.730 1.00 112.18 14 VAL B O 1
ATOM 2862 N N . CYS C 1 15 ? 226.667 244.473 199.091 1.00 107.03 15 CYS B N 1
ATOM 2863 C CA . CYS C 1 15 ? 227.519 245.388 198.340 1.00 112.47 15 CYS B CA 1
ATOM 2864 C C . CYS C 1 15 ? 226.758 246.679 198.087 1.00 112.49 15 CYS B C 1
ATOM 2865 O O . CYS C 1 15 ? 225.868 246.723 197.233 1.00 113.65 15 CYS B O 1
ATOM 2868 N N . LEU C 1 16 ? 227.113 247.728 198.826 1.00 117.13 16 LEU B N 1
ATOM 2869 C CA . LEU C 1 16 ? 226.499 249.038 198.660 1.00 117.56 16 LEU B CA 1
ATOM 2870 C C . LEU C 1 16 ? 227.020 249.779 197.442 1.00 117.29 16 LEU B C 1
ATOM 2871 O O . LEU C 1 16 ? 226.224 250.313 196.662 1.00 118.30 16 LEU B O 1
ATOM 2876 N N . GLN C 1 17 ? 228.336 249.823 197.264 1.00 119.73 17 GLN B N 1
ATOM 2877 C CA . GLN C 1 17 ? 228.957 250.447 196.109 1.00 121.82 17 GLN B CA 1
ATOM 2878 C C . GLN C 1 17 ? 229.920 249.451 195.482 1.00 124.62 17 GLN B C 1
ATOM 2879 O O . GLN C 1 17 ? 230.396 248.520 196.137 1.00 126.47 17 GLN B O 1
ATOM 2885 N N . THR C 1 18 ? 230.205 249.652 194.200 1.00 122.93 18 THR B N 1
ATOM 2886 C CA . THR C 1 18 ? 230.894 248.656 193.398 1.00 118.80 18 THR B CA 1
ATOM 2887 C C . THR C 1 18 ? 232.139 249.241 192.753 1.00 119.73 18 THR B C 1
ATOM 2888 O O . THR C 1 18 ? 232.230 250.447 192.508 1.00 120.92 18 THR B O 1
ATOM 2892 N N . THR C 1 19 ? 233.095 248.360 192.478 1.00 115.82 19 THR B N 1
ATOM 2893 C CA . THR C 1 19 ? 234.340 248.701 191.810 1.00 111.80 19 THR B CA 1
ATOM 2894 C C . THR C 1 19 ? 234.502 247.834 190.571 1.00 113.22 19 THR B C 1
ATOM 2895 O O . THR C 1 19 ? 234.050 246.687 190.543 1.00 118.74 19 THR B O 1
ATOM 2899 N N . GLN C 1 20 ? 235.147 248.385 189.547 1.00 118.83 20 GLN B N 1
ATOM 2900 C CA . GLN C 1 20 ? 235.335 247.692 188.282 1.00 120.03 20 GLN B CA 1
ATOM 2901 C C . GLN C 1 20 ? 236.794 247.392 187.969 1.00 122.01 20 GLN B C 1
ATOM 2902 O O . GLN C 1 20 ? 237.066 246.665 187.009 1.00 122.03 20 GLN B O 1
ATOM 2908 N N . GLY C 1 21 ? 237.734 247.928 188.746 1.00 122.42 21 GLY B N 1
ATOM 2909 C CA . GLY C 1 21 ? 239.142 247.772 188.434 1.00 122.33 21 GLY B CA 1
ATOM 2910 C C . GLY C 1 21 ? 239.959 247.152 189.546 1.00 124.42 21 GLY B C 1
ATOM 2911 O O . GLY C 1 21 ? 240.137 247.753 190.609 1.00 122.71 21 GLY B O 1
ATOM 2912 N N . VAL C 1 22 ? 240.467 245.947 189.304 1.00 127.60 22 VAL B N 1
ATOM 2913 C CA . VAL C 1 22 ? 241.345 245.254 190.241 1.00 124.22 22 VAL B CA 1
ATOM 2914 C C . VAL C 1 22 ? 242.239 244.317 189.444 1.00 125.54 22 VAL B C 1
ATOM 2915 O O . VAL C 1 22 ? 241.782 243.665 188.502 1.00 124.43 22 VAL B O 1
ATOM 2919 N N . HIS C 1 23 ? 243.509 244.246 189.820 1.00 127.94 23 HIS B N 1
ATOM 2920 C CA . HIS C 1 23 ? 244.439 243.389 189.105 1.00 123.60 23 HIS B CA 1
ATOM 2921 C C . HIS C 1 23 ? 244.123 241.925 189.406 1.00 126.29 23 HIS B C 1
ATOM 2922 O O . HIS C 1 23 ? 244.030 241.548 190.581 1.00 128.28 23 HIS B O 1
ATOM 2929 N N . PRO C 1 24 ? 243.954 241.075 188.389 1.00 117.94 24 PRO B N 1
ATOM 2930 C CA . PRO C 1 24 ? 243.583 239.678 188.663 1.00 116.25 24 PRO B CA 1
ATOM 2931 C C . PRO C 1 24 ? 244.571 238.942 189.542 1.00 116.41 24 PRO B C 1
ATOM 2932 O O . PRO C 1 24 ? 244.160 238.068 190.314 1.00 113.14 24 PRO B O 1
ATOM 2936 N N . LYS C 1 25 ? 245.860 239.264 189.455 1.00 132.64 25 LYS B N 1
ATOM 2937 C CA . LYS C 1 25 ? 246.875 238.521 190.188 1.00 130.30 25 LYS B CA 1
ATOM 2938 C C . LYS C 1 25 ? 246.729 238.658 191.696 1.00 129.84 25 LYS B C 1
ATOM 2939 O O . LYS C 1 25 ? 247.316 237.862 192.436 1.00 125.62 25 LYS B O 1
ATOM 2941 N N . MET C 1 26 ? 245.968 239.640 192.165 1.00 131.93 26 MET B N 1
ATOM 2942 C CA . MET C 1 26 ? 245.773 239.866 193.589 1.00 129.45 26 MET B CA 1
ATOM 2943 C C . MET C 1 26 ? 244.544 239.160 194.139 1.00 126.10 26 MET B C 1
ATOM 2944 O O . MET C 1 26 ? 244.299 239.230 195.347 1.00 126.88 26 MET B O 1
ATOM 2949 N N . ILE C 1 27 ? 243.774 238.486 193.296 1.00 111.22 27 ILE B N 1
ATOM 2950 C CA . ILE C 1 27 ? 242.508 237.890 193.702 1.00 110.77 27 ILE B CA 1
ATOM 2951 C C . ILE C 1 27 ? 242.749 236.475 194.200 1.00 107.52 27 ILE B C 1
ATOM 2952 O O . ILE C 1 27 ? 243.449 235.688 193.552 1.00 108.27 27 ILE B O 1
ATOM 2957 N N . SER C 1 28 ? 242.160 236.148 195.347 1.00 106.64 28 SER B N 1
ATOM 2958 C CA . SER C 1 28 ? 242.212 234.801 195.896 1.00 104.07 28 SER B CA 1
ATOM 2959 C C . SER C 1 28 ? 240.861 234.104 195.889 1.00 113.76 28 SER B C 1
ATOM 2960 O O . SER C 1 28 ? 240.800 232.899 195.634 1.00 121.47 28 SER B O 1
ATOM 2963 N N . ASN C 1 29 ? 239.772 234.823 196.163 1.00 112.00 29 ASN B N 1
ATOM 2964 C CA . ASN C 1 29 ? 238.454 234.205 196.207 1.00 106.15 29 ASN B CA 1
ATOM 2965 C C . ASN C 1 29 ? 237.435 235.079 195.492 1.00 107.54 29 ASN B C 1
ATOM 2966 O O . ASN C 1 29 ? 237.479 236.307 195.579 1.00 118.38 29 ASN B O 1
ATOM 2971 N N . LEU C 1 30 ? 236.501 234.421 194.806 1.00 93.53 30 LEU B N 1
ATOM 2972 C CA . LEU C 1 30 ? 235.348 235.072 194.185 1.00 94.82 30 LEU B CA 1
ATOM 2973 C C . LEU C 1 30 ? 234.094 234.364 194.682 1.00 99.19 30 LEU B C 1
ATOM 2974 O O . LEU C 1 30 ? 233.863 233.198 194.352 1.00 111.13 30 LEU B O 1
ATOM 2979 N N . GLN C 1 31 ? 233.290 235.070 195.467 1.00 94.80 31 GLN B N 1
ATOM 2980 C CA . GLN C 1 31 ? 232.043 234.541 195.995 1.00 95.49 31 GLN B CA 1
ATOM 2981 C C . GLN C 1 31 ? 230.888 235.222 195.277 1.00 93.42 31 GLN B C 1
ATOM 2982 O O . GLN C 1 31 ? 230.778 236.451 195.303 1.00 101.16 31 GLN B O 1
ATOM 2988 N N . VAL C 1 32 ? 230.037 234.430 194.637 1.00 90.03 32 VAL B N 1
ATOM 2989 C CA . VAL C 1 32 ? 228.934 234.942 193.835 1.00 86.93 32 VAL B CA 1
ATOM 2990 C C . VAL C 1 32 ? 227.628 234.663 194.563 1.00 94.49 32 VAL B C 1
ATOM 2991 O O . VAL C 1 32 ? 227.298 233.503 194.838 1.00 94.77 32 VAL B O 1
ATOM 2995 N N . PHE C 1 33 ? 226.879 235.718 194.867 1.00 96.52 33 PHE B N 1
ATOM 2996 C CA . PHE C 1 33 ? 225.531 235.600 195.394 1.00 97.46 33 PHE B CA 1
ATOM 2997 C C . PHE C 1 33 ? 224.549 235.896 194.273 1.00 99.06 33 PHE B C 1
ATOM 2998 O O . PHE C 1 33 ? 224.587 236.982 193.674 1.00 108.12 33 PHE B O 1
ATOM 3006 N N . ALA C 1 34 ? 223.682 234.928 193.999 1.00 82.06 34 ALA B N 1
ATOM 3007 C CA . ALA C 1 34 ? 222.680 235.028 192.955 1.00 85.80 34 ALA B CA 1
ATOM 3008 C C . ALA C 1 34 ? 221.443 235.746 193.467 1.00 93.12 34 ALA B C 1
ATOM 3009 O O . ALA C 1 34 ? 221.288 235.984 194.668 1.00 97.49 34 ALA B O 1
ATOM 3011 N N . ILE C 1 35 ? 220.548 236.080 192.537 1.00 99.10 35 ILE B N 1
ATOM 3012 C CA . ILE C 1 35 ? 219.349 236.821 192.900 1.00 96.39 35 ILE B CA 1
ATOM 3013 C C . ILE C 1 35 ? 218.499 235.972 193.828 1.00 91.67 35 ILE B C 1
ATOM 3014 O O . ILE C 1 35 ? 218.243 234.791 193.563 1.00 94.01 35 ILE B O 1
ATOM 3019 N N . GLY C 1 36 ? 218.057 236.575 194.925 1.00 98.44 36 GLY B N 1
ATOM 3020 C CA . GLY C 1 36 ? 217.273 235.880 195.912 1.00 101.79 36 GLY B CA 1
ATOM 3021 C C . GLY C 1 36 ? 216.691 236.827 196.938 1.00 108.16 36 GLY B C 1
ATOM 3022 O O . GLY C 1 36 ? 216.693 238.049 196.767 1.00 119.99 36 GLY B O 1
ATOM 3023 N N . PRO C 1 37 ? 216.173 236.272 198.030 1.00 94.91 37 PRO B N 1
ATOM 3024 C CA . PRO C 1 37 ? 215.605 237.125 199.083 1.00 98.97 37 PRO B CA 1
ATOM 3025 C C . PRO C 1 37 ? 216.588 238.137 199.641 1.00 104.05 37 PRO B C 1
ATOM 3026 O O . PRO C 1 37 ? 216.188 239.246 200.011 1.00 105.07 37 PRO B O 1
ATOM 3030 N N . GLN C 1 38 ? 217.869 237.781 199.720 1.00 114.03 38 GLN B N 1
ATOM 3031 C CA . GLN C 1 38 ? 218.847 238.675 200.329 1.00 114.03 38 GLN B CA 1
ATOM 3032 C C . GLN C 1 38 ? 218.932 239.992 199.570 1.00 113.10 38 GLN B C 1
ATOM 3033 O O . GLN C 1 38 ? 218.941 241.070 200.175 1.00 111.91 38 GLN B O 1
ATOM 3039 N N . CYS C 1 39 ? 218.989 239.926 198.244 1.00 113.89 39 CYS B N 1
ATOM 3040 C CA . CYS C 1 39 ? 219.146 241.108 197.415 1.00 110.63 39 CYS B CA 1
ATOM 3041 C C . CYS C 1 39 ? 218.479 240.868 196.070 1.00 108.15 39 CYS B C 1
ATOM 3042 O O . CYS C 1 39 ? 218.253 239.729 195.660 1.00 116.11 39 CYS B O 1
ATOM 3045 N N . SER C 1 40 ? 218.169 241.963 195.386 1.00 99.79 40 SER B N 1
ATOM 3046 C CA . SER C 1 40 ? 217.510 241.913 194.091 1.00 103.40 40 SER B CA 1
ATOM 3047 C C . SER C 1 40 ? 218.489 241.844 192.931 1.00 108.20 40 SER B C 1
ATOM 3048 O O . SER C 1 40 ? 218.061 241.658 191.788 1.00 108.30 40 SER B O 1
ATOM 3051 N N . LYS C 1 41 ? 219.785 241.986 193.192 1.00 109.18 41 LYS B N 1
ATOM 3052 C CA . LYS C 1 41 ? 220.798 242.001 192.149 1.00 109.08 41 LYS B CA 1
ATOM 3053 C C . LYS C 1 41 ? 221.894 241.002 192.475 1.00 107.27 41 LYS B C 1
ATOM 3054 O O . LYS C 1 41 ? 222.203 240.764 193.646 1.00 106.64 41 LYS B O 1
ATOM 3060 N N . VAL C 1 42 ? 222.477 240.419 191.428 1.00 90.15 42 VAL B N 1
ATOM 3061 C CA . VAL C 1 42 ? 223.638 239.563 191.611 1.00 83.42 42 VAL B CA 1
ATOM 3062 C C . VAL C 1 42 ? 224.758 240.382 192.222 1.00 93.17 42 VAL B C 1
ATOM 3063 O O . VAL C 1 42 ? 224.883 241.585 191.961 1.00 108.25 42 VAL B O 1
ATOM 3067 N N . GLU C 1 43 ? 225.586 239.744 193.046 1.00 101.89 43 GLU B N 1
ATOM 3068 C CA . GLU C 1 43 ? 226.705 240.458 193.654 1.00 106.57 43 GLU B CA 1
ATOM 3069 C C . GLU C 1 43 ? 227.898 239.531 193.814 1.00 107.99 43 GLU B C 1
ATOM 3070 O O . GLU C 1 43 ? 227.765 238.423 194.341 1.00 112.78 43 GLU B O 1
ATOM 3076 N N . VAL C 1 44 ? 229.062 239.997 193.376 1.00 95.04 44 VAL B N 1
ATOM 3077 C CA . VAL C 1 44 ? 230.297 239.223 193.414 1.00 97.22 44 VAL B CA 1
ATOM 3078 C C . VAL C 1 44 ? 231.260 239.918 194.364 1.00 94.50 44 VAL B C 1
ATOM 3079 O O . VAL C 1 44 ? 231.532 241.118 194.234 1.00 106.26 44 VAL B O 1
ATOM 3083 N N . VAL C 1 45 ? 231.779 239.155 195.311 1.00 94.03 45 VAL B N 1
ATOM 3084 C CA . VAL C 1 45 ? 232.719 239.638 196.309 1.00 93.74 45 VAL B CA 1
ATOM 3085 C C . VAL C 1 45 ? 234.075 239.011 196.043 1.00 94.81 45 VAL B C 1
ATOM 3086 O O . VAL C 1 45 ? 234.201 237.784 195.939 1.00 107.36 45 VAL B O 1
ATOM 3090 N N . ALA C 1 46 ? 235.094 239.853 195.937 1.00 99.19 46 ALA B N 1
ATOM 3091 C CA . ALA C 1 46 ? 236.457 239.424 195.682 1.00 99.45 46 ALA B CA 1
ATOM 3092 C C . ALA C 1 46 ? 237.269 239.600 196.951 1.00 101.31 46 ALA B C 1
ATOM 3093 O O . ALA C 1 46 ? 237.387 240.716 197.465 1.00 111.19 46 ALA B O 1
ATOM 3095 N N . SER C 1 47 ? 237.822 238.505 197.454 1.00 106.06 47 SER B N 1
ATOM 3096 C CA . SER C 1 47 ? 238.713 238.533 198.604 1.00 109.25 47 SER B CA 1
ATOM 3097 C C . SER C 1 47 ? 240.138 238.393 198.098 1.00 114.10 47 SER B C 1
ATOM 3098 O O . SER C 1 47 ? 240.464 237.420 197.405 1.00 125.10 47 SER B O 1
ATOM 3101 N N . LEU C 1 48 ? 240.974 239.362 198.449 1.00 107.50 48 LEU B N 1
ATOM 3102 C CA . LEU C 1 48 ? 242.318 239.500 197.921 1.00 107.61 48 LEU B CA 1
ATOM 3103 C C . LEU C 1 48 ? 243.328 238.840 198.852 1.00 108.27 48 LEU B C 1
ATOM 3104 O O . LEU C 1 48 ? 243.015 238.455 199.980 1.00 110.66 48 LEU B O 1
ATOM 3109 N N . LYS C 1 49 ? 244.562 238.718 198.363 1.00 111.10 49 LYS B N 1
ATOM 3110 C CA . LYS C 1 49 ? 245.630 238.186 199.196 1.00 113.32 49 LYS B CA 1
ATOM 3111 C C . LYS C 1 49 ? 245.976 239.116 200.348 1.00 114.46 49 LYS B C 1
ATOM 3112 O O . LYS C 1 49 ? 246.500 238.654 201.365 1.00 116.29 49 LYS B O 1
ATOM 3118 N N . ASN C 1 50 ? 245.689 240.411 200.213 1.00 116.67 50 ASN B N 1
ATOM 3119 C CA . ASN C 1 50 ? 245.985 241.357 201.280 1.00 117.29 50 ASN B CA 1
ATOM 3120 C C . ASN C 1 50 ? 245.138 241.109 202.518 1.00 117.16 50 ASN B C 1
ATOM 3121 O O . ASN C 1 50 ? 245.464 241.624 203.592 1.00 116.10 50 ASN B O 1
ATOM 3126 N N . GLY C 1 51 ? 244.064 240.338 202.392 1.00 128.77 51 GLY B N 1
ATOM 3127 C CA . GLY C 1 51 ? 243.118 240.152 203.468 1.00 130.77 51 GLY B CA 1
ATOM 3128 C C . GLY C 1 51 ? 241.917 241.066 203.418 1.00 128.59 51 GLY B C 1
ATOM 3129 O O . GLY C 1 51 ? 241.049 240.966 204.292 1.00 127.81 51 GLY B O 1
ATOM 3130 N N . LYS C 1 52 ? 241.835 241.946 202.425 1.00 121.64 52 LYS B N 1
ATOM 3131 C CA . LYS C 1 52 ? 240.721 242.865 202.276 1.00 120.93 52 LYS B CA 1
ATOM 3132 C C . LYS C 1 52 ? 239.660 242.249 201.371 1.00 123.24 52 LYS B C 1
ATOM 3133 O O . LYS C 1 52 ? 239.819 241.153 200.832 1.00 127.53 52 LYS B O 1
ATOM 3139 N N . GLU C 1 53 ? 238.557 242.975 201.205 1.00 113.09 53 GLU B N 1
ATOM 3140 C CA . GLU C 1 53 ? 237.434 242.519 200.405 1.00 108.62 53 GLU B CA 1
ATOM 3141 C C . GLU C 1 53 ? 236.935 243.662 199.538 1.00 108.73 53 GLU B C 1
ATOM 3142 O O . GLU C 1 53 ? 236.982 244.825 199.944 1.00 115.21 53 GLU B O 1
ATOM 3148 N N . ILE C 1 54 ? 236.471 243.323 198.338 1.00 102.76 54 ILE B N 1
ATOM 3149 C CA . ILE C 1 54 ? 235.936 244.291 197.391 1.00 104.74 54 ILE B CA 1
ATOM 3150 C C . ILE C 1 54 ? 234.670 243.707 196.778 1.00 108.43 54 ILE B C 1
ATOM 3151 O O . ILE C 1 54 ? 234.442 242.498 196.803 1.00 115.81 54 ILE B O 1
ATOM 3156 N N . CYS C 1 55 ? 233.838 244.584 196.232 1.00 106.84 55 CYS B N 1
ATOM 3157 C CA . CYS C 1 55 ? 232.602 244.199 195.559 1.00 105.38 55 CYS B CA 1
ATOM 3158 C C . CYS C 1 55 ? 232.734 244.580 194.087 1.00 107.14 55 CYS B C 1
ATOM 3159 O O . CYS C 1 55 ? 232.769 245.760 193.738 1.00 114.69 55 CYS B O 1
ATOM 3162 N N . LEU C 1 56 ? 232.808 243.572 193.221 1.00 101.62 56 LEU B N 1
ATOM 3163 C CA . LEU C 1 56 ? 232.993 243.844 191.803 1.00 100.73 56 LEU B CA 1
ATOM 3164 C C . LEU C 1 56 ? 231.660 244.127 191.122 1.00 106.78 56 LEU B C 1
ATOM 3165 O O . LEU C 1 56 ? 230.586 243.897 191.682 1.00 109.66 56 LEU B O 1
ATOM 3170 N N . ASP C 1 57 ? 231.744 244.632 189.897 1.00 122.35 57 ASP B N 1
ATOM 3171 C CA . ASP C 1 57 ? 230.558 244.901 189.100 1.00 124.44 57 ASP B CA 1
ATOM 3172 C C . ASP C 1 57 ? 230.130 243.631 188.373 1.00 127.66 57 ASP B C 1
ATOM 3173 O O . ASP C 1 57 ? 230.881 243.134 187.527 1.00 131.67 57 ASP B O 1
ATOM 3178 N N . PRO C 1 58 ? 228.946 243.085 188.653 1.00 107.55 58 PRO B N 1
ATOM 3179 C CA . PRO C 1 58 ? 228.544 241.848 187.967 1.00 100.66 58 PRO B CA 1
ATOM 3180 C C . PRO C 1 58 ? 228.472 241.981 186.460 1.00 103.26 58 PRO B C 1
ATOM 3181 O O . PRO C 1 58 ? 228.760 241.016 185.742 1.00 104.18 58 PRO B O 1
ATOM 3185 N N . GLU C 1 59 ? 228.090 243.148 185.957 1.00 126.41 59 GLU B N 1
ATOM 3186 C CA . GLU C 1 59 ? 227.803 243.324 184.541 1.00 128.04 59 GLU B CA 1
ATOM 3187 C C . GLU C 1 59 ? 229.003 243.805 183.737 1.00 132.29 59 GLU B C 1
ATOM 3188 O O . GLU C 1 59 ? 228.884 243.969 182.519 1.00 133.35 59 GLU B O 1
ATOM 3190 N N . ALA C 1 60 ? 230.144 244.033 184.376 1.00 135.66 60 ALA B N 1
ATOM 3191 C CA . ALA C 1 60 ? 231.313 244.493 183.648 1.00 132.11 60 ALA B CA 1
ATOM 3192 C C . ALA C 1 60 ? 231.979 243.334 182.903 1.00 136.30 60 ALA B C 1
ATOM 3193 O O . ALA C 1 60 ? 231.889 242.180 183.327 1.00 137.88 60 ALA B O 1
ATOM 3195 N N . PRO C 1 61 ? 232.657 243.616 181.787 1.00 138.66 61 PRO B N 1
ATOM 3196 C CA . PRO C 1 61 ? 233.407 242.552 181.100 1.00 138.78 61 PRO B CA 1
ATOM 3197 C C . PRO C 1 61 ? 234.533 241.980 181.937 1.00 137.78 61 PRO B C 1
ATOM 3198 O O . PRO C 1 61 ? 234.988 240.861 181.668 1.00 137.04 61 PRO B O 1
ATOM 3202 N N . PHE C 1 62 ? 234.994 242.719 182.943 1.00 125.41 62 PHE B N 1
ATOM 3203 C CA . PHE C 1 62 ? 236.166 242.318 183.713 1.00 124.49 62 PHE B CA 1
ATOM 3204 C C . PHE C 1 62 ? 235.923 241.007 184.453 1.00 127.67 62 PHE B C 1
ATOM 3205 O O . PHE C 1 62 ? 236.812 240.147 184.533 1.00 127.16 62 PHE B O 1
ATOM 3213 N N . LEU C 1 63 ? 234.716 240.832 184.993 1.00 114.07 63 LEU B N 1
ATOM 3214 C CA . LEU C 1 63 ? 234.425 239.668 185.823 1.00 112.15 63 LEU B CA 1
ATOM 3215 C C . LEU C 1 63 ? 234.554 238.368 185.036 1.00 111.60 63 LEU B C 1
ATOM 3216 O O . LEU C 1 63 ? 235.104 237.378 185.532 1.00 110.28 63 LEU B O 1
ATOM 3221 N N . LYS C 1 64 ? 234.024 238.344 183.813 1.00 112.12 64 LYS B N 1
ATOM 3222 C CA . LYS C 1 64 ? 234.047 237.118 183.022 1.00 108.77 64 LYS B CA 1
ATOM 3223 C C . LYS C 1 64 ? 235.475 236.699 182.706 1.00 111.81 64 LYS B C 1
ATOM 3224 O O . LYS C 1 64 ? 235.835 235.522 182.832 1.00 116.11 64 LYS B O 1
ATOM 3230 N N . LYS C 1 65 ? 236.303 237.655 182.287 1.00 114.41 65 LYS B N 1
ATOM 3231 C CA . LYS C 1 65 ? 237.696 237.346 181.991 1.00 114.10 65 LYS B CA 1
ATOM 3232 C C . LYS C 1 65 ? 238.415 236.866 183.242 1.00 113.62 65 LYS B C 1
ATOM 3233 O O . LYS C 1 65 ? 239.220 235.928 183.192 1.00 119.66 65 LYS B O 1
ATOM 3239 N N . VAL C 1 66 ? 238.128 237.494 184.383 1.00 99.13 66 VAL B N 1
ATOM 3240 C CA . VAL C 1 66 ? 238.766 237.071 185.624 1.00 102.27 66 VAL B CA 1
ATOM 3241 C C . VAL C 1 66 ? 238.400 235.628 185.941 1.00 112.89 66 VAL B C 1
ATOM 3242 O O . VAL C 1 66 ? 239.267 234.805 186.258 1.00 118.86 66 VAL B O 1
ATOM 3246 N N . ILE C 1 67 ? 237.113 235.295 185.846 1.00 111.96 67 ILE B N 1
ATOM 3247 C CA . ILE C 1 67 ? 236.684 233.936 186.158 1.00 104.11 67 ILE B CA 1
ATOM 3248 C C . ILE C 1 67 ? 237.322 232.943 185.199 1.00 104.25 67 ILE B C 1
ATOM 3249 O O . ILE C 1 67 ? 237.781 231.871 185.611 1.00 110.40 67 ILE B O 1
ATOM 3254 N N . GLN C 1 68 ? 237.365 233.274 183.910 1.00 111.33 68 GLN B N 1
ATOM 3255 C CA . GLN C 1 68 ? 237.969 232.358 182.951 1.00 111.85 68 GLN B CA 1
ATOM 3256 C C . GLN C 1 68 ? 239.438 232.127 183.271 1.00 111.18 68 GLN B C 1
ATOM 3257 O O . GLN C 1 68 ? 239.923 230.993 183.202 1.00 111.21 68 GLN B O 1
ATOM 3263 N N . LYS C 1 69 ? 240.164 233.189 183.622 1.00 108.28 69 LYS B N 1
ATOM 3264 C CA . LYS C 1 69 ? 241.571 233.027 183.974 1.00 109.58 69 LYS B CA 1
ATOM 3265 C C . LYS C 1 69 ? 241.733 232.151 185.209 1.00 111.37 69 LYS B C 1
ATOM 3266 O O . LYS C 1 69 ? 242.594 231.267 185.246 1.00 118.86 69 LYS B O 1
ATOM 3272 N N . ILE C 1 70 ? 240.911 232.383 186.235 1.00 92.20 70 ILE B N 1
ATOM 3273 C CA . ILE C 1 70 ? 241.072 231.640 187.477 1.00 89.83 70 ILE B CA 1
ATOM 3274 C C . ILE C 1 70 ? 240.812 230.154 187.283 1.00 96.02 70 ILE B C 1
ATOM 3275 O O . ILE C 1 70 ? 241.432 229.330 187.963 1.00 97.69 70 ILE B O 1
ATOM 3280 N N . LEU C 1 71 ? 239.915 229.784 186.373 1.00 100.55 71 LEU B N 1
ATOM 3281 C CA . LEU C 1 71 ? 239.587 228.388 186.130 1.00 97.90 71 LEU B CA 1
ATOM 3282 C C . LEU C 1 71 ? 240.533 227.745 185.127 1.00 103.05 71 LEU B C 1
ATOM 3283 O O . LEU C 1 71 ? 240.342 226.582 184.757 1.00 106.09 71 LEU B O 1
ATOM 3288 N N . ASP C 1 72 ? 241.542 228.481 184.676 1.00 118.57 72 ASP B N 1
ATOM 3289 C CA . ASP C 1 72 ? 242.491 227.973 183.697 1.00 121.68 72 ASP B CA 1
ATOM 3290 C C . ASP C 1 72 ? 243.906 228.332 184.143 1.00 121.25 72 ASP B C 1
ATOM 3291 O O . ASP C 1 72 ? 244.747 228.758 183.350 1.00 122.75 72 ASP B O 1
ATOM 3296 N N . GLY C 1 73 ? 244.180 228.164 185.437 1.00 121.26 73 GLY B N 1
ATOM 3297 C CA . GLY C 1 73 ? 245.506 228.474 185.945 1.00 122.56 73 GLY B CA 1
ATOM 3298 C C . GLY C 1 73 ? 246.589 227.654 185.271 1.00 128.28 73 GLY B C 1
ATOM 3299 O O . GLY C 1 73 ? 247.663 228.169 184.953 1.00 126.68 73 GLY B O 1
ATOM 3300 N N . GLY C 1 74 ? 246.321 226.373 185.044 1.00 145.35 74 GLY B N 1
ATOM 3301 C CA . GLY C 1 74 ? 247.268 225.504 184.371 1.00 143.24 74 GLY B CA 1
ATOM 3302 C C . GLY C 1 74 ? 247.134 225.556 182.862 1.00 142.47 74 GLY B C 1
ATOM 3303 O O . GLY C 1 74 ? 248.112 225.785 182.150 1.00 142.98 74 GLY B O 1
ATOM 3304 N N . PRO D 2 87 ? 244.173 252.546 199.685 1.00 160.45 31 PRO C N 1
ATOM 3305 C CA . PRO D 2 87 ? 243.775 253.273 198.474 1.00 160.45 31 PRO C CA 1
ATOM 3306 C C . PRO D 2 87 ? 242.315 253.712 198.505 1.00 160.45 31 PRO C C 1
ATOM 3307 O O . PRO D 2 87 ? 241.709 253.762 199.575 1.00 160.45 31 PRO C O 1
ATOM 3311 N N . PHE D 2 88 ? 241.762 254.030 197.338 1.00 166.14 32 PHE C N 1
ATOM 3312 C CA . PHE D 2 88 ? 240.366 254.425 197.217 1.00 166.14 32 PHE C CA 1
ATOM 3313 C C . PHE D 2 88 ? 239.417 253.235 197.184 1.00 166.14 32 PHE C C 1
ATOM 3314 O O . PHE D 2 88 ? 238.198 253.431 197.217 1.00 166.14 32 PHE C O 1
ATOM 3316 N N . LEU D 2 89 ? 239.942 252.010 197.119 1.00 154.31 33 LEU C N 1
ATOM 3317 C CA . LEU D 2 89 ? 239.077 250.838 197.094 1.00 154.31 33 LEU C CA 1
ATOM 3318 C C . LEU D 2 89 ? 238.318 250.676 198.404 1.00 154.31 33 LEU C C 1
ATOM 3319 O O . LEU D 2 89 ? 237.284 249.999 198.441 1.00 154.31 33 LEU C O 1
ATOM 3324 N N . LEU D 2 90 ? 238.810 251.286 199.485 1.00 153.04 34 LEU C N 1
ATOM 3325 C CA . LEU D 2 90 ? 238.126 251.175 200.768 1.00 153.04 34 LEU C CA 1
ATOM 3326 C C . LEU D 2 90 ? 236.706 251.717 200.692 1.00 153.04 34 LEU C C 1
ATOM 3327 O O . LEU D 2 90 ? 235.849 251.330 201.494 1.00 153.04 34 LEU C O 1
ATOM 3332 N N . ASP D 2 91 ? 236.437 252.613 199.740 1.00 146.34 35 ASP C N 1
ATOM 3333 C CA . ASP D 2 91 ? 235.074 253.093 199.550 1.00 146.34 35 ASP C CA 1
ATOM 3334 C C . ASP D 2 91 ? 234.143 251.945 199.186 1.00 146.34 35 ASP C C 1
ATOM 3335 O O . ASP D 2 91 ? 233.004 251.883 199.661 1.00 146.34 35 ASP C O 1
ATOM 3340 N N . ALA D 2 92 ? 234.613 251.028 198.344 1.00 119.63 36 ALA C N 1
ATOM 3341 C CA . ALA D 2 92 ? 233.841 249.860 197.930 1.00 119.63 36 ALA C CA 1
ATOM 3342 C C . ALA D 2 92 ? 234.277 248.679 198.787 1.00 119.63 36 ALA C C 1
ATOM 3343 O O . ALA D 2 92 ? 235.325 248.079 198.547 1.00 119.63 36 ALA C O 1
ATOM 3345 N N . ALA D 2 93 ? 233.467 248.346 199.789 1.00 111.67 37 ALA C N 1
ATOM 3346 C CA . ALA D 2 93 ? 233.750 247.231 200.664 1.00 111.67 37 ALA C CA 1
ATOM 3347 C C . ALA D 2 93 ? 232.453 246.690 201.249 1.00 111.67 37 ALA C C 1
ATOM 3348 O O . ALA D 2 93 ? 231.534 247.468 201.541 1.00 111.67 37 ALA C O 1
ATOM 3350 N N . PRO D 2 94 ? 232.349 245.376 201.429 1.00 115.51 38 PRO C N 1
ATOM 3351 C CA . PRO D 2 94 ? 231.144 244.812 202.040 1.00 115.51 38 PRO C CA 1
ATOM 3352 C C . PRO D 2 94 ? 230.911 245.359 203.439 1.00 115.51 38 PRO C C 1
ATOM 3353 O O . PRO D 2 94 ? 231.852 245.628 204.188 1.00 115.51 38 PRO C O 1
ATOM 3357 N N . CYS D 2 95 ? 229.639 245.520 203.788 1.00 141.93 39 CYS C N 1
ATOM 3358 C CA . CYS D 2 95 ? 229.237 245.945 205.120 1.00 141.93 39 CYS C CA 1
ATOM 3359 C C . CYS D 2 95 ? 228.964 244.692 205.942 1.00 141.93 39 CYS C C 1
ATOM 3360 O O . CYS D 2 95 ? 227.933 244.037 205.763 1.00 141.93 39 CYS C O 1
ATOM 3363 N N . GLU D 2 96 ? 229.885 244.360 206.832 1.00 148.08 40 GLU C N 1
ATOM 3364 C CA . GLU D 2 96 ? 229.772 243.137 207.607 1.00 148.08 40 GLU C CA 1
ATOM 3365 C C . GLU D 2 96 ? 228.622 243.249 208.603 1.00 148.08 40 GLU C C 1
ATOM 3366 O O . GLU D 2 96 ? 228.636 244.156 209.449 1.00 148.08 40 GLU C O 1
ATOM 3368 N N . PRO D 2 97 ? 227.623 242.371 208.549 1.00 137.47 41 PRO C N 1
ATOM 3369 C CA . PRO D 2 97 ? 226.591 242.382 209.589 1.00 137.47 41 PRO C CA 1
ATOM 3370 C C . PRO D 2 97 ? 227.185 242.042 210.945 1.00 137.47 41 PRO C C 1
ATOM 3371 O O . PRO D 2 97 ? 228.125 241.252 211.059 1.00 137.47 41 PRO C O 1
ATOM 3375 N N . GLU D 2 98 ? 226.621 242.652 211.982 1.00 156.51 42 GLU C N 1
ATOM 3376 C CA . GLU D 2 98 ? 227.164 242.558 213.328 1.00 156.51 42 GLU C CA 1
ATOM 3377 C C . GLU D 2 98 ? 226.088 242.095 214.297 1.00 156.51 42 GLU C C 1
ATOM 3378 O O . GLU D 2 98 ? 224.945 242.558 214.243 1.00 156.51 42 GLU C O 1
ATOM 3380 N N . SER D 2 99 ? 226.465 241.177 215.186 1.00 176.39 43 SER C N 1
ATOM 3381 C CA . SER D 2 99 ? 225.587 240.704 216.243 1.00 176.39 43 SER C CA 1
ATOM 3382 C C . SER D 2 99 ? 226.441 240.316 217.441 1.00 176.39 43 SER C C 1
ATOM 3383 O O . SER D 2 99 ? 227.611 239.951 217.292 1.00 176.39 43 SER C O 1
ATOM 3386 N N . LEU D 2 100 ? 225.848 240.399 218.628 1.00 175.46 44 LEU C N 1
ATOM 3387 C CA . LEU D 2 100 ? 226.556 240.154 219.877 1.00 175.46 44 LEU C CA 1
ATOM 3388 C C . LEU D 2 100 ? 225.789 239.152 220.728 1.00 175.46 44 LEU C C 1
ATOM 3389 O O . LEU D 2 100 ? 224.559 239.070 220.654 1.00 175.46 44 LEU C O 1
ATOM 3394 N N . GLU D 2 101 ? 226.531 238.390 221.536 1.00 179.30 45 GLU C N 1
ATOM 3395 C CA . GLU D 2 101 ? 225.931 237.351 222.364 1.00 179.30 45 GLU C CA 1
ATOM 3396 C C . GLU D 2 101 ? 225.302 237.927 223.628 1.00 179.30 45 GLU C C 1
ATOM 3397 O O . GLU D 2 101 ? 224.374 237.326 224.187 1.00 179.30 45 GLU C O 1
ATOM 3399 N N . ILE D 2 102 ? 225.781 239.078 224.098 1.00 181.54 46 ILE C N 1
ATOM 3400 C CA . ILE D 2 102 ? 225.172 239.711 225.263 1.00 181.54 46 ILE C CA 1
ATOM 3401 C C . ILE D 2 102 ? 223.728 240.086 224.958 1.00 181.54 46 ILE C C 1
ATOM 3402 O O . ILE D 2 102 ? 222.821 239.870 225.774 1.00 181.54 46 ILE C O 1
ATOM 3404 N N . ASN D 2 103 ? 223.495 240.655 223.773 1.00 174.40 47 ASN C N 1
ATOM 3405 C CA . ASN D 2 103 ? 222.131 240.943 223.351 1.00 174.40 47 ASN C CA 1
ATOM 3406 C C . ASN D 2 103 ? 221.313 239.664 223.254 1.00 174.40 47 ASN C C 1
ATOM 3407 O O . ASN D 2 103 ? 220.127 239.655 223.594 1.00 174.40 47 ASN C O 1
ATOM 3412 N N . LYS D 2 104 ? 221.929 238.574 222.794 1.00 163.87 48 LYS C N 1
ATOM 3413 C CA . LYS D 2 104 ? 221.242 237.288 222.738 1.00 163.87 48 LYS C CA 1
ATOM 3414 C C . LYS D 2 104 ? 220.730 236.881 224.117 1.00 163.87 48 LYS C C 1
ATOM 3415 O O . LYS D 2 104 ? 219.555 236.535 224.293 1.00 163.87 48 LYS C O 1
ATOM 3421 N N . TYR D 2 105 ? 221.621 236.913 225.107 1.00 165.35 49 TYR C N 1
ATOM 3422 C CA . TYR D 2 105 ? 221.264 236.489 226.457 1.00 165.35 49 TYR C CA 1
ATOM 3423 C C . TYR D 2 105 ? 220.177 237.388 227.039 1.00 165.35 49 TYR C C 1
ATOM 3424 O O . TYR D 2 105 ? 219.183 236.907 227.608 1.00 165.35 49 TYR C O 1
ATOM 3426 N N . PHE D 2 106 ? 220.334 238.703 226.873 1.00 162.87 50 PHE C N 1
ATOM 3427 C CA . PHE D 2 106 ? 219.338 239.646 227.369 1.00 162.87 50 PHE C CA 1
ATOM 3428 C C . PHE D 2 106 ? 217.985 239.403 226.709 1.00 162.87 50 PHE C C 1
ATOM 3429 O O . PHE D 2 106 ? 216.939 239.422 227.369 1.00 162.87 50 PHE C O 1
ATOM 3431 N N . VAL D 2 107 ? 217.995 239.167 225.397 1.00 151.05 51 VAL C N 1
ATOM 3432 C CA . VAL D 2 107 ? 216.759 238.952 224.654 1.00 151.05 51 VAL C CA 1
ATOM 3433 C C . VAL D 2 107 ? 216.057 237.702 225.155 1.00 151.05 51 VAL C C 1
ATOM 3434 O O . VAL D 2 107 ? 214.834 237.682 225.328 1.00 151.05 51 VAL C O 1
ATOM 3438 N N . VAL D 2 108 ? 216.818 236.630 225.378 1.00 140.08 52 VAL C N 1
ATOM 3439 C CA . VAL D 2 108 ? 216.210 235.394 225.864 1.00 140.08 52 VAL C CA 1
ATOM 3440 C C . VAL D 2 108 ? 215.562 235.630 227.219 1.00 140.08 52 VAL C C 1
ATOM 3441 O O . VAL D 2 108 ? 214.436 235.185 227.479 1.00 140.08 52 VAL C O 1
ATOM 3445 N N . ILE D 2 109 ? 216.268 236.335 228.106 1.00 146.75 53 ILE C N 1
ATOM 3446 C CA . ILE D 2 109 ? 215.723 236.583 229.440 1.00 146.75 53 ILE C CA 1
ATOM 3447 C C . ILE D 2 109 ? 214.419 237.367 229.336 1.00 146.75 53 ILE C C 1
ATOM 3448 O O . ILE D 2 109 ? 213.406 237.024 229.964 1.00 146.75 53 ILE C O 1
ATOM 3453 N N . ILE D 2 110 ? 214.429 238.430 228.529 1.00 136.85 54 ILE C N 1
ATOM 3454 C CA . ILE D 2 110 ? 213.243 239.272 228.398 1.00 136.85 54 ILE C CA 1
ATOM 3455 C C . ILE D 2 110 ? 212.082 238.468 227.829 1.00 136.85 54 ILE C C 1
ATOM 3456 O O . ILE D 2 110 ? 210.946 238.558 228.311 1.00 136.85 54 ILE C O 1
ATOM 3461 N N . TYR D 2 111 ? 212.348 237.678 226.788 1.00 131.42 55 TYR C N 1
ATOM 3462 C CA . TYR D 2 111 ? 211.284 236.909 226.156 1.00 131.42 55 TYR C CA 1
ATOM 3463 C C . TYR D 2 111 ? 210.680 235.904 227.123 1.00 131.42 55 TYR C C 1
ATOM 3464 O O . TYR D 2 111 ? 209.457 235.744 227.179 1.00 131.42 55 TYR C O 1
ATOM 3473 N N . ALA D 2 112 ? 211.520 235.213 227.895 1.00 133.22 56 ALA C N 1
ATOM 3474 C CA . ALA D 2 112 ? 210.994 234.242 228.849 1.00 133.22 56 ALA C CA 1
ATOM 3475 C C . ALA D 2 112 ? 210.158 234.922 229.926 1.00 133.22 56 ALA C C 1
ATOM 3476 O O . ALA D 2 112 ? 209.074 234.436 230.288 1.00 133.22 56 ALA C O 1
ATOM 3478 N N . LEU D 2 113 ? 210.642 236.052 230.449 1.00 127.96 57 LEU C N 1
ATOM 3479 C CA . LEU D 2 113 ? 209.885 236.761 231.473 1.00 127.96 57 LEU C CA 1
ATOM 3480 C C . LEU D 2 113 ? 208.535 237.210 230.930 1.00 127.96 57 LEU C C 1
ATOM 3481 O O . LEU D 2 113 ? 207.503 237.076 231.604 1.00 127.96 57 LEU C O 1
ATOM 3486 N N . VAL D 2 114 ? 208.524 237.736 229.706 1.00 120.30 58 VAL C N 1
ATOM 3487 C CA . VAL D 2 114 ? 207.278 238.177 229.092 1.00 120.30 58 VAL C CA 1
ATOM 3488 C C . VAL D 2 114 ? 206.340 236.996 228.892 1.00 120.30 58 VAL C C 1
ATOM 3489 O O . VAL D 2 114 ? 205.130 237.101 229.113 1.00 120.30 58 VAL C O 1
ATOM 3493 N N . PHE D 2 115 ? 206.879 235.863 228.440 1.00 129.69 59 PHE C N 1
ATOM 3494 C CA . PHE D 2 115 ? 206.076 234.662 228.275 1.00 129.69 59 PHE C CA 1
ATOM 3495 C C . PHE D 2 115 ? 205.352 234.326 229.567 1.00 129.69 59 PHE C C 1
ATOM 3496 O O . PHE D 2 115 ? 204.127 234.153 229.592 1.00 129.69 59 PHE C O 1
ATOM 3504 N N . LEU D 2 116 ? 206.112 234.251 230.659 1.00 132.80 60 LEU C N 1
ATOM 3505 C CA . LEU D 2 116 ? 205.522 233.875 231.938 1.00 132.80 60 LEU C CA 1
ATOM 3506 C C . LEU D 2 116 ? 204.447 234.872 232.357 1.00 132.80 60 LEU C C 1
ATOM 3507 O O . LEU D 2 116 ? 203.330 234.487 232.732 1.00 132.80 60 LEU C O 1
ATOM 3512 N N . LEU D 2 117 ? 204.765 236.167 232.289 1.00 122.83 61 LEU C N 1
ATOM 3513 C CA . LEU D 2 117 ? 203.827 237.180 232.762 1.00 122.83 61 LEU C CA 1
ATOM 3514 C C . LEU D 2 117 ? 202.547 237.183 231.936 1.00 122.83 61 LEU C C 1
ATOM 3515 O O . LEU D 2 117 ? 201.438 237.240 232.483 1.00 122.83 61 LEU C O 1
ATOM 3520 N N . SER D 2 118 ? 202.681 237.134 230.610 1.00 126.94 62 SER C N 1
ATOM 3521 C CA . SER D 2 118 ? 201.512 237.150 229.741 1.00 126.94 62 SER C CA 1
ATOM 3522 C C . SER D 2 118 ? 200.654 235.918 229.971 1.00 126.94 62 SER C C 1
ATOM 3523 O O . SER D 2 118 ? 199.423 236.006 230.047 1.00 126.94 62 SER C O 1
ATOM 3526 N N . LEU D 2 119 ? 201.287 234.750 230.076 1.00 123.94 63 LEU C N 1
ATOM 3527 C CA . LEU D 2 119 ? 200.535 233.530 230.327 1.00 123.94 63 LEU C CA 1
ATOM 3528 C C . LEU D 2 119 ? 199.732 233.661 231.613 1.00 123.94 63 LEU C C 1
ATOM 3529 O O . LEU D 2 119 ? 198.524 233.394 231.641 1.00 123.94 63 LEU C O 1
ATOM 3534 N N . LEU D 2 120 ? 200.388 234.111 232.684 1.00 121.73 64 LEU C N 1
ATOM 3535 C CA . LEU D 2 120 ? 199.711 234.239 233.968 1.00 121.73 64 LEU C CA 1
ATOM 3536 C C . LEU D 2 120 ? 198.526 235.194 233.870 1.00 121.73 64 LEU C C 1
ATOM 3537 O O . LEU D 2 120 ? 197.404 234.863 234.274 1.00 121.73 64 LEU C O 1
ATOM 3542 N N . GLY D 2 121 ? 198.763 236.390 233.328 1.00 117.41 65 GLY C N 1
ATOM 3543 C CA . GLY D 2 121 ? 197.709 237.390 233.289 1.00 117.41 65 GLY C CA 1
ATOM 3544 C C . GLY D 2 121 ? 196.527 236.960 232.443 1.00 117.41 65 GLY C C 1
ATOM 3545 O O . GLY D 2 121 ? 195.370 237.085 232.855 1.00 117.41 65 GLY C O 1
ATOM 3546 N N . ASN D 2 122 ? 196.803 236.447 231.243 1.00 116.38 66 ASN C N 1
ATOM 3547 C CA . ASN D 2 122 ? 195.725 236.029 230.360 1.00 116.38 66 ASN C CA 1
ATOM 3548 C C . ASN D 2 122 ? 194.938 234.873 230.960 1.00 116.38 66 ASN C C 1
ATOM 3549 O O . ASN D 2 122 ? 193.702 234.848 230.881 1.00 116.38 66 ASN C O 1
ATOM 3554 N N . SER D 2 123 ? 195.629 233.905 231.564 1.00 120.10 67 SER C N 1
ATOM 3555 C CA . SER D 2 123 ? 194.924 232.794 232.187 1.00 120.10 67 SER C CA 1
ATOM 3556 C C . SER D 2 123 ? 194.038 233.282 233.323 1.00 120.10 67 SER C C 1
ATOM 3557 O O . SER D 2 123 ? 192.896 232.830 233.462 1.00 120.10 67 SER C O 1
ATOM 3560 N N . LEU D 2 124 ? 194.539 234.209 234.142 1.00 120.83 68 LEU C N 1
ATOM 3561 C CA . LEU D 2 124 ? 193.720 234.732 235.230 1.00 120.83 68 LEU C CA 1
ATOM 3562 C C . LEU D 2 124 ? 192.489 235.445 234.692 1.00 120.83 68 LEU C C 1
ATOM 3563 O O . LEU D 2 124 ? 191.383 235.281 235.223 1.00 120.83 68 LEU C O 1
ATOM 3568 N N . VAL D 2 125 ? 192.659 236.245 233.640 1.00 109.59 69 VAL C N 1
ATOM 3569 C CA . VAL D 2 125 ? 191.527 236.978 233.083 1.00 109.59 69 VAL C CA 1
ATOM 3570 C C . VAL D 2 125 ? 190.476 236.006 232.567 1.00 109.59 69 VAL C C 1
ATOM 3571 O O . VAL D 2 125 ? 189.277 236.147 232.844 1.00 109.59 69 VAL C O 1
ATOM 3575 N N . MET D 2 126 ? 190.916 235.004 231.805 1.00 111.00 70 MET C N 1
ATOM 3576 C CA . MET D 2 126 ? 189.981 234.029 231.258 1.00 111.00 70 MET C CA 1
ATOM 3577 C C . MET D 2 126 ? 189.262 233.287 232.374 1.00 111.00 70 MET C C 1
ATOM 3578 O O . MET D 2 126 ? 188.048 233.062 232.308 1.00 111.00 70 MET C O 1
ATOM 3583 N N . LEU D 2 127 ? 190.001 232.897 233.412 1.00 118.46 71 LEU C N 1
ATOM 3584 C CA . LEU D 2 127 ? 189.403 232.192 234.536 1.00 118.46 71 LEU C CA 1
ATOM 3585 C C . LEU D 2 127 ? 188.322 233.037 235.189 1.00 118.46 71 LEU C C 1
ATOM 3586 O O . LEU D 2 127 ? 187.203 232.569 235.429 1.00 118.46 71 LEU C O 1
ATOM 3591 N N . VAL D 2 128 ? 188.641 234.298 235.481 1.00 113.58 72 VAL C N 1
ATOM 3592 C CA . VAL D 2 128 ? 187.685 235.164 236.164 1.00 113.58 72 VAL C CA 1
ATOM 3593 C C . VAL D 2 128 ? 186.436 235.331 235.314 1.00 113.58 72 VAL C C 1
ATOM 3594 O O . VAL D 2 128 ? 185.305 235.265 235.809 1.00 113.58 72 VAL C O 1
ATOM 3598 N N . ILE D 2 129 ? 186.626 235.557 234.015 1.00 109.65 73 ILE C N 1
ATOM 3599 C CA . ILE D 2 129 ? 185.487 235.836 233.147 1.00 109.65 73 ILE C CA 1
ATOM 3600 C C . ILE D 2 129 ? 184.601 234.608 232.994 1.00 109.65 73 ILE C C 1
ATOM 3601 O O . ILE D 2 129 ? 183.368 234.710 233.010 1.00 109.65 73 ILE C O 1
ATOM 3606 N N . LEU D 2 130 ? 185.204 233.428 232.839 1.00 112.94 74 LEU C N 1
ATOM 3607 C CA . LEU D 2 130 ? 184.444 232.226 232.515 1.00 112.94 74 LEU C CA 1
ATOM 3608 C C . LEU D 2 130 ? 183.917 231.478 233.729 1.00 112.94 74 LEU C C 1
ATOM 3609 O O . LEU D 2 130 ? 182.982 230.685 233.582 1.00 112.94 74 LEU C O 1
ATOM 3614 N N . TYR D 2 131 ? 184.480 231.702 234.917 1.00 135.73 75 TYR C N 1
ATOM 3615 C CA . TYR D 2 131 ? 184.034 230.949 236.083 1.00 135.73 75 TYR C CA 1
ATOM 3616 C C . TYR D 2 131 ? 182.578 231.251 236.407 1.00 135.73 75 TYR C C 1
ATOM 3617 O O . TYR D 2 131 ? 181.805 230.344 236.735 1.00 135.73 75 TYR C O 1
ATOM 3626 N N . SER D 2 132 ? 182.189 232.520 236.325 1.00 142.21 76 SER C N 1
ATOM 3627 C CA . SER D 2 132 ? 180.829 232.956 236.606 1.00 142.21 76 SER C CA 1
ATOM 3628 C C . SER D 2 132 ? 180.225 233.558 235.348 1.00 142.21 76 SER C C 1
ATOM 3629 O O . SER D 2 132 ? 180.810 234.465 234.746 1.00 142.21 76 SER C O 1
ATOM 3632 N N . ARG D 2 133 ? 179.055 233.059 234.958 1.00 156.10 77 ARG C N 1
ATOM 3633 C CA . ARG D 2 133 ? 178.317 233.597 233.824 1.00 156.10 77 ARG C CA 1
ATOM 3634 C C . ARG D 2 133 ? 177.437 234.777 234.211 1.00 156.10 77 ARG C C 1
ATOM 3635 O O . ARG D 2 133 ? 176.730 235.314 233.352 1.00 156.10 77 ARG C O 1
ATOM 3637 N N . VAL D 2 134 ? 177.459 235.182 235.481 1.00 155.30 78 VAL C N 1
ATOM 3638 C CA . VAL D 2 134 ? 176.711 236.354 235.907 1.00 155.30 78 VAL C CA 1
ATOM 3639 C C . VAL D 2 134 ? 177.434 237.610 235.447 1.00 155.30 78 VAL C C 1
ATOM 3640 O O . VAL D 2 134 ? 178.667 237.705 235.521 1.00 155.30 78 VAL C O 1
ATOM 3644 N N . GLY D 2 135 ? 176.669 238.584 234.969 1.00 145.24 79 GLY C N 1
ATOM 3645 C CA . GLY D 2 135 ? 177.263 239.824 234.496 1.00 145.24 79 GLY C CA 1
ATOM 3646 C C . GLY D 2 135 ? 178.168 239.646 233.298 1.00 145.24 79 GLY C C 1
ATOM 3647 O O . GLY D 2 135 ? 179.237 240.265 233.233 1.00 145.24 79 GLY C O 1
ATOM 3648 N N . ARG D 2 136 ? 177.765 238.810 232.343 1.00 131.85 80 ARG C N 1
ATOM 3649 C CA . ARG D 2 136 ? 178.506 238.636 231.094 1.00 131.85 80 ARG C CA 1
ATOM 3650 C C . ARG D 2 136 ? 178.117 239.767 230.156 1.00 131.85 80 ARG C C 1
ATOM 3651 O O . ARG D 2 136 ? 177.115 239.686 229.443 1.00 131.85 80 ARG C O 1
ATOM 3659 N N . SER D 2 137 ? 178.919 240.824 230.155 1.00 116.67 81 SER C N 1
ATOM 3660 C CA . SER D 2 137 ? 178.650 242.008 229.364 1.00 116.67 81 SER C CA 1
ATOM 3661 C C . SER D 2 137 ? 179.550 242.039 228.132 1.00 116.67 81 SER C C 1
ATOM 3662 O O . SER D 2 137 ? 180.394 241.168 227.916 1.00 116.67 81 SER C O 1
ATOM 3665 N N . VAL D 2 138 ? 179.358 243.072 227.315 1.00 107.63 82 VAL C N 1
ATOM 3666 C CA . VAL D 2 138 ? 180.117 243.211 226.077 1.00 107.63 82 VAL C CA 1
ATOM 3667 C C . VAL D 2 138 ? 181.609 243.308 226.368 1.00 107.63 82 VAL C C 1
ATOM 3668 O O . VAL D 2 138 ? 182.437 242.660 225.709 1.00 107.63 82 VAL C O 1
ATOM 3672 N N . THR D 2 139 ? 181.974 244.118 227.361 1.00 107.63 83 THR C N 1
ATOM 3673 C CA . THR D 2 139 ? 183.380 244.281 227.700 1.00 107.63 83 THR C CA 1
ATOM 3674 C C . THR D 2 139 ? 184.005 242.946 228.071 1.00 107.63 83 THR C C 1
ATOM 3675 O O . THR D 2 139 ? 185.171 242.689 227.752 1.00 107.63 83 THR C O 1
ATOM 3679 N N . ASP D 2 140 ? 183.240 242.078 228.730 1.00 110.99 84 ASP C N 1
ATOM 3680 C CA . ASP D 2 140 ? 183.755 240.765 229.093 1.00 110.99 84 ASP C CA 1
ATOM 3681 C C . ASP D 2 140 ? 184.114 239.965 227.849 1.00 110.99 84 ASP C C 1
ATOM 3682 O O . ASP D 2 140 ? 185.161 239.316 227.789 1.00 110.99 84 ASP C O 1
ATOM 3687 N N . VAL D 2 141 ? 183.253 240.013 226.833 1.00 107.63 85 VAL C N 1
ATOM 3688 C CA . VAL D 2 141 ? 183.513 239.280 225.598 1.00 107.63 85 VAL C CA 1
ATOM 3689 C C . VAL D 2 141 ? 184.756 239.820 224.909 1.00 107.63 85 VAL C C 1
ATOM 3690 O O . VAL D 2 141 ? 185.620 239.059 224.441 1.00 107.63 85 VAL C O 1
ATOM 3694 N N . TYR D 2 142 ? 184.857 241.145 224.820 1.00 107.63 86 TYR C N 1
ATOM 3695 C CA . TYR D 2 142 ? 186.011 241.741 224.162 1.00 107.63 86 TYR C CA 1
ATOM 3696 C C . TYR D 2 142 ? 187.295 241.357 224.883 1.00 107.63 86 TYR C C 1
ATOM 3697 O O . TYR D 2 142 ? 188.293 240.986 224.252 1.00 107.63 86 TYR C O 1
ATOM 3706 N N . LEU D 2 143 ? 187.280 241.424 226.214 1.00 107.63 87 LEU C N 1
ATOM 3707 C CA . LEU D 2 143 ? 188.454 241.058 226.992 1.00 107.63 87 LEU C CA 1
ATOM 3708 C C . LEU D 2 143 ? 188.785 239.585 226.826 1.00 107.63 87 LEU C C 1
ATOM 3709 O O . LEU D 2 143 ? 189.959 239.208 226.799 1.00 107.63 87 LEU C O 1
ATOM 3714 N N . LEU D 2 144 ? 187.765 238.736 226.719 1.00 107.63 88 LEU C N 1
ATOM 3715 C CA . LEU D 2 144 ? 188.004 237.314 226.516 1.00 107.63 88 LEU C CA 1
ATOM 3716 C C . LEU D 2 144 ? 188.762 237.073 225.219 1.00 107.63 88 LEU C C 1
ATOM 3717 O O . LEU D 2 144 ? 189.787 236.376 225.198 1.00 107.63 88 LEU C O 1
ATOM 3722 N N . ASN D 2 145 ? 188.276 237.653 224.123 1.00 107.63 89 ASN C N 1
ATOM 3723 C CA . ASN D 2 145 ? 188.954 237.468 222.844 1.00 107.63 89 ASN C CA 1
ATOM 3724 C C . ASN D 2 145 ? 190.365 238.045 222.885 1.00 107.63 89 ASN C C 1
ATOM 3725 O O . ASN D 2 145 ? 191.319 237.434 222.382 1.00 107.63 89 ASN C O 1
ATOM 3730 N N . LEU D 2 146 ? 190.517 239.224 223.489 1.00 107.63 90 LEU C N 1
ATOM 3731 C CA . LEU D 2 146 ? 191.831 239.850 223.569 1.00 107.63 90 LEU C CA 1
ATOM 3732 C C . LEU D 2 146 ? 192.809 238.981 224.347 1.00 107.63 90 LEU C C 1
ATOM 3733 O O . LEU D 2 146 ? 193.967 238.810 223.941 1.00 107.63 90 LEU C O 1
ATOM 3738 N N . ALA D 2 147 ? 192.362 238.431 225.475 1.00 107.63 91 ALA C N 1
ATOM 3739 C CA . ALA D 2 147 ? 193.224 237.584 226.285 1.00 107.63 91 ALA C CA 1
ATOM 3740 C C . ALA D 2 147 ? 193.598 236.319 225.533 1.00 107.63 91 ALA C C 1
ATOM 3741 O O . ALA D 2 147 ? 194.736 235.851 225.619 1.00 107.63 91 ALA C O 1
ATOM 3743 N N . LEU D 2 148 ? 192.651 235.748 224.789 1.00 107.63 92 LEU C N 1
ATOM 3744 C CA . LEU D 2 148 ? 192.966 234.579 223.979 1.00 107.63 92 LEU C CA 1
ATOM 3745 C C . LEU D 2 148 ? 194.071 234.897 222.980 1.00 107.63 92 LEU C C 1
ATOM 3746 O O . LEU D 2 148 ? 195.034 234.133 222.821 1.00 107.63 92 LEU C O 1
ATOM 3751 N N . ALA D 2 149 ? 193.947 236.036 222.298 1.00 107.63 93 ALA C N 1
ATOM 3752 C CA . ALA D 2 149 ? 194.945 236.419 221.307 1.00 107.63 93 ALA C CA 1
ATOM 3753 C C . ALA D 2 149 ? 196.314 236.601 221.948 1.00 107.63 93 ALA C C 1
ATOM 3754 O O . ALA D 2 149 ? 197.331 236.099 221.448 1.00 107.63 93 ALA C O 1
ATOM 3756 N N . ASP D 2 150 ? 196.355 237.325 223.067 1.00 110.70 94 ASP C N 1
ATOM 3757 C CA . ASP D 2 150 ? 197.625 237.557 223.743 1.00 110.70 94 ASP C CA 1
ATOM 3758 C C . ASP D 2 150 ? 198.229 236.251 224.236 1.00 110.70 94 ASP C C 1
ATOM 3759 O O . ASP D 2 150 ? 199.451 236.068 224.201 1.00 110.70 94 ASP C O 1
ATOM 3764 N N . LEU D 2 151 ? 197.387 235.330 224.705 1.00 107.63 95 LEU C N 1
ATOM 3765 C CA . LEU D 2 151 ? 197.876 234.042 225.176 1.00 107.63 95 LEU C CA 1
ATOM 3766 C C . LEU D 2 151 ? 198.518 233.258 224.043 1.00 107.63 95 LEU C C 1
ATOM 3767 O O . LEU D 2 151 ? 199.580 232.652 224.216 1.00 107.63 95 LEU C O 1
ATOM 3772 N N . LEU D 2 152 ? 197.885 233.253 222.868 1.00 107.63 96 LEU C N 1
ATOM 3773 C CA . LEU D 2 152 ? 198.484 232.560 221.731 1.00 107.63 96 LEU C CA 1
ATOM 3774 C C . LEU D 2 152 ? 199.805 233.209 221.328 1.00 107.63 96 LEU C C 1
ATOM 3775 O O . LEU D 2 152 ? 200.782 232.515 221.010 1.00 107.63 96 LEU C O 1
ATOM 3780 N N . PHE D 2 153 ? 199.852 234.541 221.336 1.00 111.57 97 PHE C N 1
ATOM 3781 C CA . PHE D 2 153 ? 201.096 235.236 221.018 1.00 111.57 97 PHE C CA 1
ATOM 3782 C C . PHE D 2 153 ? 202.209 234.829 221.978 1.00 111.57 97 PHE C C 1
ATOM 3783 O O . PHE D 2 153 ? 203.332 234.510 221.557 1.00 111.57 97 PHE C O 1
ATOM 3791 N N . ALA D 2 154 ? 201.906 234.813 223.275 1.00 115.66 98 ALA C N 1
ATOM 3792 C CA . ALA D 2 154 ? 202.898 234.408 224.262 1.00 115.66 98 ALA C CA 1
ATOM 3793 C C . ALA D 2 154 ? 203.321 232.963 224.047 1.00 115.66 98 ALA C C 1
ATOM 3794 O O . ALA D 2 154 ? 204.506 232.631 224.156 1.00 115.66 98 ALA C O 1
ATOM 3796 N N . LEU D 2 155 ? 202.365 232.089 223.736 1.00 112.71 99 LEU C N 1
ATOM 3797 C CA . LEU D 2 155 ? 202.686 230.694 223.475 1.00 112.71 99 LEU C CA 1
ATOM 3798 C C . LEU D 2 155 ? 203.630 230.542 222.293 1.00 112.71 99 LEU C C 1
ATOM 3799 O O . LEU D 2 155 ? 204.460 229.628 222.290 1.00 112.71 99 LEU C O 1
ATOM 3804 N N . THR D 2 156 ? 203.515 231.406 221.289 1.00 113.88 100 THR C N 1
ATOM 3805 C CA . THR D 2 156 ? 204.423 231.363 220.149 1.00 113.88 100 THR C CA 1
ATOM 3806 C C . THR D 2 156 ? 205.776 232.006 220.428 1.00 113.88 100 THR C C 1
ATOM 3807 O O . THR D 2 156 ? 206.747 231.687 219.736 1.00 113.88 100 THR C O 1
ATOM 3811 N N . LEU D 2 157 ? 205.862 232.901 221.408 1.00 119.97 101 LEU C N 1
ATOM 3812 C CA . LEU D 2 157 ? 207.096 233.650 221.657 1.00 119.97 101 LEU C CA 1
ATOM 3813 C C . LEU D 2 157 ? 208.355 232.788 221.781 1.00 119.97 101 LEU C C 1
ATOM 3814 O O . LEU D 2 157 ? 209.377 233.101 221.152 1.00 119.97 101 LEU C O 1
ATOM 3819 N N . PRO D 2 158 ? 208.340 231.717 222.587 1.00 118.61 102 PRO C N 1
ATOM 3820 C CA . PRO D 2 158 ? 209.591 231.006 222.895 1.00 118.61 102 PRO C CA 1
ATOM 3821 C C . PRO D 2 158 ? 210.356 230.526 221.672 1.00 118.61 102 PRO C C 1
ATOM 3822 O O . PRO D 2 158 ? 211.591 230.585 221.634 1.00 118.61 102 PRO C O 1
ATOM 3826 N N . ILE D 2 159 ? 209.634 230.029 220.669 1.00 115.96 103 ILE C N 1
ATOM 3827 C CA . ILE D 2 159 ? 210.295 229.565 219.456 1.00 115.96 103 ILE C CA 1
ATOM 3828 C C . ILE D 2 159 ? 210.949 230.735 218.736 1.00 115.96 103 ILE C C 1
ATOM 3829 O O . ILE D 2 159 ? 212.044 230.607 218.176 1.00 115.96 103 ILE C O 1
ATOM 3834 N N . TRP D 2 160 ? 210.294 231.897 218.749 1.00 121.14 104 TRP C N 1
ATOM 3835 C CA . TRP D 2 160 ? 210.912 233.091 218.184 1.00 121.14 104 TRP C CA 1
ATOM 3836 C C . TRP D 2 160 ? 212.190 233.445 218.930 1.00 121.14 104 TRP C C 1
ATOM 3837 O O . TRP D 2 160 ? 213.190 233.839 218.318 1.00 121.14 104 TRP C O 1
ATOM 3848 N N . ALA D 2 161 ? 212.173 233.321 220.256 1.00 127.89 105 ALA C N 1
ATOM 3849 C CA . ALA D 2 161 ? 213.375 233.600 221.032 1.00 127.89 105 ALA C CA 1
ATOM 3850 C C . ALA D 2 161 ? 214.506 232.647 220.665 1.00 127.89 105 ALA C C 1
ATOM 3851 O O . ALA D 2 161 ? 215.654 233.071 220.487 1.00 127.89 105 ALA C O 1
ATOM 3853 N N . ALA D 2 162 ? 214.195 231.358 220.538 1.00 118.72 106 ALA C N 1
ATOM 3854 C CA . ALA D 2 162 ? 215.220 230.390 220.159 1.00 118.72 106 ALA C CA 1
ATOM 3855 C C . ALA D 2 162 ? 215.767 230.690 218.770 1.00 118.72 106 ALA C C 1
ATOM 3856 O O . ALA D 2 162 ? 216.972 230.550 218.519 1.00 118.72 106 ALA C O 1
ATOM 3858 N N . SER D 2 163 ? 214.891 231.093 217.849 1.00 127.39 107 SER C N 1
ATOM 3859 C CA . SER D 2 163 ? 215.341 231.468 216.516 1.00 127.39 107 SER C CA 1
ATOM 3860 C C . SER D 2 163 ? 216.284 232.659 216.574 1.00 127.39 107 SER C C 1
ATOM 3861 O O . SER D 2 163 ? 217.327 232.666 215.911 1.00 127.39 107 SER C O 1
ATOM 3864 N N . LYS D 2 164 ? 215.932 233.675 217.362 1.00 135.35 108 LYS C N 1
ATOM 3865 C CA . LYS D 2 164 ? 216.829 234.811 217.537 1.00 135.35 108 LYS C CA 1
ATOM 3866 C C . LYS D 2 164 ? 218.159 234.367 218.120 1.00 135.35 108 LYS C C 1
ATOM 3867 O O . LYS D 2 164 ? 219.205 234.946 217.807 1.00 135.35 108 LYS C O 1
ATOM 3873 N N . VAL D 2 165 ? 218.135 233.345 218.969 1.00 143.36 109 VAL C N 1
ATOM 3874 C CA . VAL D 2 165 ? 219.364 232.808 219.542 1.00 143.36 109 VAL C CA 1
ATOM 3875 C C . VAL D 2 165 ? 220.251 232.187 218.474 1.00 143.36 109 VAL C C 1
ATOM 3876 O O . VAL D 2 165 ? 221.374 232.645 218.255 1.00 143.36 109 VAL C O 1
ATOM 3880 N N . ASN D 2 166 ? 219.767 231.145 217.801 1.00 136.42 110 ASN C N 1
ATOM 3881 C CA . ASN D 2 166 ? 220.600 230.370 216.894 1.00 136.42 110 ASN C CA 1
ATOM 3882 C C . ASN D 2 166 ? 220.038 230.240 215.486 1.00 136.42 110 ASN C C 1
ATOM 3883 O O . ASN D 2 166 ? 220.601 229.485 214.686 1.00 136.42 110 ASN C O 1
ATOM 3888 N N . GLY D 2 167 ? 218.966 230.941 215.156 1.00 135.71 111 GLY C N 1
ATOM 3889 C CA . GLY D 2 167 ? 218.353 230.852 213.848 1.00 135.71 111 GLY C CA 1
ATOM 3890 C C . GLY D 2 167 ? 217.291 229.768 213.793 1.00 135.71 111 GLY C C 1
ATOM 3891 O O . GLY D 2 167 ? 217.077 229.006 214.736 1.00 135.71 111 GLY C O 1
ATOM 3892 N N . TRP D 2 168 ? 216.623 229.711 212.644 1.00 118.50 112 TRP C N 1
ATOM 3893 C CA . TRP D 2 168 ? 215.515 228.780 212.441 1.00 118.50 112 TRP C CA 1
ATOM 3894 C C . TRP D 2 168 ? 216.078 227.431 212.024 1.00 118.50 112 TRP C C 1
ATOM 3895 O O . TRP D 2 168 ? 216.436 227.208 210.867 1.00 118.50 112 TRP C O 1
ATOM 3906 N N . ILE D 2 169 ? 216.152 226.518 212.985 1.00 120.92 113 ILE C N 1
ATOM 3907 C CA . ILE D 2 169 ? 216.591 225.153 212.748 1.00 120.92 113 ILE C CA 1
ATOM 3908 C C . ILE D 2 169 ? 215.415 224.181 212.820 1.00 120.92 113 ILE C C 1
ATOM 3909 O O . ILE D 2 169 ? 215.592 222.976 212.654 1.00 120.92 113 ILE C O 1
ATOM 3914 N N . PHE D 2 170 ? 214.211 224.696 213.049 1.00 116.47 114 PHE C N 1
ATOM 3915 C CA . PHE D 2 170 ? 213.047 223.876 213.340 1.00 116.47 114 PHE C CA 1
ATOM 3916 C C . PHE D 2 170 ? 212.284 223.452 212.094 1.00 116.47 114 PHE C C 1
ATOM 3917 O O . PHE D 2 170 ? 211.370 222.629 212.197 1.00 116.47 114 PHE C O 1
ATOM 3925 N N . GLY D 2 171 ? 212.631 223.984 210.930 1.00 110.67 115 GLY C N 1
ATOM 3926 C CA . GLY D 2 171 ? 212.021 223.556 209.691 1.00 110.67 115 GLY C CA 1
ATOM 3927 C C . GLY D 2 171 ? 211.098 224.608 209.098 1.00 110.67 115 GLY C C 1
ATOM 3928 O O . GLY D 2 171 ? 210.771 225.624 209.716 1.00 110.67 115 GLY C O 1
ATOM 3929 N N . THR D 2 172 ? 210.675 224.346 207.860 1.00 107.63 116 THR C N 1
ATOM 3930 C CA . THR D 2 172 ? 209.833 225.292 207.138 1.00 107.63 116 THR C CA 1
ATOM 3931 C C . THR D 2 172 ? 208.404 225.289 207.662 1.00 107.63 116 THR C C 1
ATOM 3932 O O . THR D 2 172 ? 207.776 226.349 207.792 1.00 107.63 116 THR C O 1
ATOM 3936 N N . PHE D 2 173 ? 207.867 224.104 207.958 1.00 107.63 117 PHE C N 1
ATOM 3937 C CA . PHE D 2 173 ? 206.469 224.001 208.358 1.00 107.63 117 PHE C CA 1
ATOM 3938 C C . PHE D 2 173 ? 206.204 224.803 209.625 1.00 107.63 117 PHE C C 1
ATOM 3939 O O . PHE D 2 173 ? 205.216 225.546 209.712 1.00 107.63 117 PHE C O 1
ATOM 3947 N N . LEU D 2 174 ? 207.077 224.661 210.620 1.00 111.36 118 LEU C N 1
ATOM 3948 C CA . LEU D 2 174 ? 206.920 225.420 211.851 1.00 111.36 118 LEU C CA 1
ATOM 3949 C C . LEU D 2 174 ? 207.084 226.912 211.603 1.00 111.36 118 LEU C C 1
ATOM 3950 O O . LEU D 2 174 ? 206.370 227.723 212.200 1.00 111.36 118 LEU C O 1
ATOM 3955 N N . CYS D 2 175 ? 208.019 227.300 210.734 1.00 110.41 119 CYS C N 1
ATOM 3956 C CA . CYS D 2 175 ? 208.135 228.711 210.383 1.00 110.41 119 CYS C CA 1
ATOM 3957 C C . CYS D 2 175 ? 206.803 229.247 209.881 1.00 110.41 119 CYS C C 1
ATOM 3958 O O . CYS D 2 175 ? 206.294 230.254 210.393 1.00 110.41 119 CYS C O 1
ATOM 3961 N N . LYS D 2 176 ? 206.195 228.548 208.924 1.00 107.63 120 LYS C N 1
ATOM 3962 C CA . LYS D 2 176 ? 204.919 228.998 208.378 1.00 107.63 120 LYS C CA 1
ATOM 3963 C C . LYS D 2 176 ? 203.860 229.098 209.467 1.00 107.63 120 LYS C C 1
ATOM 3964 O O . LYS D 2 176 ? 203.210 230.140 209.624 1.00 107.63 120 LYS C O 1
ATOM 3970 N N . VAL D 2 177 ? 203.679 228.023 210.233 1.00 107.63 121 VAL C N 1
ATOM 3971 C CA . VAL D 2 177 ? 202.579 227.972 211.192 1.00 107.63 121 VAL C CA 1
ATOM 3972 C C . VAL D 2 177 ? 202.758 229.027 212.275 1.00 107.63 121 VAL C C 1
ATOM 3973 O O . VAL D 2 177 ? 201.814 229.745 212.630 1.00 107.63 121 VAL C O 1
ATOM 3977 N N . VAL D 2 178 ? 203.966 229.128 212.827 1.00 107.63 122 VAL C N 1
ATOM 3978 C CA . VAL D 2 178 ? 204.212 230.066 213.913 1.00 107.63 122 VAL C CA 1
ATOM 3979 C C . VAL D 2 178 ? 204.052 231.498 213.429 1.00 107.63 122 VAL C C 1
ATOM 3980 O O . VAL D 2 178 ? 203.458 232.336 214.119 1.00 107.63 122 VAL C O 1
ATOM 3984 N N . SER D 2 179 ? 204.582 231.813 212.244 1.00 107.63 123 SER C N 1
ATOM 3985 C CA . SER D 2 179 ? 204.422 233.167 211.733 1.00 107.63 123 SER C CA 1
ATOM 3986 C C . SER D 2 179 ? 202.951 233.495 211.526 1.00 107.63 123 SER C C 1
ATOM 3987 O O . SER D 2 179 ? 202.493 234.591 211.880 1.00 107.63 123 SER C O 1
ATOM 3990 N N . LEU D 2 180 ? 202.190 232.550 210.966 1.00 107.63 124 LEU C N 1
ATOM 3991 C CA . LEU D 2 180 ? 200.761 232.771 210.787 1.00 107.63 124 LEU C CA 1
ATOM 3992 C C . LEU D 2 180 ? 200.086 233.074 212.113 1.00 107.63 124 LEU C C 1
ATOM 3993 O O . LEU D 2 180 ? 199.351 234.062 212.237 1.00 107.63 124 LEU C O 1
ATOM 3998 N N . LEU D 2 181 ? 200.319 232.228 213.116 1.00 107.63 125 LEU C N 1
ATOM 3999 C CA . LEU D 2 181 ? 199.645 232.400 214.396 1.00 107.63 125 LEU C CA 1
ATOM 4000 C C . LEU D 2 181 ? 200.007 233.738 215.024 1.00 107.63 125 LEU C C 1
ATOM 4001 O O . LEU D 2 181 ? 199.131 234.474 215.500 1.00 107.63 125 LEU C O 1
ATOM 4006 N N . LYS D 2 182 ? 201.296 234.078 215.011 1.00 110.75 126 LYS C N 1
ATOM 4007 C CA . LYS D 2 182 ? 201.750 235.321 215.618 1.00 110.75 126 LYS C CA 1
ATOM 4008 C C . LYS D 2 182 ? 201.110 236.528 214.946 1.00 110.75 126 LYS C C 1
ATOM 4009 O O . LYS D 2 182 ? 200.576 237.419 215.619 1.00 110.75 126 LYS C O 1
ATOM 4015 N N . GLU D 2 183 ? 201.156 236.576 213.614 1.00 112.26 127 GLU C N 1
ATOM 4016 C CA . GLU D 2 183 ? 200.626 237.737 212.909 1.00 112.26 127 GLU C CA 1
ATOM 4017 C C . GLU D 2 183 ? 199.120 237.848 213.104 1.00 112.26 127 GLU C C 1
ATOM 4018 O O . GLU D 2 183 ? 198.584 238.948 213.304 1.00 112.26 127 GLU C O 1
ATOM 4024 N N . VAL D 2 184 ? 198.420 236.712 213.053 1.00 107.63 128 VAL C N 1
ATOM 4025 C CA . VAL D 2 184 ? 196.978 236.721 213.264 1.00 107.63 128 VAL C CA 1
ATOM 4026 C C . VAL D 2 184 ? 196.649 237.300 214.627 1.00 107.63 128 VAL C C 1
ATOM 4027 O O . VAL D 2 184 ? 195.774 238.166 214.758 1.00 107.63 128 VAL C O 1
ATOM 4031 N N . ASN D 2 185 ? 197.340 236.835 215.665 1.00 107.63 129 ASN C N 1
ATOM 4032 C CA . ASN D 2 185 ? 197.019 237.295 217.008 1.00 107.63 129 ASN C CA 1
ATOM 4033 C C . ASN D 2 185 ? 197.361 238.769 217.188 1.00 107.63 129 ASN C C 1
ATOM 4034 O O . ASN D 2 185 ? 196.635 239.498 217.871 1.00 107.63 129 ASN C O 1
ATOM 4039 N N . PHE D 2 186 ? 198.454 239.230 216.579 1.00 107.63 130 PHE C N 1
ATOM 4040 C CA . PHE D 2 186 ? 198.805 240.645 216.665 1.00 107.63 130 PHE C CA 1
ATOM 4041 C C . PHE D 2 186 ? 197.718 241.516 216.039 1.00 107.63 130 PHE C C 1
ATOM 4042 O O . PHE D 2 186 ? 197.228 242.477 216.658 1.00 107.63 130 PHE C O 1
ATOM 4050 N N . TYR D 2 187 ? 197.312 241.179 214.812 1.00 107.63 131 TYR C N 1
ATOM 4051 C CA . TYR D 2 187 ? 196.250 241.933 214.157 1.00 107.63 131 TYR C CA 1
ATOM 4052 C C . TYR D 2 187 ? 194.970 241.903 214.979 1.00 107.63 131 TYR C C 1
ATOM 4053 O O . TYR D 2 187 ? 194.293 242.930 215.132 1.00 107.63 131 TYR C O 1
ATOM 4062 N N . SER D 2 188 ? 194.618 240.732 215.512 1.00 107.63 132 SER C N 1
ATOM 4063 C CA . SER D 2 188 ? 193.387 240.612 216.280 1.00 107.63 132 SER C CA 1
ATOM 4064 C C . SER D 2 188 ? 193.434 241.475 217.531 1.00 107.63 132 SER C C 1
ATOM 4065 O O . SER D 2 188 ? 192.448 242.136 217.869 1.00 107.63 132 SER C O 1
ATOM 4068 N N . GLY D 2 189 ? 194.567 241.482 218.230 1.00 107.63 133 GLY C N 1
ATOM 4069 C CA . GLY D 2 189 ? 194.677 242.316 219.414 1.00 107.63 133 GLY C CA 1
ATOM 4070 C C . GLY D 2 189 ? 194.492 243.785 219.095 1.00 107.63 133 GLY C C 1
ATOM 4071 O O . GLY D 2 189 ? 193.748 244.498 219.778 1.00 107.63 133 GLY C O 1
ATOM 4072 N N . ILE D 2 190 ? 195.152 244.256 218.037 1.00 107.63 134 ILE C N 1
ATOM 4073 C CA . ILE D 2 190 ? 195.025 245.666 217.678 1.00 107.63 134 ILE C CA 1
ATOM 4074 C C . ILE D 2 190 ? 193.576 246.005 217.345 1.00 107.63 134 ILE C C 1
ATOM 4075 O O . ILE D 2 190 ? 193.012 246.995 217.840 1.00 107.63 134 ILE C O 1
ATOM 4080 N N . LEU D 2 191 ? 192.950 245.188 216.499 1.00 107.63 135 LEU C N 1
ATOM 4081 C CA . LEU D 2 191 ? 191.595 245.500 216.066 1.00 107.63 135 LEU C CA 1
ATOM 4082 C C . LEU D 2 191 ? 190.615 245.416 217.228 1.00 107.63 135 LEU C C 1
ATOM 4083 O O . LEU D 2 191 ? 189.640 246.174 217.286 1.00 107.63 135 LEU C O 1
ATOM 4088 N N . LEU D 2 192 ? 190.861 244.511 218.176 1.00 107.63 136 LEU C N 1
ATOM 4089 C CA . LEU D 2 192 ? 189.994 244.428 219.342 1.00 107.63 136 LEU C CA 1
ATOM 4090 C C . LEU D 2 192 ? 190.154 245.646 220.236 1.00 107.63 136 LEU C C 1
ATOM 4091 O O . LEU D 2 192 ? 189.176 246.106 220.833 1.00 107.63 136 LEU C O 1
ATOM 4096 N N . LEU D 2 193 ? 191.369 246.183 220.343 1.00 107.63 137 LEU C N 1
ATOM 4097 C CA . LEU D 2 193 ? 191.537 247.435 221.072 1.00 107.63 137 LEU C CA 1
ATOM 4098 C C . LEU D 2 193 ? 190.724 248.547 220.422 1.00 107.63 137 LEU C C 1
ATOM 4099 O O . LEU D 2 193 ? 190.035 249.319 221.106 1.00 107.63 137 LEU C O 1
ATOM 4104 N N . ALA D 2 194 ? 190.780 248.632 219.093 1.00 107.63 138 ALA C N 1
ATOM 4105 C CA . ALA D 2 194 ? 189.994 249.650 218.400 1.00 107.63 138 ALA C CA 1
ATOM 4106 C C . ALA D 2 194 ? 188.502 249.459 218.647 1.00 107.63 138 ALA C C 1
ATOM 4107 O O . ALA D 2 194 ? 187.771 250.430 218.886 1.00 107.63 138 ALA C O 1
ATOM 4109 N N . CYS D 2 195 ? 188.032 248.215 218.587 1.00 107.63 139 CYS C N 1
ATOM 4110 C CA . CYS D 2 195 ? 186.615 247.949 218.800 1.00 107.63 139 CYS C CA 1
ATOM 4111 C C . CYS D 2 195 ? 186.194 248.284 220.226 1.00 107.63 139 CYS C C 1
ATOM 4112 O O . CYS D 2 195 ? 185.076 248.755 220.454 1.00 107.63 139 CYS C O 1
ATOM 4115 N N . ILE D 2 196 ? 187.071 248.043 221.201 1.00 107.63 140 ILE C N 1
ATOM 4116 C CA . ILE D 2 196 ? 186.777 248.435 222.576 1.00 107.63 140 ILE C CA 1
ATOM 4117 C C . ILE D 2 196 ? 186.628 249.945 222.670 1.00 107.63 140 ILE C C 1
ATOM 4118 O O . ILE D 2 196 ? 185.730 250.461 223.353 1.00 107.63 140 ILE C O 1
ATOM 4123 N N . SER D 2 197 ? 187.519 250.677 222.006 1.00 107.63 141 SER C N 1
ATOM 4124 C CA . SER D 2 197 ? 187.399 252.129 221.998 1.00 107.63 141 SER C CA 1
ATOM 4125 C C . SER D 2 197 ? 186.058 252.552 221.415 1.00 107.63 141 SER C C 1
ATOM 4126 O O . SER D 2 197 ? 185.390 253.452 221.940 1.00 107.63 141 SER C O 1
ATOM 4129 N N . VAL D 2 198 ? 185.652 251.907 220.322 1.00 107.63 142 VAL C N 1
ATOM 4130 C CA . VAL D 2 198 ? 184.368 252.225 219.708 1.00 107.63 142 VAL C CA 1
ATOM 4131 C C . VAL D 2 198 ? 183.224 251.946 220.668 1.00 107.63 142 VAL C C 1
ATOM 4132 O O . VAL D 2 198 ? 182.268 252.726 220.755 1.00 107.63 142 VAL C O 1
ATOM 4136 N N . ASP D 2 199 ? 183.287 250.823 221.379 1.00 107.63 143 ASP C N 1
ATOM 4137 C CA . ASP D 2 199 ? 182.231 250.490 222.328 1.00 107.63 143 ASP C CA 1
ATOM 4138 C C . ASP D 2 199 ? 182.124 251.551 223.411 1.00 107.63 143 ASP C C 1
ATOM 4139 O O . ASP D 2 199 ? 181.021 251.971 223.775 1.00 107.63 143 ASP C O 1
ATOM 4144 N N . ARG D 2 200 ? 183.263 251.999 223.938 1.00 107.63 144 ARG C N 1
ATOM 4145 C CA . ARG D 2 200 ? 183.223 253.022 224.977 1.00 107.63 144 ARG C CA 1
ATOM 4146 C C . ARG D 2 200 ? 182.659 254.331 224.436 1.00 107.63 144 ARG C C 1
ATOM 4147 O O . ARG D 2 200 ? 181.851 254.994 225.102 1.00 107.63 144 ARG C O 1
ATOM 4155 N N . TYR D 2 201 ? 183.055 254.707 223.220 1.00 107.63 145 TYR C N 1
ATOM 4156 C CA . TYR D 2 201 ? 182.513 255.914 222.606 1.00 107.63 145 TYR C CA 1
ATOM 4157 C C . TYR D 2 201 ? 181.002 255.824 222.477 1.00 107.63 145 TYR C C 1
ATOM 4158 O O . TYR D 2 201 ? 180.279 256.770 222.805 1.00 107.63 145 TYR C O 1
ATOM 4167 N N . LEU D 2 202 ? 180.507 254.683 222.002 1.00 107.63 146 LEU C N 1
ATOM 4168 C CA . LEU D 2 202 ? 179.068 254.515 221.843 1.00 107.63 146 LEU C CA 1
ATOM 4169 C C . LEU D 2 202 ? 178.363 254.539 223.191 1.00 107.63 146 LEU C C 1
ATOM 4170 O O . LEU D 2 202 ? 177.240 255.042 223.306 1.00 107.63 146 LEU C O 1
ATOM 4175 N N . ALA D 2 203 ? 179.005 253.996 224.224 1.00 107.63 147 ALA C N 1
ATOM 4176 C CA . ALA D 2 203 ? 178.347 253.875 225.517 1.00 107.63 147 ALA C CA 1
ATOM 4177 C C . ALA D 2 203 ? 178.273 255.210 226.241 1.00 107.63 147 ALA C C 1
ATOM 4178 O O . ALA D 2 203 ? 177.334 255.448 227.009 1.00 107.63 147 ALA C O 1
ATOM 4180 N N . ILE D 2 204 ? 179.251 256.082 226.035 1.00 107.63 148 ILE C N 1
ATOM 4181 C CA . ILE D 2 204 ? 179.315 257.347 226.761 1.00 107.63 148 ILE C CA 1
ATOM 4182 C C . ILE D 2 204 ? 178.692 258.487 225.970 1.00 107.63 148 ILE C C 1
ATOM 4183 O O . ILE D 2 204 ? 177.706 259.084 226.402 1.00 107.63 148 ILE C O 1
ATOM 4188 N N . VAL D 2 205 ? 179.256 258.811 224.808 1.00 107.63 149 VAL C N 1
ATOM 4189 C CA . VAL D 2 205 ? 178.785 259.972 224.059 1.00 107.63 149 VAL C CA 1
ATOM 4190 C C . VAL D 2 205 ? 177.345 259.769 223.607 1.00 107.63 149 VAL C C 1
ATOM 4191 O O . VAL D 2 205 ? 176.490 260.644 223.784 1.00 107.63 149 VAL C O 1
ATOM 4195 N N . HIS D 2 206 ? 177.054 258.609 223.024 1.00 108.26 150 HIS C N 1
ATOM 4196 C CA . HIS D 2 206 ? 175.736 258.293 222.494 1.00 108.26 150 HIS C CA 1
ATOM 4197 C C . HIS D 2 206 ? 174.925 257.453 223.472 1.00 108.26 150 HIS C C 1
ATOM 4198 O O . HIS D 2 206 ? 174.148 256.587 223.065 1.00 108.26 150 HIS C O 1
ATOM 4205 N N . ALA D 2 207 ? 175.106 257.694 224.770 1.00 107.63 151 ALA C N 1
ATOM 4206 C CA . ALA D 2 207 ? 174.418 256.896 225.776 1.00 107.63 151 ALA C CA 1
ATOM 4207 C C . ALA D 2 207 ? 172.910 257.068 225.679 1.00 107.63 151 ALA C C 1
ATOM 4208 O O . ALA D 2 207 ? 172.155 256.090 225.722 1.00 107.63 151 ALA C O 1
ATOM 4210 N N . THR D 2 208 ? 172.454 258.307 225.550 1.00 111.60 152 THR C N 1
ATOM 4211 C CA . THR D 2 208 ? 171.035 258.619 225.550 1.00 111.60 152 THR C CA 1
ATOM 4212 C C . THR D 2 208 ? 170.388 258.436 224.183 1.00 111.60 152 THR C C 1
ATOM 4213 O O . THR D 2 208 ? 169.158 258.466 224.086 1.00 111.60 152 THR C O 1
ATOM 4217 N N . ARG D 2 209 ? 171.179 258.231 223.137 1.00 131.96 153 ARG C N 1
ATOM 4218 C CA . ARG D 2 209 ? 170.662 258.130 221.783 1.00 131.96 153 ARG C CA 1
ATOM 4219 C C . ARG D 2 209 ? 170.266 256.684 221.489 1.00 131.96 153 ARG C C 1
ATOM 4220 O O . ARG D 2 209 ? 170.355 255.802 222.347 1.00 131.96 153 ARG C O 1
ATOM 4222 N N . THR D 2 210 ? 169.820 256.428 220.259 1.00 133.99 154 THR C N 1
ATOM 4223 C CA . THR D 2 210 ? 169.428 255.093 219.833 1.00 133.99 154 THR C CA 1
ATOM 4224 C C . THR D 2 210 ? 170.570 254.297 219.223 1.00 133.99 154 THR C C 1
ATOM 4225 O O . THR D 2 210 ? 170.392 253.107 218.944 1.00 133.99 154 THR C O 1
ATOM 4229 N N . LEU D 2 211 ? 171.729 254.919 219.005 1.00 123.92 155 LEU C N 1
ATOM 4230 C CA . LEU D 2 211 ? 172.857 254.216 218.410 1.00 123.92 155 LEU C CA 1
ATOM 4231 C C . LEU D 2 211 ? 173.504 253.235 219.378 1.00 123.92 155 LEU C C 1
ATOM 4232 O O . LEU D 2 211 ? 174.095 252.243 218.936 1.00 123.92 155 LEU C O 1
ATOM 4237 N N . THR D 2 212 ? 173.385 253.473 220.685 1.00 121.25 156 THR C N 1
ATOM 4238 C CA . THR D 2 212 ? 174.023 252.609 221.669 1.00 121.25 156 THR C CA 1
ATOM 4239 C C . THR D 2 212 ? 173.461 251.197 221.665 1.00 121.25 156 THR C C 1
ATOM 4240 O O . THR D 2 212 ? 174.076 250.307 222.260 1.00 121.25 156 THR C O 1
ATOM 4244 N N . GLN D 2 213 ? 172.321 250.970 221.021 1.00 128.98 157 GLN C N 1
ATOM 4245 C CA . GLN D 2 213 ? 171.762 249.635 220.882 1.00 128.98 157 GLN C CA 1
ATOM 4246 C C . GLN D 2 213 ? 172.490 248.807 219.835 1.00 128.98 157 GLN C C 1
ATOM 4247 O O . GLN D 2 213 ? 172.182 247.622 219.675 1.00 128.98 157 GLN C O 1
ATOM 4253 N N . LYS D 2 214 ? 173.441 249.400 219.117 1.00 127.14 158 LYS C N 1
ATOM 4254 C CA . LYS D 2 214 ? 174.249 248.676 218.149 1.00 127.14 158 LYS C CA 1
ATOM 4255 C C . LYS D 2 214 ? 175.526 248.113 218.758 1.00 127.14 158 LYS C C 1
ATOM 4256 O O . LYS D 2 214 ? 176.365 247.581 218.025 1.00 127.14 158 LYS C O 1
ATOM 4262 N N . ARG D 2 215 ? 175.692 248.214 220.075 1.00 109.42 159 ARG C N 1
ATOM 4263 C CA . ARG D 2 215 ? 176.852 247.657 220.758 1.00 109.42 159 ARG C CA 1
ATOM 4264 C C . ARG D 2 215 ? 176.569 246.287 221.358 1.00 109.42 159 ARG C C 1
ATOM 4265 O O . ARG D 2 215 ? 177.387 245.782 222.134 1.00 109.42 159 ARG C O 1
ATOM 4273 N N . TYR D 2 216 ? 175.430 245.678 221.024 1.00 124.13 160 TYR C N 1
ATOM 4274 C CA . TYR D 2 216 ? 175.109 244.319 221.437 1.00 124.13 160 TYR C CA 1
ATOM 4275 C C . TYR D 2 216 ? 175.501 243.288 220.384 1.00 124.13 160 TYR C C 1
ATOM 4276 O O . TYR D 2 216 ? 175.121 242.118 220.497 1.00 124.13 160 TYR C O 1
ATOM 4285 N N . LEU D 2 217 ? 176.249 243.702 219.360 1.00 109.94 161 LEU C N 1
ATOM 4286 C CA . LEU D 2 217 ? 176.699 242.820 218.291 1.00 109.94 161 LEU C CA 1
ATOM 4287 C C . LEU D 2 217 ? 178.133 242.350 218.497 1.00 109.94 161 LEU C C 1
ATOM 4288 O O . LEU D 2 217 ? 178.877 242.180 217.525 1.00 109.94 161 LEU C O 1
ATOM 4293 N N . VAL D 2 218 ? 178.537 242.137 219.748 1.00 107.63 162 VAL C N 1
ATOM 4294 C CA . VAL D 2 218 ? 179.931 241.809 220.034 1.00 107.63 162 VAL C CA 1
ATOM 4295 C C . VAL D 2 218 ? 180.333 240.521 219.333 1.00 107.63 162 VAL C C 1
ATOM 4296 O O . VAL D 2 218 ? 181.438 240.406 218.796 1.00 107.63 162 VAL C O 1
ATOM 4300 N N . LYS D 2 219 ? 179.451 239.523 219.349 1.00 109.09 163 LYS C N 1
ATOM 4301 C CA . LYS D 2 219 ? 179.809 238.219 218.807 1.00 109.09 163 LYS C CA 1
ATOM 4302 C C . LYS D 2 219 ? 180.156 238.324 217.328 1.00 109.09 163 LYS C C 1
ATOM 4303 O O . LYS D 2 219 ? 181.223 237.872 216.890 1.00 109.09 163 LYS C O 1
ATOM 4309 N N . PHE D 2 220 ? 179.269 238.937 216.543 1.00 116.22 164 PHE C N 1
ATOM 4310 C CA . PHE D 2 220 ? 179.510 239.065 215.112 1.00 116.22 164 PHE C CA 1
ATOM 4311 C C . PHE D 2 220 ? 180.736 239.923 214.838 1.00 116.22 164 PHE C C 1
ATOM 4312 O O . PHE D 2 220 ? 181.528 239.618 213.938 1.00 116.22 164 PHE C O 1
ATOM 4320 N N . ILE D 2 221 ? 180.909 241.004 215.595 1.00 107.63 165 ILE C N 1
ATOM 4321 C CA . ILE D 2 221 ? 182.044 241.892 215.366 1.00 107.63 165 ILE C CA 1
ATOM 4322 C C . ILE D 2 221 ? 183.352 241.157 215.618 1.00 107.63 165 ILE C C 1
ATOM 4323 O O . ILE D 2 221 ? 184.292 241.235 214.821 1.00 107.63 165 ILE C O 1
ATOM 4328 N N . CYS D 2 222 ? 183.435 240.437 216.736 1.00 107.63 166 CYS C N 1
ATOM 4329 C CA . CYS D 2 222 ? 184.654 239.700 217.048 1.00 107.63 166 CYS C CA 1
ATOM 4330 C C . CYS D 2 222 ? 184.914 238.611 216.018 1.00 107.63 166 CYS C C 1
ATOM 4331 O O . CYS D 2 222 ? 186.064 238.381 215.622 1.00 107.63 166 CYS C O 1
ATOM 4334 N N . LEU D 2 223 ? 183.862 237.921 215.575 1.00 109.48 167 LEU C N 1
ATOM 4335 C CA . LEU D 2 223 ? 184.045 236.904 214.548 1.00 109.48 167 LEU C CA 1
ATOM 4336 C C . LEU D 2 223 ? 184.588 237.518 213.264 1.00 109.48 167 LEU C C 1
ATOM 4337 O O . LEU D 2 223 ? 185.506 236.970 212.639 1.00 109.48 167 LEU C O 1
ATOM 4342 N N . SER D 2 224 ? 184.039 238.665 212.861 1.00 107.75 168 SER C N 1
ATOM 4343 C CA . SER D 2 224 ? 184.527 239.341 211.665 1.00 107.75 168 SER C CA 1
ATOM 4344 C C . SER D 2 224 ? 185.971 239.784 211.841 1.00 107.75 168 SER C C 1
ATOM 4345 O O . SER D 2 224 ? 186.768 239.718 210.901 1.00 107.75 168 SER C O 1
ATOM 4348 N N . ILE D 2 225 ? 186.322 240.252 213.037 1.00 107.63 169 ILE C N 1
ATOM 4349 C CA . ILE D 2 225 ? 187.688 240.690 213.298 1.00 107.63 169 ILE C CA 1
ATOM 4350 C C . ILE D 2 225 ? 188.651 239.519 213.164 1.00 107.63 169 ILE C C 1
ATOM 4351 O O . ILE D 2 225 ? 189.721 239.635 212.556 1.00 107.63 169 ILE C O 1
ATOM 4356 N N . TRP D 2 226 ? 188.290 238.374 213.742 1.00 107.63 170 TRP C N 1
ATOM 4357 C CA . TRP D 2 226 ? 189.140 237.195 213.627 1.00 107.63 170 TRP C CA 1
ATOM 4358 C C . TRP D 2 226 ? 189.277 236.760 212.174 1.00 107.63 170 TRP C C 1
ATOM 4359 O O . TRP D 2 226 ? 190.374 236.409 211.721 1.00 107.63 170 TRP C O 1
ATOM 4370 N N . GLY D 2 227 ? 188.176 236.784 211.425 1.00 107.63 171 GLY C N 1
ATOM 4371 C CA . GLY D 2 227 ? 188.250 236.420 210.019 1.00 107.63 171 GLY C CA 1
ATOM 4372 C C . GLY D 2 227 ? 189.147 237.355 209.231 1.00 107.63 171 GLY C C 1
ATOM 4373 O O . GLY D 2 227 ? 189.936 236.922 208.390 1.00 107.63 171 GLY C O 1
ATOM 4374 N N . LEU D 2 228 ? 189.035 238.656 209.495 1.00 107.63 172 LEU C N 1
ATOM 4375 C CA . LEU D 2 228 ? 189.860 239.628 208.791 1.00 107.63 172 LEU C CA 1
ATOM 4376 C C . LEU D 2 228 ? 191.329 239.445 209.144 1.00 107.63 172 LEU C C 1
ATOM 4377 O O . LEU D 2 228 ? 192.205 239.546 208.275 1.00 107.63 172 LEU C O 1
ATOM 4382 N N . SER D 2 229 ? 191.619 239.169 210.416 1.00 107.63 173 SER C N 1
ATOM 4383 C CA . SER D 2 229 ? 192.993 238.901 210.820 1.00 107.63 173 SER C CA 1
ATOM 4384 C C . SER D 2 229 ? 193.539 237.681 210.095 1.00 107.63 173 SER C C 1
ATOM 4385 O O . SER D 2 229 ? 194.680 237.680 209.623 1.00 107.63 173 SER C O 1
ATOM 4388 N N . LEU D 2 230 ? 192.729 236.628 209.996 1.00 107.63 174 LEU C N 1
ATOM 4389 C CA . LEU D 2 230 ? 193.157 235.446 209.259 1.00 107.63 174 LEU C CA 1
ATOM 4390 C C . LEU D 2 230 ? 193.424 235.789 207.802 1.00 107.63 174 LEU C C 1
ATOM 4391 O O . LEU D 2 230 ? 194.399 235.313 207.209 1.00 107.63 174 LEU C O 1
ATOM 4396 N N . LEU D 2 231 ? 192.561 236.610 207.206 1.00 107.63 175 LEU C N 1
ATOM 4397 C CA . LEU D 2 231 ? 192.724 236.962 205.802 1.00 107.63 175 LEU C CA 1
ATOM 4398 C C . LEU D 2 231 ? 194.007 237.750 205.578 1.00 107.63 175 LEU C C 1
ATOM 4399 O O . LEU D 2 231 ? 194.692 237.557 204.568 1.00 107.63 175 LEU C O 1
ATOM 4404 N N . LEU D 2 232 ? 194.346 238.643 206.504 1.00 107.63 176 LEU C N 1
ATOM 4405 C CA . LEU D 2 232 ? 195.504 239.508 206.329 1.00 107.63 176 LEU C CA 1
ATOM 4406 C C . LEU D 2 232 ? 196.827 238.806 206.592 1.00 107.63 176 LEU C C 1
ATOM 4407 O O . LEU D 2 232 ? 197.879 239.383 206.299 1.00 107.63 176 LEU C O 1
ATOM 4412 N N . ALA D 2 233 ? 196.810 237.588 207.132 1.00 107.63 177 ALA C N 1
ATOM 4413 C CA . ALA D 2 233 ? 198.033 236.865 207.456 1.00 107.63 177 ALA C CA 1
ATOM 4414 C C . ALA D 2 233 ? 198.306 235.709 206.499 1.00 107.63 177 ALA C C 1
ATOM 4415 O O . ALA D 2 233 ? 199.273 234.967 206.693 1.00 107.63 177 ALA C O 1
ATOM 4417 N N . LEU D 2 234 ? 197.482 235.539 205.474 1.00 107.63 178 LEU C N 1
ATOM 4418 C CA . LEU D 2 234 ? 197.721 234.498 204.484 1.00 107.63 178 LEU C CA 1
ATOM 4419 C C . LEU D 2 234 ? 199.073 234.689 203.806 1.00 107.63 178 LEU C C 1
ATOM 4420 O O . LEU D 2 234 ? 199.799 233.708 203.601 1.00 107.63 178 LEU C O 1
ATOM 4425 N N . PRO D 2 235 ? 199.451 235.916 203.438 1.00 107.63 179 PRO C N 1
ATOM 4426 C CA . PRO D 2 235 ? 200.739 236.099 202.754 1.00 107.63 179 PRO C CA 1
ATOM 4427 C C . PRO D 2 235 ? 201.903 235.512 203.517 1.00 107.63 179 PRO C C 1
ATOM 4428 O O . PRO D 2 235 ? 202.823 234.947 202.911 1.00 107.63 179 PRO C O 1
ATOM 4432 N N . VAL D 2 236 ? 201.883 235.621 204.842 1.00 107.63 180 VAL C N 1
ATOM 4433 C CA . VAL D 2 236 ? 202.937 235.039 205.659 1.00 107.63 180 VAL C CA 1
ATOM 4434 C C . VAL D 2 236 ? 202.987 233.529 205.486 1.00 107.63 180 VAL C C 1
ATOM 4435 O O . VAL D 2 236 ? 204.061 232.952 205.294 1.00 107.63 180 VAL C O 1
ATOM 4439 N N . LEU D 2 237 ? 201.836 232.865 205.548 1.00 107.63 181 LEU C N 1
ATOM 4440 C CA . LEU D 2 237 ? 201.816 231.413 205.414 1.00 107.63 181 LEU C CA 1
ATOM 4441 C C . LEU D 2 237 ? 202.273 230.990 204.025 1.00 107.63 181 LEU C C 1
ATOM 4442 O O . LEU D 2 237 ? 203.016 230.014 203.873 1.00 107.63 181 LEU C O 1
ATOM 4447 N N . LEU D 2 238 ? 201.834 231.715 202.999 1.00 107.63 182 LEU C N 1
ATOM 4448 C CA . LEU D 2 238 ? 202.098 231.293 201.630 1.00 107.63 182 LEU C CA 1
ATOM 4449 C C . LEU D 2 238 ? 203.547 231.535 201.230 1.00 107.63 182 LEU C C 1
ATOM 4450 O O . LEU D 2 238 ? 204.167 230.682 200.585 1.00 107.63 182 LEU C O 1
ATOM 4455 N N . PHE D 2 239 ? 204.106 232.686 201.604 1.00 107.63 183 PHE C N 1
ATOM 4456 C CA . PHE D 2 239 ? 205.348 233.168 201.017 1.00 107.63 183 PHE C CA 1
ATOM 4457 C C . PHE D 2 239 ? 206.530 233.122 201.980 1.00 107.63 183 PHE C C 1
ATOM 4458 O O . PHE D 2 239 ? 207.509 233.843 201.774 1.00 107.63 183 PHE C O 1
ATOM 4466 N N . ARG D 2 240 ? 206.473 232.292 203.015 1.00 107.63 184 ARG C N 1
ATOM 4467 C CA . ARG D 2 240 ? 207.569 232.173 203.963 1.00 107.63 184 ARG C CA 1
ATOM 4468 C C . ARG D 2 240 ? 208.214 230.798 203.870 1.00 107.63 184 ARG C C 1
ATOM 4469 O O . ARG D 2 240 ? 207.583 229.810 203.483 1.00 107.63 184 ARG C O 1
ATOM 4477 N N . ARG D 2 241 ? 209.490 230.753 204.229 1.00 107.63 185 ARG C N 1
ATOM 4478 C CA . ARG D 2 241 ? 210.262 229.516 204.222 1.00 107.63 185 ARG C CA 1
ATOM 4479 C C . ARG D 2 241 ? 211.548 229.766 204.998 1.00 107.63 185 ARG C C 1
ATOM 4480 O O . ARG D 2 241 ? 211.725 230.815 205.623 1.00 107.63 185 ARG C O 1
ATOM 4488 N N . THR D 2 242 ? 212.445 228.788 204.952 1.00 107.63 186 THR C N 1
ATOM 4489 C CA . THR D 2 242 ? 213.759 228.894 205.568 1.00 107.63 186 THR C CA 1
ATOM 4490 C C . THR D 2 242 ? 214.733 229.448 204.542 1.00 107.63 186 THR C C 1
ATOM 4491 O O . THR D 2 242 ? 214.785 228.967 203.405 1.00 107.63 186 THR C O 1
ATOM 4495 N N . VAL D 2 243 ? 215.497 230.459 204.941 1.00 107.63 187 VAL C N 1
ATOM 4496 C CA . VAL D 2 243 ? 216.501 231.072 204.088 1.00 107.63 187 VAL C CA 1
ATOM 4497 C C . VAL D 2 243 ? 217.859 230.854 204.733 1.00 107.63 187 VAL C C 1
ATOM 4498 O O . VAL D 2 243 ? 218.064 231.198 205.906 1.00 107.63 187 VAL C O 1
ATOM 4502 N N . TYR D 2 244 ? 218.777 230.277 203.961 1.00 113.66 188 TYR C N 1
ATOM 4503 C CA . TYR D 2 244 ? 220.134 229.990 204.399 1.00 113.66 188 TYR C CA 1
ATOM 4504 C C . TYR D 2 244 ? 221.083 230.965 203.716 1.00 113.66 188 TYR C C 1
ATOM 4505 O O . TYR D 2 244 ? 221.181 230.980 202.485 1.00 113.66 188 TYR C O 1
ATOM 4514 N N . SER D 2 245 ? 221.771 231.776 204.512 1.00 127.88 189 SER C N 1
ATOM 4515 C CA . SER D 2 245 ? 222.756 232.715 204.014 1.00 127.88 189 SER C CA 1
ATOM 4516 C C . SER D 2 245 ? 224.140 232.324 204.535 1.00 127.88 189 SER C C 1
ATOM 4517 O O . SER D 2 245 ? 224.277 231.379 205.325 1.00 127.88 189 SER C O 1
ATOM 4520 N N . SER D 2 246 ? 225.163 233.051 204.095 1.00 130.49 190 SER C N 1
ATOM 4521 C CA . SER D 2 246 ? 226.539 232.811 204.503 1.00 130.49 190 SER C CA 1
ATOM 4522 C C . SER D 2 246 ? 226.970 233.710 205.649 1.00 130.49 190 SER C C 1
ATOM 4523 O O . SER D 2 246 ? 227.529 233.232 206.640 1.00 130.49 190 SER C O 1
ATOM 4526 N N . ASN D 2 247 ? 226.721 235.013 205.534 1.00 136.83 191 ASN C N 1
ATOM 4527 C CA . ASN D 2 247 ? 227.112 235.939 206.589 1.00 136.83 191 ASN C CA 1
ATOM 4528 C C . ASN D 2 247 ? 226.334 235.679 207.871 1.00 136.83 191 ASN C C 1
ATOM 4529 O O . ASN D 2 247 ? 226.880 235.807 208.973 1.00 136.83 191 ASN C O 1
ATOM 4534 N N . VAL D 2 248 ? 225.061 235.309 207.750 1.00 129.17 192 VAL C N 1
ATOM 4535 C CA . VAL D 2 248 ? 224.150 235.251 208.881 1.00 129.17 192 VAL C CA 1
ATOM 4536 C C . VAL D 2 248 ? 223.517 233.864 208.943 1.00 129.17 192 VAL C C 1
ATOM 4537 O O . VAL D 2 248 ? 223.472 233.126 207.959 1.00 129.17 192 VAL C O 1
ATOM 4541 N N . SER D 2 249 ? 223.026 233.523 210.130 1.00 119.38 193 SER C N 1
ATOM 4542 C CA . SER D 2 249 ? 222.379 232.247 210.396 1.00 119.38 193 SER C CA 1
ATOM 4543 C C . SER D 2 249 ? 221.067 232.143 209.628 1.00 119.38 193 SER C C 1
ATOM 4544 O O . SER D 2 249 ? 220.613 233.131 209.037 1.00 119.38 193 SER C O 1
ATOM 4547 N N . PRO D 2 250 ? 220.433 230.972 209.608 1.00 115.46 194 PRO C N 1
ATOM 4548 C CA . PRO D 2 250 ? 219.189 230.816 208.849 1.00 115.46 194 PRO C CA 1
ATOM 4549 C C . PRO D 2 250 ? 218.070 231.664 209.431 1.00 115.46 194 PRO C C 1
ATOM 4550 O O . PRO D 2 250 ? 218.087 232.045 210.603 1.00 115.46 194 PRO C O 1
ATOM 4554 N N . ALA D 2 251 ? 217.080 231.965 208.591 1.00 107.63 195 ALA C N 1
ATOM 4555 C CA . ALA D 2 251 ? 215.971 232.804 209.024 1.00 107.63 195 ALA C CA 1
ATOM 4556 C C . ALA D 2 251 ? 214.658 232.270 208.474 1.00 107.63 195 ALA C C 1
ATOM 4557 O O . ALA D 2 251 ? 214.619 231.556 207.470 1.00 107.63 195 ALA C O 1
ATOM 4559 N N . CYS D 2 252 ? 213.571 232.628 209.159 1.00 118.12 196 CYS C N 1
ATOM 4560 C CA . CYS D 2 252 ? 212.203 232.341 208.729 1.00 118.12 196 CYS C CA 1
ATOM 4561 C C . CYS D 2 252 ? 211.719 233.564 207.955 1.00 118.12 196 CYS C C 1
ATOM 4562 O O . CYS D 2 252 ? 210.899 234.349 208.430 1.00 118.12 196 CYS C O 1
ATOM 4565 N N . TYR D 2 253 ? 212.248 233.719 206.749 1.00 107.63 197 TYR C N 1
ATOM 4566 C CA . TYR D 2 253 ? 212.030 234.876 205.901 1.00 107.63 197 TYR C CA 1
ATOM 4567 C C . TYR D 2 253 ? 211.005 234.548 204.819 1.00 107.63 197 TYR C C 1
ATOM 4568 O O . TYR D 2 253 ? 210.378 233.481 204.823 1.00 107.63 197 TYR C O 1
ATOM 4577 N N . GLU D 2 254 ? 210.842 235.478 203.881 1.00 107.63 198 GLU C N 1
ATOM 4578 C CA . GLU D 2 254 ? 209.871 235.373 202.802 1.00 107.63 198 GLU C CA 1
ATOM 4579 C C . GLU D 2 254 ? 210.593 235.131 201.486 1.00 107.63 198 GLU C C 1
ATOM 4580 O O . GLU D 2 254 ? 211.656 235.710 201.241 1.00 107.63 198 GLU C O 1
ATOM 4586 N N . ASP D 2 255 ? 210.012 234.282 200.643 1.00 114.18 199 ASP C N 1
ATOM 4587 C CA . ASP D 2 255 ? 210.554 233.964 199.325 1.00 114.18 199 ASP C CA 1
ATOM 4588 C C . ASP D 2 255 ? 209.434 234.115 198.300 1.00 114.18 199 ASP C C 1
ATOM 4589 O O . ASP D 2 255 ? 208.744 233.157 197.956 1.00 114.18 199 ASP C O 1
ATOM 4594 N N . MET D 2 256 ? 209.264 235.335 197.803 1.00 113.31 200 MET C N 1
ATOM 4595 C CA . MET D 2 256 ? 208.231 235.631 196.823 1.00 113.31 200 MET C CA 1
ATOM 4596 C C . MET D 2 256 ? 208.743 235.617 195.390 1.00 113.31 200 MET C C 1
ATOM 4597 O O . MET D 2 256 ? 207.937 235.747 194.464 1.00 113.31 200 MET C O 1
ATOM 4602 N N . GLY D 2 257 ? 210.047 235.464 195.182 1.00 109.49 201 GLY C N 1
ATOM 4603 C CA . GLY D 2 257 ? 210.615 235.364 193.857 1.00 109.49 201 GLY C CA 1
ATOM 4604 C C . GLY D 2 257 ? 211.820 236.258 193.701 1.00 109.49 201 GLY C C 1
ATOM 4605 O O . GLY D 2 257 ? 212.470 236.652 194.675 1.00 109.49 201 GLY C O 1
ATOM 4606 N N . ASN D 2 258 ? 212.122 236.590 192.444 1.00 117.99 202 ASN C N 1
ATOM 4607 C CA . ASN D 2 258 ? 213.317 237.367 192.143 1.00 117.99 202 ASN C CA 1
ATOM 4608 C C . ASN D 2 258 ? 213.266 238.751 192.771 1.00 117.99 202 ASN C C 1
ATOM 4609 O O . ASN D 2 258 ? 214.284 239.246 193.265 1.00 117.99 202 ASN C O 1
ATOM 4614 N N . ASN D 2 259 ? 212.096 239.387 192.771 1.00 109.19 203 ASN C N 1
ATOM 4615 C CA . ASN D 2 259 ? 211.932 240.746 193.271 1.00 109.19 203 ASN C CA 1
ATOM 4616 C C . ASN D 2 259 ? 211.378 240.750 194.691 1.00 109.19 203 ASN C C 1
ATOM 4617 O O . ASN D 2 259 ? 210.544 241.584 195.044 1.00 109.19 203 ASN C O 1
ATOM 4622 N N . THR D 2 260 ? 211.854 239.817 195.514 1.00 105.54 204 THR C N 1
ATOM 4623 C CA . THR D 2 260 ? 211.269 239.605 196.831 1.00 105.54 204 THR C CA 1
ATOM 4624 C C . THR D 2 260 ? 211.339 240.855 197.695 1.00 105.54 204 THR C C 1
ATOM 4625 O O . THR D 2 260 ? 210.439 241.105 198.505 1.00 105.54 204 THR C O 1
ATOM 4629 N N . ALA D 2 261 ? 212.399 241.647 197.552 1.00 107.38 205 ALA C N 1
ATOM 4630 C CA . ALA D 2 261 ? 212.577 242.798 198.430 1.00 107.38 205 ALA C CA 1
ATOM 4631 C C . ALA D 2 261 ? 211.425 243.785 198.285 1.00 107.38 205 ALA C C 1
ATOM 4632 O O . ALA D 2 261 ? 210.817 244.202 199.279 1.00 107.38 205 ALA C O 1
ATOM 4634 N N . ASN D 2 262 ? 211.107 244.170 197.050 1.00 101.21 206 ASN C N 1
ATOM 4635 C CA . ASN D 2 262 ? 210.064 245.165 196.838 1.00 101.21 206 ASN C CA 1
ATOM 4636 C C . ASN D 2 262 ? 208.692 244.625 197.220 1.00 101.21 206 ASN C C 1
ATOM 4637 O O . ASN D 2 262 ? 207.856 245.360 197.761 1.00 101.21 206 ASN C O 1
ATOM 4642 N N . TRP D 2 263 ? 208.433 243.345 196.946 1.00 103.22 207 TRP C N 1
ATOM 4643 C CA . TRP D 2 263 ? 207.165 242.759 197.365 1.00 103.22 207 TRP C CA 1
ATOM 4644 C C . TRP D 2 263 ? 207.040 242.772 198.881 1.00 103.22 207 TRP C C 1
ATOM 4645 O O . TRP D 2 263 ? 205.960 243.034 199.419 1.00 103.22 207 TRP C O 1
ATOM 4656 N N . ARG D 2 264 ? 208.132 242.480 199.586 1.00 107.63 208 ARG C N 1
ATOM 4657 C CA . ARG D 2 264 ? 208.111 242.546 201.042 1.00 107.63 208 ARG C CA 1
ATOM 4658 C C . ARG D 2 264 ? 207.843 243.967 201.514 1.00 107.63 208 ARG C C 1
ATOM 4659 O O . ARG D 2 264 ? 207.075 244.187 202.459 1.00 107.63 208 ARG C O 1
ATOM 4667 N N . MET D 2 265 ? 208.461 244.944 200.852 1.00 107.63 209 MET C N 1
ATOM 4668 C CA . MET D 2 265 ? 208.204 246.340 201.187 1.00 107.63 209 MET C CA 1
ATOM 4669 C C . MET D 2 265 ? 206.727 246.673 201.038 1.00 107.63 209 MET C C 1
ATOM 4670 O O . MET D 2 265 ? 206.138 247.326 201.907 1.00 107.63 209 MET C O 1
ATOM 4675 N N . LEU D 2 266 ? 206.110 246.233 199.941 1.00 107.63 210 LEU C N 1
ATOM 4676 C CA . LEU D 2 266 ? 204.689 246.505 199.742 1.00 107.63 210 LEU C CA 1
ATOM 4677 C C . LEU D 2 266 ? 203.843 245.805 200.797 1.00 107.63 210 LEU C C 1
ATOM 4678 O O . LEU D 2 266 ? 202.919 246.403 201.362 1.00 107.63 210 LEU C O 1
ATOM 4683 N N . LEU D 2 267 ? 204.144 244.537 201.078 1.00 107.63 211 LEU C N 1
ATOM 4684 C CA . LEU D 2 267 ? 203.384 243.804 202.082 1.00 107.63 211 LEU C CA 1
ATOM 4685 C C . LEU D 2 267 ? 203.485 244.473 203.441 1.00 107.63 211 LEU C C 1
ATOM 4686 O O . LEU D 2 267 ? 202.566 244.363 204.260 1.00 107.63 211 LEU C O 1
ATOM 4691 N N . ARG D 2 268 ? 204.590 245.169 203.698 1.00 107.63 212 ARG C N 1
ATOM 4692 C CA . ARG D 2 268 ? 204.737 245.865 204.968 1.00 107.63 212 ARG C CA 1
ATOM 4693 C C . ARG D 2 268 ? 203.697 246.962 205.140 1.00 107.63 212 ARG C C 1
ATOM 4694 O O . ARG D 2 268 ? 203.503 247.448 206.259 1.00 107.63 212 ARG C O 1
ATOM 4702 N N . ILE D 2 269 ? 203.025 247.364 204.060 1.00 107.63 213 ILE C N 1
ATOM 4703 C CA . ILE D 2 269 ? 202.027 248.425 204.155 1.00 107.63 213 ILE C CA 1
ATOM 4704 C C . ILE D 2 269 ? 200.844 247.981 205.001 1.00 107.63 213 ILE C C 1
ATOM 4705 O O . ILE D 2 269 ? 200.249 248.788 205.724 1.00 107.63 213 ILE C O 1
ATOM 4710 N N . LEU D 2 270 ? 200.479 246.698 204.928 1.00 107.63 214 LEU C N 1
ATOM 4711 C CA . LEU D 2 270 ? 199.294 246.235 205.651 1.00 107.63 214 LEU C CA 1
ATOM 4712 C C . LEU D 2 270 ? 199.442 246.412 207.152 1.00 107.63 214 LEU C C 1
ATOM 4713 O O . LEU D 2 270 ? 198.553 247.026 207.772 1.00 107.63 214 LEU C O 1
ATOM 4718 N N . PRO D 2 271 ? 200.497 245.922 207.805 1.00 107.63 215 PRO C N 1
ATOM 4719 C CA . PRO D 2 271 ? 200.619 246.126 209.255 1.00 107.63 215 PRO C CA 1
ATOM 4720 C C . PRO D 2 271 ? 200.685 247.584 209.661 1.00 107.63 215 PRO C C 1
ATOM 4721 O O . PRO D 2 271 ? 200.236 247.923 210.762 1.00 107.63 215 PRO C O 1
ATOM 4725 N N . GLN D 2 272 ? 201.229 248.457 208.819 1.00 107.63 216 GLN C N 1
ATOM 4726 C CA . GLN D 2 272 ? 201.341 249.871 209.139 1.00 107.63 216 GLN C CA 1
ATOM 4727 C C . GLN D 2 272 ? 200.086 250.657 208.796 1.00 107.63 216 GLN C C 1
ATOM 4728 O O . GLN D 2 272 ? 200.011 251.846 209.117 1.00 107.63 216 GLN C O 1
ATOM 4734 N N . SER D 2 273 ? 199.104 250.028 208.154 1.00 111.90 217 SER C N 1
ATOM 4735 C CA . SER D 2 273 ? 197.839 250.672 207.830 1.00 111.90 217 SER C CA 1
ATOM 4736 C C . SER D 2 273 ? 196.687 250.086 208.639 1.00 111.90 217 SER C C 1
ATOM 4737 O O . SER D 2 273 ? 195.930 250.830 209.267 1.00 111.90 217 SER C O 1
ATOM 4740 N N . PHE D 2 274 ? 196.538 248.764 208.635 1.00 107.63 218 PHE C N 1
ATOM 4741 C CA . PHE D 2 274 ? 195.519 248.086 209.423 1.00 107.63 218 PHE C CA 1
ATOM 4742 C C . PHE D 2 274 ? 196.010 247.717 210.814 1.00 107.63 218 PHE C C 1
ATOM 4743 O O . PHE D 2 274 ? 195.266 247.090 211.576 1.00 107.63 218 PHE C O 1
ATOM 4751 N N . GLY D 2 275 ? 197.240 248.084 211.159 1.00 107.63 219 GLY C N 1
ATOM 4752 C CA . GLY D 2 275 ? 197.797 247.727 212.445 1.00 107.63 219 GLY C CA 1
ATOM 4753 C C . GLY D 2 275 ? 198.226 248.917 213.275 1.00 107.63 219 GLY C C 1
ATOM 4754 O O . GLY D 2 275 ? 198.304 248.818 214.502 1.00 107.63 219 GLY C O 1
ATOM 4755 N N . PHE D 2 276 ? 198.533 250.040 212.626 1.00 104.30 220 PHE C N 1
ATOM 4756 C CA . PHE D 2 276 ? 198.932 251.233 213.360 1.00 104.30 220 PHE C CA 1
ATOM 4757 C C . PHE D 2 276 ? 198.030 252.427 213.087 1.00 104.30 220 PHE C C 1
ATOM 4758 O O . PHE D 2 276 ? 197.462 253.008 214.016 1.00 104.30 220 PHE C O 1
ATOM 4766 N N . ILE D 2 277 ? 197.884 252.800 211.816 1.00 107.63 221 ILE C N 1
ATOM 4767 C CA . ILE D 2 277 ? 197.297 254.095 211.491 1.00 107.63 221 ILE C CA 1
ATOM 4768 C C . ILE D 2 277 ? 195.795 254.083 211.731 1.00 107.63 221 ILE C C 1
ATOM 4769 O O . ILE D 2 277 ? 195.258 254.945 212.435 1.00 107.63 221 ILE C O 1
ATOM 4774 N N . VAL D 2 278 ? 195.092 253.128 211.135 1.00 107.63 222 VAL C N 1
ATOM 4775 C CA . VAL D 2 278 ? 193.635 253.087 211.215 1.00 107.63 222 VAL C CA 1
ATOM 4776 C C . VAL D 2 278 ? 193.207 252.946 212.673 1.00 107.63 222 VAL C C 1
ATOM 4777 O O . VAL D 2 278 ? 192.384 253.743 213.156 1.00 107.63 222 VAL C O 1
ATOM 4781 N N . PRO D 2 279 ? 193.718 251.953 213.406 1.00 107.63 223 PRO C N 1
ATOM 4782 C CA . PRO D 2 279 ? 193.352 251.842 214.825 1.00 107.63 223 PRO C CA 1
ATOM 4783 C C . PRO D 2 279 ? 193.720 253.067 215.638 1.00 107.63 223 PRO C C 1
ATOM 4784 O O . PRO D 2 279 ? 192.957 253.473 216.519 1.00 107.63 223 PRO C O 1
ATOM 4788 N N . LEU D 2 280 ? 194.880 253.665 215.370 1.00 107.63 224 LEU C N 1
ATOM 4789 C CA . LEU D 2 280 ? 195.296 254.830 216.141 1.00 107.63 224 LEU C CA 1
ATOM 4790 C C . LEU D 2 280 ? 194.344 255.994 215.917 1.00 107.63 224 LEU C C 1
ATOM 4791 O O . LEU D 2 280 ? 193.943 256.677 216.865 1.00 107.63 224 LEU C O 1
ATOM 4796 N N . LEU D 2 281 ? 193.972 256.235 214.662 1.00 107.63 225 LEU C N 1
ATOM 4797 C CA . LEU D 2 281 ? 193.047 257.319 214.360 1.00 107.63 225 LEU C CA 1
ATOM 4798 C C . LEU D 2 281 ? 191.692 257.068 215.003 1.00 107.63 225 LEU C C 1
ATOM 4799 O O . LEU D 2 281 ? 191.086 257.976 215.587 1.00 107.63 225 LEU C O 1
ATOM 4804 N N . ILE D 2 282 ? 191.199 255.832 214.910 1.00 107.63 226 ILE C N 1
ATOM 4805 C CA . ILE D 2 282 ? 189.908 255.508 215.508 1.00 107.63 226 ILE C CA 1
ATOM 4806 C C . ILE D 2 282 ? 189.955 255.739 217.012 1.00 107.63 226 ILE C C 1
ATOM 4807 O O . ILE D 2 282 ? 189.052 256.351 217.600 1.00 107.63 226 ILE C O 1
ATOM 4812 N N . MET D 2 283 ? 191.014 255.249 217.655 1.00 107.63 227 MET C N 1
ATOM 4813 C CA . MET D 2 283 ? 191.150 255.392 219.097 1.00 107.63 227 MET C CA 1
ATOM 4814 C C . MET D 2 283 ? 191.215 256.858 219.488 1.00 107.63 227 MET C C 1
ATOM 4815 O O . MET D 2 283 ? 190.563 257.288 220.445 1.00 107.63 227 MET C O 1
ATOM 4820 N N . LEU D 2 284 ? 191.996 257.647 218.753 1.00 107.63 228 LEU C N 1
ATOM 4821 C CA . LEU D 2 284 ? 192.134 259.057 219.086 1.00 107.63 228 LEU C CA 1
ATOM 4822 C C . LEU D 2 284 ? 190.801 259.776 218.957 1.00 107.63 228 LEU C C 1
ATOM 4823 O O . LEU D 2 284 ? 190.397 260.516 219.857 1.00 107.63 228 LEU C O 1
ATOM 4828 N N . PHE D 2 285 ? 190.091 259.552 217.853 1.00 107.63 229 PHE C N 1
ATOM 4829 C CA . PHE D 2 285 ? 188.793 260.185 217.655 1.00 107.63 229 PHE C CA 1
ATOM 4830 C C . PHE D 2 285 ? 187.834 259.832 218.787 1.00 107.63 229 PHE C C 1
ATOM 4831 O O . PHE D 2 285 ? 187.258 260.712 219.447 1.00 107.63 229 PHE C O 1
ATOM 4839 N N . CYS D 2 286 ? 187.679 258.532 219.037 1.00 107.63 230 CYS C N 1
ATOM 4840 C CA . CYS D 2 286 ? 186.701 258.076 220.014 1.00 107.63 230 CYS C CA 1
ATOM 4841 C C . CYS D 2 286 ? 187.043 258.576 221.409 1.00 107.63 230 CYS C C 1
ATOM 4842 O O . CYS D 2 286 ? 186.188 259.125 222.111 1.00 107.63 230 CYS C O 1
ATOM 4845 N N . TYR D 2 287 ? 188.298 258.407 221.825 1.00 107.63 231 TYR C N 1
ATOM 4846 C CA . TYR D 2 287 ? 188.699 258.824 223.157 1.00 107.63 231 TYR C CA 1
ATOM 4847 C C . TYR D 2 287 ? 188.686 260.336 223.319 1.00 107.63 231 TYR C C 1
ATOM 4848 O O . TYR D 2 287 ? 188.393 260.822 224.413 1.00 107.63 231 TYR C O 1
ATOM 4857 N N . GLY D 2 288 ? 188.979 261.097 222.264 1.00 107.63 232 GLY C N 1
ATOM 4858 C CA . GLY D 2 288 ? 188.908 262.542 222.377 1.00 107.63 232 GLY C CA 1
ATOM 4859 C C . GLY D 2 288 ? 187.489 263.028 222.583 1.00 107.63 232 GLY C C 1
ATOM 4860 O O . GLY D 2 288 ? 187.231 263.876 223.443 1.00 107.63 232 GLY C O 1
ATOM 4861 N N . PHE D 2 289 ? 186.544 262.493 221.809 1.00 107.63 233 PHE C N 1
ATOM 4862 C CA . PHE D 2 289 ? 185.156 262.883 222.031 1.00 107.63 233 PHE C CA 1
ATOM 4863 C C . PHE D 2 289 ? 184.657 262.398 223.388 1.00 107.63 233 PHE C C 1
ATOM 4864 O O . PHE D 2 289 ? 183.887 263.098 224.063 1.00 107.63 233 PHE C O 1
ATOM 4872 N N . THR D 2 290 ? 185.105 261.219 223.818 1.00 107.63 234 THR C N 1
ATOM 4873 C CA . THR D 2 290 ? 184.767 260.740 225.151 1.00 107.63 234 THR C CA 1
ATOM 4874 C C . THR D 2 290 ? 185.268 261.695 226.224 1.00 107.63 234 THR C C 1
ATOM 4875 O O . THR D 2 290 ? 184.534 262.028 227.161 1.00 107.63 234 THR C O 1
ATOM 4879 N N . LEU D 2 291 ? 186.513 262.150 226.102 1.00 107.63 235 LEU C N 1
ATOM 4880 C CA . LEU D 2 291 ? 187.065 263.076 227.080 1.00 107.63 235 LEU C CA 1
ATOM 4881 C C . LEU D 2 291 ? 186.332 264.405 227.050 1.00 107.63 235 LEU C C 1
ATOM 4882 O O . LEU D 2 291 ? 186.126 265.027 228.098 1.00 107.63 235 LEU C O 1
ATOM 4887 N N . ARG D 2 292 ? 185.933 264.855 225.861 1.00 107.63 236 ARG C N 1
ATOM 4888 C CA . ARG D 2 292 ? 185.185 266.100 225.761 1.00 107.63 236 ARG C CA 1
ATOM 4889 C C . ARG D 2 292 ? 183.861 265.993 226.501 1.00 107.63 236 ARG C C 1
ATOM 4890 O O . ARG D 2 292 ? 183.456 266.920 227.212 1.00 107.63 236 ARG C O 1
ATOM 4898 N N . THR D 2 293 ? 183.166 264.864 226.347 1.00 107.63 237 THR C N 1
ATOM 4899 C CA . THR D 2 293 ? 181.931 264.671 227.104 1.00 107.63 237 THR C CA 1
ATOM 4900 C C . THR D 2 293 ? 182.205 264.594 228.600 1.00 107.63 237 THR C C 1
ATOM 4901 O O . THR D 2 293 ? 181.461 265.166 229.405 1.00 107.63 237 THR C O 1
ATOM 4905 N N . LEU D 2 294 ? 183.266 263.894 228.994 1.00 107.63 238 LEU C N 1
ATOM 4906 C CA . LEU D 2 294 ? 183.552 263.691 230.409 1.00 107.63 238 LEU C CA 1
ATOM 4907 C C . LEU D 2 294 ? 184.028 264.946 231.112 1.00 107.63 238 LEU C C 1
ATOM 4908 O O . LEU D 2 294 ? 183.891 265.026 232.336 1.00 107.63 238 LEU C O 1
ATOM 4913 N N . PHE D 2 295 ? 184.581 265.919 230.397 1.00 114.11 239 PHE C N 1
ATOM 4914 C CA . PHE D 2 295 ? 184.979 267.175 231.018 1.00 114.11 239 PHE C CA 1
ATOM 4915 C C . PHE D 2 295 ? 183.784 268.062 231.325 1.00 114.11 239 PHE C C 1
ATOM 4916 O O . PHE D 2 295 ? 183.858 268.913 232.215 1.00 114.11 239 PHE C O 1
ATOM 4924 N N . LYS D 2 296 ? 182.682 267.870 230.606 1.00 117.70 240 LYS C N 1
ATOM 4925 C CA . LYS D 2 296 ? 181.481 268.673 230.767 1.00 117.70 240 LYS C CA 1
ATOM 4926 C C . LYS D 2 296 ? 180.540 268.132 231.833 1.00 117.70 240 LYS C C 1
ATOM 4927 O O . LYS D 2 296 ? 179.561 268.807 232.168 1.00 117.70 240 LYS C O 1
ATOM 4933 N N . ALA D 2 297 ? 180.807 266.951 232.377 1.00 115.04 241 ALA C N 1
ATOM 4934 C CA . ALA D 2 297 ? 179.923 266.315 233.339 1.00 115.04 241 ALA C CA 1
ATOM 4935 C C . ALA D 2 297 ? 180.382 266.591 234.765 1.00 115.04 241 ALA C C 1
ATOM 4936 O O . ALA D 2 297 ? 181.502 267.043 235.015 1.00 115.04 241 ALA C O 1
ATOM 4938 N N . HIS D 2 298 ? 179.488 266.302 235.710 1.00 120.43 242 HIS C N 1
ATOM 4939 C CA . HIS D 2 298 ? 179.701 266.588 237.121 1.00 120.43 242 HIS C CA 1
ATOM 4940 C C . HIS D 2 298 ? 179.975 265.335 237.940 1.00 120.43 242 HIS C C 1
ATOM 4941 O O . HIS D 2 298 ? 179.922 265.387 239.173 1.00 120.43 242 HIS C O 1
ATOM 4948 N N . MET D 2 299 ? 180.269 264.214 237.289 1.00 129.27 243 MET C N 1
ATOM 4949 C CA . MET D 2 299 ? 180.529 262.975 238.009 1.00 129.27 243 MET C CA 1
ATOM 4950 C C . MET D 2 299 ? 181.817 263.086 238.814 1.00 129.27 243 MET C C 1
ATOM 4951 O O . MET D 2 299 ? 182.795 263.692 238.368 1.00 129.27 243 MET C O 1
ATOM 4956 N N . GLY D 2 300 ? 181.812 262.497 240.009 1.00 122.03 244 GLY C N 1
ATOM 4957 C CA . GLY D 2 300 ? 183.001 262.533 240.843 1.00 122.03 244 GLY C CA 1
ATOM 4958 C C . GLY D 2 300 ? 184.153 261.736 240.263 1.00 122.03 244 GLY C C 1
ATOM 4959 O O . GLY D 2 300 ? 185.317 262.113 240.416 1.00 122.03 244 GLY C O 1
ATOM 4960 N N . GLN D 2 301 ? 183.848 260.627 239.591 1.00 126.43 245 GLN C N 1
ATOM 4961 C CA . GLN D 2 301 ? 184.863 259.700 239.110 1.00 126.43 245 GLN C CA 1
ATOM 4962 C C . GLN D 2 301 ? 185.315 260.009 237.689 1.00 126.43 245 GLN C C 1
ATOM 4963 O O . GLN D 2 301 ? 185.884 259.136 237.024 1.00 126.43 245 GLN C O 1
ATOM 4969 N N . LYS D 2 302 ? 185.070 261.227 237.209 1.00 116.48 246 LYS C N 1
ATOM 4970 C CA . LYS D 2 302 ? 185.513 261.598 235.871 1.00 116.48 246 LYS C CA 1
ATOM 4971 C C . LYS D 2 302 ? 187.032 261.577 235.755 1.00 116.48 246 LYS C C 1
ATOM 4972 O O . LYS D 2 302 ? 187.576 261.124 234.739 1.00 116.48 246 LYS C O 1
ATOM 4978 N N . HIS D 2 303 ? 187.730 262.057 236.787 1.00 117.71 247 HIS C N 1
ATOM 4979 C CA . HIS D 2 303 ? 189.175 262.225 236.700 1.00 117.71 247 HIS C CA 1
ATOM 4980 C C . HIS D 2 303 ? 189.876 260.893 236.467 1.00 117.71 247 HIS C C 1
ATOM 4981 O O . HIS D 2 303 ? 190.793 260.796 235.642 1.00 117.71 247 HIS C O 1
ATOM 4988 N N . ARG D 2 304 ? 189.462 259.852 237.189 1.00 110.34 248 ARG C N 1
ATOM 4989 C CA . ARG D 2 304 ? 190.111 258.557 237.027 1.00 110.34 248 ARG C CA 1
ATOM 4990 C C . ARG D 2 304 ? 189.885 258.009 235.624 1.00 110.34 248 ARG C C 1
ATOM 4991 O O . ARG D 2 304 ? 190.774 257.377 235.044 1.00 110.34 248 ARG C O 1
ATOM 4999 N N . ALA D 2 305 ? 188.699 258.242 235.060 1.00 107.63 249 ALA C N 1
ATOM 5000 C CA . ALA D 2 305 ? 188.437 257.817 233.690 1.00 107.63 249 ALA C CA 1
ATOM 5001 C C . ALA D 2 305 ? 189.348 258.545 232.712 1.00 107.63 249 ALA C C 1
ATOM 5002 O O . ALA D 2 305 ? 189.905 257.937 231.788 1.00 107.63 249 ALA C O 1
ATOM 5004 N N . MET D 2 306 ? 189.504 259.857 232.899 1.00 107.63 250 MET C N 1
ATOM 5005 C CA . MET D 2 306 ? 190.429 260.611 232.060 1.00 107.63 250 MET C CA 1
ATOM 5006 C C . MET D 2 306 ? 191.829 260.023 232.144 1.00 107.63 250 MET C C 1
ATOM 5007 O O . MET D 2 306 ? 192.502 259.829 231.121 1.00 107.63 250 MET C O 1
ATOM 5012 N N . ARG D 2 307 ? 192.280 259.731 233.364 1.00 107.63 251 ARG C N 1
ATOM 5013 C CA . ARG D 2 307 ? 193.626 259.206 233.554 1.00 107.63 251 ARG C CA 1
ATOM 5014 C C . ARG D 2 307 ? 193.779 257.856 232.871 1.00 107.63 251 ARG C C 1
ATOM 5015 O O . ARG D 2 307 ? 194.803 257.580 232.239 1.00 107.63 251 ARG C O 1
ATOM 5023 N N . VAL D 2 308 ? 192.763 257.002 232.982 1.00 107.63 252 VAL C N 1
ATOM 5024 C CA . VAL D 2 308 ? 192.845 255.678 232.377 1.00 107.63 252 VAL C CA 1
ATOM 5025 C C . VAL D 2 308 ? 192.908 255.784 230.862 1.00 107.63 252 VAL C C 1
ATOM 5026 O O . VAL D 2 308 ? 193.674 255.069 230.208 1.00 107.63 252 VAL C O 1
ATOM 5030 N N . ILE D 2 309 ? 192.090 256.656 230.274 1.00 107.63 253 ILE C N 1
ATOM 5031 C CA . ILE D 2 309 ? 192.095 256.802 228.821 1.00 107.63 253 ILE C CA 1
ATOM 5032 C C . ILE D 2 309 ? 193.450 257.317 228.346 1.00 107.63 253 ILE C C 1
ATOM 5033 O O . ILE D 2 309 ? 194.025 256.809 227.370 1.00 107.63 253 ILE C O 1
ATOM 5038 N N . PHE D 2 310 ? 193.982 258.334 229.029 1.00 107.63 254 PHE C N 1
ATOM 5039 C CA . PHE D 2 310 ? 195.299 258.838 228.660 1.00 107.63 254 PHE C CA 1
ATOM 5040 C C . PHE D 2 310 ? 196.349 257.744 228.787 1.00 107.63 254 PHE C C 1
ATOM 5041 O O . PHE D 2 310 ? 197.234 257.619 227.934 1.00 107.63 254 PHE C O 1
ATOM 5049 N N . ALA D 2 311 ? 196.265 256.943 229.848 1.00 107.63 255 ALA C N 1
ATOM 5050 C CA . ALA D 2 311 ? 197.229 255.871 230.047 1.00 107.63 255 ALA C CA 1
ATOM 5051 C C . ALA D 2 311 ? 197.156 254.861 228.915 1.00 107.63 255 ALA C C 1
ATOM 5052 O O . ALA D 2 311 ? 198.185 254.392 228.418 1.00 107.63 255 ALA C O 1
ATOM 5054 N N . VAL D 2 312 ? 195.943 254.506 228.500 1.00 107.63 256 VAL C N 1
ATOM 5055 C CA . VAL D 2 312 ? 195.782 253.534 227.425 1.00 107.63 256 VAL C CA 1
ATOM 5056 C C . VAL D 2 312 ? 196.418 254.059 226.148 1.00 107.63 256 VAL C C 1
ATOM 5057 O O . VAL D 2 312 ? 197.179 253.355 225.469 1.00 107.63 256 VAL C O 1
ATOM 5061 N N . VAL D 2 313 ? 196.114 255.310 225.803 1.00 107.63 257 VAL C N 1
ATOM 5062 C CA . VAL D 2 313 ? 196.646 255.877 224.568 1.00 107.63 257 VAL C CA 1
ATOM 5063 C C . VAL D 2 313 ? 198.167 255.937 224.623 1.00 107.63 257 VAL C C 1
ATOM 5064 O O . VAL D 2 313 ? 198.859 255.579 223.660 1.00 107.63 257 VAL C O 1
ATOM 5068 N N . LEU D 2 314 ? 198.713 256.391 225.753 1.00 107.63 258 LEU C N 1
ATOM 5069 C CA . LEU D 2 314 ? 200.160 256.509 225.869 1.00 107.63 258 LEU C CA 1
ATOM 5070 C C . LEU D 2 314 ? 200.831 255.146 225.809 1.00 107.63 258 LEU C C 1
ATOM 5071 O O . LEU D 2 314 ? 201.902 255.005 225.213 1.00 107.63 258 LEU C O 1
ATOM 5076 N N . ILE D 2 315 ? 200.228 254.134 226.431 1.00 107.63 259 ILE C N 1
ATOM 5077 C CA . ILE D 2 315 ? 200.800 252.794 226.392 1.00 107.63 259 ILE C CA 1
ATOM 5078 C C . ILE D 2 315 ? 200.827 252.279 224.962 1.00 107.63 259 ILE C C 1
ATOM 5079 O O . ILE D 2 315 ? 201.833 251.731 224.496 1.00 107.63 259 ILE C O 1
ATOM 5084 N N . PHE D 2 316 ? 199.718 252.450 224.242 1.00 107.63 260 PHE C N 1
ATOM 5085 C CA . PHE D 2 316 ? 199.670 251.997 222.857 1.00 107.63 260 PHE C CA 1
ATOM 5086 C C . PHE D 2 316 ? 200.744 252.690 222.029 1.00 107.63 260 PHE C C 1
ATOM 5087 O O . PHE D 2 316 ? 201.469 252.047 221.256 1.00 107.63 260 PHE C O 1
ATOM 5095 N N . LEU D 2 317 ? 200.867 254.009 222.188 1.00 107.63 261 LEU C N 1
ATOM 5096 C CA . LEU D 2 317 ? 201.871 254.747 221.435 1.00 107.63 261 LEU C CA 1
ATOM 5097 C C . LEU D 2 317 ? 203.269 254.248 221.768 1.00 107.63 261 LEU C C 1
ATOM 5098 O O . LEU D 2 317 ? 204.035 253.866 220.878 1.00 107.63 261 LEU C O 1
ATOM 5103 N N . LEU D 2 318 ? 203.603 254.201 223.056 1.00 112.71 262 LEU C N 1
ATOM 5104 C CA . LEU D 2 318 ? 204.934 253.776 223.466 1.00 112.71 262 LEU C CA 1
ATOM 5105 C C . LEU D 2 318 ? 205.251 252.385 222.942 1.00 112.71 262 LEU C C 1
ATOM 5106 O O . LEU D 2 318 ? 206.397 252.094 222.582 1.00 112.71 262 LEU C O 1
ATOM 5111 N N . CYS D 2 319 ? 204.247 251.510 222.890 1.00 121.31 263 CYS C N 1
ATOM 5112 C CA . CYS D 2 319 ? 204.501 250.138 222.474 1.00 121.31 263 CYS C CA 1
ATOM 5113 C C . CYS D 2 319 ? 204.718 250.035 220.970 1.00 121.31 263 CYS C C 1
ATOM 5114 O O . CYS D 2 319 ? 205.596 249.292 220.520 1.00 121.31 263 CYS C O 1
ATOM 5117 N N . TRP D 2 320 ? 203.936 250.766 220.174 1.00 107.63 264 TRP C N 1
ATOM 5118 C CA . TRP D 2 320 ? 203.891 250.493 218.742 1.00 107.63 264 TRP C CA 1
ATOM 5119 C C . TRP D 2 320 ? 204.548 251.549 217.866 1.00 107.63 264 TRP C C 1
ATOM 5120 O O . TRP D 2 320 ? 205.074 251.202 216.808 1.00 107.63 264 TRP C O 1
ATOM 5131 N N . LEU D 2 321 ? 204.533 252.820 218.260 1.00 107.63 265 LEU C N 1
ATOM 5132 C CA . LEU D 2 321 ? 205.066 253.869 217.393 1.00 107.63 265 LEU C CA 1
ATOM 5133 C C . LEU D 2 321 ? 206.533 253.657 217.048 1.00 107.63 265 LEU C C 1
ATOM 5134 O O . LEU D 2 321 ? 206.891 253.790 215.865 1.00 107.63 265 LEU C O 1
ATOM 5139 N N . PRO D 2 322 ? 207.425 253.358 217.995 1.00 107.63 266 PRO C N 1
ATOM 5140 C CA . PRO D 2 322 ? 208.843 253.203 217.628 1.00 107.63 266 PRO C CA 1
ATOM 5141 C C . PRO D 2 322 ? 209.085 252.142 216.571 1.00 107.63 266 PRO C C 1
ATOM 5142 O O . PRO D 2 322 ? 209.903 252.340 215.663 1.00 107.63 266 PRO C O 1
ATOM 5146 N N . TYR D 2 323 ? 208.391 251.008 216.668 1.00 110.33 267 TYR C N 1
ATOM 5147 C CA . TYR D 2 323 ? 208.612 249.926 215.718 1.00 110.33 267 TYR C CA 1
ATOM 5148 C C . TYR D 2 323 ? 208.236 250.365 214.311 1.00 110.33 267 TYR C C 1
ATOM 5149 O O . TYR D 2 323 ? 208.974 250.122 213.351 1.00 110.33 267 TYR C O 1
ATOM 5158 N N . ASN D 2 324 ? 207.094 251.041 214.175 1.00 113.32 268 ASN C N 1
ATOM 5159 C CA . ASN D 2 324 ? 206.673 251.509 212.861 1.00 113.32 268 ASN C CA 1
ATOM 5160 C C . ASN D 2 324 ? 207.570 252.623 212.344 1.00 113.32 268 ASN C C 1
ATOM 5161 O O . ASN D 2 324 ? 207.816 252.701 211.138 1.00 113.32 268 ASN C O 1
ATOM 5166 N N . LEU D 2 325 ? 208.071 253.492 213.223 1.00 110.01 269 LEU C N 1
ATOM 5167 C CA . LEU D 2 325 ? 209.002 254.521 212.769 1.00 110.01 269 LEU C CA 1
ATOM 5168 C C . LEU D 2 325 ? 210.284 253.896 212.237 1.00 110.01 269 LEU C C 1
ATOM 5169 O O . LEU D 2 325 ? 210.798 254.297 211.186 1.00 110.01 269 LEU C O 1
ATOM 5174 N N . VAL D 2 326 ? 210.812 252.902 212.951 1.00 107.63 270 VAL C N 1
ATOM 5175 C CA . VAL D 2 326 ? 212.020 252.223 212.497 1.00 107.63 270 VAL C CA 1
ATOM 5176 C C . VAL D 2 326 ? 211.757 251.500 211.186 1.00 107.63 270 VAL C C 1
ATOM 5177 O O . VAL D 2 326 ? 212.601 251.486 210.282 1.00 107.63 270 VAL C O 1
ATOM 5181 N N . LEU D 2 327 ? 210.584 250.883 211.063 1.00 109.16 271 LEU C N 1
ATOM 5182 C CA . LEU D 2 327 ? 210.233 250.196 209.829 1.00 109.16 271 LEU C CA 1
ATOM 5183 C C . LEU D 2 327 ? 210.153 251.175 208.664 1.00 109.16 271 LEU C C 1
ATOM 5184 O O . LEU D 2 327 ? 210.621 250.880 207.558 1.00 109.16 271 LEU C O 1
ATOM 5189 N N . LEU D 2 328 ? 209.565 252.346 208.899 1.00 107.63 272 LEU C N 1
ATOM 5190 C CA . LEU D 2 328 ? 209.488 253.367 207.862 1.00 107.63 272 LEU C CA 1
ATOM 5191 C C . LEU D 2 328 ? 210.877 253.844 207.468 1.00 107.63 272 LEU C C 1
ATOM 5192 O O . LEU D 2 328 ? 211.155 254.072 206.285 1.00 107.63 272 LEU C O 1
ATOM 5197 N N . ALA D 2 329 ? 211.760 254.012 208.451 1.00 107.63 273 ALA C N 1
ATOM 5198 C CA . ALA D 2 329 ? 213.127 254.420 208.152 1.00 107.63 273 ALA C CA 1
ATOM 5199 C C . ALA D 2 329 ? 213.831 253.372 207.304 1.00 107.63 273 ALA C C 1
ATOM 5200 O O . ALA D 2 329 ? 214.550 253.704 206.356 1.00 107.63 273 ALA C O 1
ATOM 5202 N N . ASP D 2 330 ? 213.640 252.096 207.637 1.00 114.30 274 ASP C N 1
ATOM 5203 C CA . ASP D 2 330 ? 214.239 251.030 206.844 1.00 114.30 274 ASP C CA 1
ATOM 5204 C C . ASP D 2 330 ? 213.699 251.039 205.422 1.00 114.30 274 ASP C C 1
ATOM 5205 O O . ASP D 2 330 ? 214.453 250.860 204.458 1.00 114.30 274 ASP C O 1
ATOM 5210 N N . THR D 2 331 ? 212.391 251.238 205.275 1.00 102.24 275 THR C N 1
ATOM 5211 C CA . THR D 2 331 ? 211.795 251.296 203.946 1.00 102.24 275 THR C CA 1
ATOM 5212 C C . THR D 2 331 ? 212.386 252.442 203.138 1.00 102.24 275 THR C C 1
ATOM 5213 O O . THR D 2 331 ? 212.749 252.277 201.966 1.00 102.24 275 THR C O 1
ATOM 5217 N N . LEU D 2 332 ? 212.510 253.614 203.758 1.00 103.17 276 LEU C N 1
ATOM 5218 C CA . LEU D 2 332 ? 213.094 254.756 203.067 1.00 103.17 276 LEU C CA 1
ATOM 5219 C C . LEU D 2 332 ? 214.538 254.478 202.680 1.00 103.17 276 LEU C C 1
ATOM 5220 O O . LEU D 2 332 ? 214.965 254.797 201.565 1.00 103.17 276 LEU C O 1
ATOM 5225 N N . MET D 2 333 ? 215.304 253.877 203.589 1.00 110.81 277 MET C N 1
ATOM 5226 C CA . MET D 2 333 ? 216.706 253.595 203.315 1.00 110.81 277 MET C CA 1
ATOM 5227 C C . MET D 2 333 ? 216.846 252.629 202.148 1.00 110.81 277 MET C C 1
ATOM 5228 O O . MET D 2 333 ? 217.725 252.791 201.295 1.00 110.81 277 MET C O 1
ATOM 5233 N N . ARG D 2 334 ? 215.982 251.616 202.092 1.00 107.63 278 ARG C N 1
ATOM 5234 C CA . ARG D 2 334 ? 215.988 250.710 200.951 1.00 107.63 278 ARG C CA 1
ATOM 5235 C C . ARG D 2 334 ? 215.554 251.409 199.673 1.00 107.63 278 ARG C C 1
ATOM 5236 O O . ARG D 2 334 ? 216.001 251.025 198.587 1.00 107.63 278 ARG C O 1
ATOM 5244 N N . THR D 2 335 ? 214.697 252.421 199.777 1.00 108.78 279 THR C N 1
ATOM 5245 C CA . THR D 2 335 ? 214.200 253.144 198.615 1.00 108.78 279 THR C CA 1
ATOM 5246 C C . THR D 2 335 ? 215.098 254.312 198.223 1.00 108.78 279 THR C C 1
ATOM 5247 O O . THR D 2 335 ? 214.765 255.048 197.290 1.00 108.78 279 THR C O 1
ATOM 5251 N N . GLN D 2 336 ? 216.221 254.498 198.910 1.00 114.83 280 GLN C N 1
ATOM 5252 C CA . GLN D 2 336 ? 217.247 255.500 198.617 1.00 114.83 280 GLN C CA 1
ATOM 5253 C C . GLN D 2 336 ? 216.805 256.922 198.931 1.00 114.83 280 GLN C C 1
ATOM 5254 O O . GLN D 2 336 ? 217.531 257.867 198.592 1.00 114.83 280 GLN C O 1
ATOM 5260 N N . VAL D 2 337 ? 215.649 257.115 199.564 1.00 107.63 281 VAL C N 1
ATOM 5261 C CA . VAL D 2 337 ? 215.289 258.449 200.032 1.00 107.63 281 VAL C CA 1
ATOM 5262 C C . VAL D 2 337 ? 216.295 258.928 201.068 1.00 107.63 281 VAL C C 1
ATOM 5263 O O . VAL D 2 337 ? 216.730 260.086 201.048 1.00 107.63 281 VAL C O 1
ATOM 5267 N N . ILE D 2 338 ? 216.676 258.048 201.988 1.00 107.68 282 ILE C N 1
ATOM 5268 C CA . ILE D 2 338 ? 217.744 258.300 202.945 1.00 107.68 282 ILE C CA 1
ATOM 5269 C C . ILE D 2 338 ? 218.990 257.576 202.459 1.00 107.68 282 ILE C C 1
ATOM 5270 O O . ILE D 2 338 ? 218.919 256.413 202.044 1.00 107.68 282 ILE C O 1
ATOM 5275 N N . GLN D 2 339 ? 220.126 258.264 202.506 1.00 122.65 283 GLN C N 1
ATOM 5276 C CA . GLN D 2 339 ? 221.375 257.663 202.068 1.00 122.65 283 GLN C CA 1
ATOM 5277 C C . GLN D 2 339 ? 221.676 256.414 202.888 1.00 122.65 283 GLN C C 1
ATOM 5278 O O . GLN D 2 339 ? 221.426 256.359 204.094 1.00 122.65 283 GLN C O 1
ATOM 5284 N N . GLU D 2 340 ? 222.216 255.403 202.217 1.00 118.99 284 GLU C N 1
ATOM 5285 C CA . GLU D 2 340 ? 222.454 254.096 202.812 1.00 118.99 284 GLU C CA 1
ATOM 5286 C C . GLU D 2 340 ? 223.918 253.958 203.205 1.00 118.99 284 GLU C C 1
ATOM 5287 O O . GLU D 2 340 ? 224.811 254.253 202.406 1.00 118.99 284 GLU C O 1
ATOM 5293 N N . THR D 2 341 ? 224.156 253.511 204.437 1.00 130.30 285 THR C N 1
ATOM 5294 C CA . THR D 2 341 ? 225.503 253.264 204.925 1.00 130.30 285 THR C CA 1
ATOM 5295 C C . THR D 2 341 ? 225.461 252.119 205.924 1.00 130.30 285 THR C C 1
ATOM 5296 O O . THR D 2 341 ? 224.411 251.793 206.482 1.00 130.30 285 THR C O 1
ATOM 5300 N N . CYS D 2 342 ? 226.627 251.512 206.149 1.00 142.29 286 CYS C N 1
ATOM 5301 C CA . CYS D 2 342 ? 226.699 250.353 207.033 1.00 142.29 286 CYS C CA 1
ATOM 5302 C C . CYS D 2 342 ? 226.306 250.718 208.459 1.00 142.29 286 CYS C C 1
ATOM 5303 O O . CYS D 2 342 ? 225.609 249.952 209.138 1.00 142.29 286 CYS C O 1
ATOM 5306 N N . GLU D 2 343 ? 226.751 251.881 208.935 1.00 139.11 287 GLU C N 1
ATOM 5307 C CA . GLU D 2 343 ? 226.418 252.296 210.291 1.00 139.11 287 GLU C CA 1
ATOM 5308 C C . GLU D 2 343 ? 224.911 252.422 210.461 1.00 139.11 287 GLU C C 1
ATOM 5309 O O . GLU D 2 343 ? 224.345 251.970 211.464 1.00 139.11 287 GLU C O 1
ATOM 5311 N N . ARG D 2 344 ? 224.240 253.032 209.482 1.00 118.20 288 ARG C N 1
ATOM 5312 C CA . ARG D 2 344 ? 222.788 253.141 209.543 1.00 118.20 288 ARG C CA 1
ATOM 5313 C C . ARG D 2 344 ? 222.144 251.764 209.539 1.00 118.20 288 ARG C C 1
ATOM 5314 O O . ARG D 2 344 ? 221.157 251.527 210.242 1.00 118.20 288 ARG C O 1
ATOM 5322 N N . ARG D 2 345 ? 222.683 250.843 208.741 1.00 114.83 289 ARG C N 1
ATOM 5323 C CA . ARG D 2 345 ? 222.138 249.491 208.701 1.00 114.83 289 ARG C CA 1
ATOM 5324 C C . ARG D 2 345 ? 222.194 248.843 210.076 1.00 114.83 289 ARG C C 1
ATOM 5325 O O . ARG D 2 345 ? 221.202 248.281 210.557 1.00 114.83 289 ARG C O 1
ATOM 5333 N N . ASN D 2 346 ? 223.357 248.907 210.722 1.00 137.21 290 ASN C N 1
ATOM 5334 C CA . ASN D 2 346 ? 223.506 248.289 212.034 1.00 137.21 290 ASN C CA 1
ATOM 5335 C C . ASN D 2 346 ? 222.592 248.958 213.053 1.00 137.21 290 ASN C C 1
ATOM 5336 O O . ASN D 2 346 ? 221.943 248.286 213.868 1.00 137.21 290 ASN C O 1
ATOM 5341 N N . HIS D 2 347 ? 222.519 250.289 213.009 1.00 129.23 291 HIS C N 1
ATOM 5342 C CA . HIS D 2 347 ? 221.661 251.017 213.936 1.00 129.23 291 HIS C CA 1
ATOM 5343 C C . HIS D 2 347 ? 220.209 250.597 213.763 1.00 129.23 291 HIS C C 1
ATOM 5344 O O . HIS D 2 347 ? 219.492 250.364 214.742 1.00 129.23 291 HIS C O 1
ATOM 5351 N N . ILE D 2 348 ? 219.763 250.478 212.512 1.00 112.43 292 ILE C N 1
ATOM 5352 C CA . ILE D 2 348 ? 218.371 250.134 212.246 1.00 112.43 292 ILE C CA 1
ATOM 5353 C C . ILE D 2 348 ? 218.078 248.705 212.668 1.00 112.43 292 ILE C C 1
ATOM 5354 O O . ILE D 2 348 ? 216.990 248.404 213.165 1.00 112.43 292 ILE C O 1
ATOM 5359 N N . ASP D 2 349 ? 219.029 247.794 212.464 1.00 124.39 293 ASP C N 1
ATOM 5360 C CA . ASP D 2 349 ? 218.806 246.418 212.898 1.00 124.39 293 ASP C CA 1
ATOM 5361 C C . ASP D 2 349 ? 218.667 246.345 214.414 1.00 124.39 293 ASP C C 1
ATOM 5362 O O . ASP D 2 349 ? 217.752 245.690 214.941 1.00 124.39 293 ASP C O 1
ATOM 5367 N N . ARG D 2 350 ? 219.555 247.032 215.136 1.00 139.85 294 ARG C N 1
ATOM 5368 C CA . ARG D 2 350 ? 219.448 247.052 216.591 1.00 139.85 294 ARG C CA 1
ATOM 5369 C C . ARG D 2 350 ? 218.131 247.676 217.030 1.00 139.85 294 ARG C C 1
ATOM 5370 O O . ARG D 2 350 ? 217.480 247.190 217.965 1.00 139.85 294 ARG C O 1
ATOM 5378 N N . ALA D 2 351 ? 217.724 248.757 216.367 1.00 115.08 295 ALA C N 1
ATOM 5379 C CA . ALA D 2 351 ? 216.477 249.420 216.724 1.00 115.08 295 ALA C CA 1
ATOM 5380 C C . ALA D 2 351 ? 215.282 248.517 216.455 1.00 115.08 295 ALA C C 1
ATOM 5381 O O . ALA D 2 351 ? 214.319 248.506 217.224 1.00 115.08 295 ALA C O 1
ATOM 5383 N N . LEU D 2 352 ? 215.319 247.762 215.357 1.00 119.49 296 LEU C N 1
ATOM 5384 C CA . LEU D 2 352 ? 214.248 246.814 215.076 1.00 119.49 296 LEU C CA 1
ATOM 5385 C C . LEU D 2 352 ? 214.145 245.782 216.182 1.00 119.49 296 LEU C C 1
ATOM 5386 O O . LEU D 2 352 ? 213.051 245.484 216.671 1.00 119.49 296 LEU C O 1
ATOM 5391 N N . ASP D 2 353 ? 215.281 245.224 216.593 1.00 131.04 297 ASP C N 1
ATOM 5392 C CA . ASP D 2 353 ? 215.250 244.239 217.668 1.00 131.04 297 ASP C CA 1
ATOM 5393 C C . ASP D 2 353 ? 214.661 244.846 218.938 1.00 131.04 297 ASP C C 1
ATOM 5394 O O . ASP D 2 353 ? 213.754 244.272 219.561 1.00 131.04 297 ASP C O 1
ATOM 5399 N N . ALA D 2 354 ? 215.149 246.027 219.320 1.00 119.14 298 ALA C N 1
ATOM 5400 C CA . ALA D 2 354 ? 214.699 246.646 220.560 1.00 119.14 298 ALA C CA 1
ATOM 5401 C C . ALA D 2 354 ? 213.215 246.985 220.508 1.00 119.14 298 ALA C C 1
ATOM 5402 O O . ALA D 2 354 ? 212.486 246.764 221.480 1.00 119.14 298 ALA C O 1
ATOM 5404 N N . THR D 2 355 ? 212.747 247.524 219.382 1.00 120.67 299 THR C N 1
ATOM 5405 C CA . THR D 2 355 ? 211.348 247.916 219.280 1.00 120.67 299 THR C CA 1
ATOM 5406 C C . THR D 2 355 ? 210.428 246.710 219.188 1.00 120.67 299 THR C C 1
ATOM 5407 O O . THR D 2 355 ? 209.301 246.762 219.684 1.00 120.67 299 THR C O 1
ATOM 5411 N N . GLU D 2 356 ? 210.872 245.620 218.562 1.00 131.37 300 GLU C N 1
ATOM 5412 C CA . GLU D 2 356 ? 210.087 244.395 218.617 1.00 131.37 300 GLU C CA 1
ATOM 5413 C C . GLU D 2 356 ? 209.958 243.904 220.048 1.00 131.37 300 GLU C C 1
ATOM 5414 O O . GLU D 2 356 ? 208.863 243.520 220.480 1.00 131.37 300 GLU C O 1
ATOM 5420 N N . ILE D 2 357 ? 211.058 243.935 220.802 1.00 129.42 301 ILE C N 1
ATOM 5421 C CA . ILE D 2 357 ? 210.993 243.570 222.213 1.00 129.42 301 ILE C CA 1
ATOM 5422 C C . ILE D 2 357 ? 209.999 244.461 222.942 1.00 129.42 301 ILE C C 1
ATOM 5423 O O . ILE D 2 357 ? 209.170 243.985 223.728 1.00 129.42 301 ILE C O 1
ATOM 5428 N N . LEU D 2 358 ? 210.066 245.767 222.692 1.00 120.28 302 LEU C N 1
ATOM 5429 C CA . LEU D 2 358 ? 209.199 246.706 223.396 1.00 120.28 302 LEU C CA 1
ATOM 5430 C C . LEU D 2 358 ? 207.736 246.466 223.052 1.00 120.28 302 LEU C C 1
ATOM 5431 O O . LEU D 2 358 ? 206.870 246.486 223.933 1.00 120.28 302 LEU C O 1
ATOM 5436 N N . GLY D 2 359 ? 207.443 246.237 221.772 1.00 125.51 303 GLY C N 1
ATOM 5437 C CA . GLY D 2 359 ? 206.071 245.998 221.364 1.00 125.51 303 GLY C CA 1
ATOM 5438 C C . GLY D 2 359 ? 205.518 244.701 221.919 1.00 125.51 303 GLY C C 1
ATOM 5439 O O . GLY D 2 359 ? 204.332 244.607 222.240 1.00 125.51 303 GLY C O 1
ATOM 5440 N N . ILE D 2 360 ? 206.370 243.683 222.042 1.00 123.50 304 ILE C N 1
ATOM 5441 C CA . ILE D 2 360 ? 205.945 242.409 222.595 1.00 123.50 304 ILE C CA 1
ATOM 5442 C C . ILE D 2 360 ? 205.369 242.547 223.998 1.00 123.50 304 ILE C C 1
ATOM 5443 O O . ILE D 2 360 ? 204.680 241.638 224.469 1.00 123.50 304 ILE C O 1
ATOM 5448 N N . LEU D 2 361 ? 205.609 243.670 224.668 1.00 119.13 305 LEU C N 1
ATOM 5449 C CA . LEU D 2 361 ? 205.097 243.891 226.013 1.00 119.13 305 LEU C CA 1
ATOM 5450 C C . LEU D 2 361 ? 203.595 244.124 226.053 1.00 119.13 305 LEU C C 1
ATOM 5451 O O . LEU D 2 361 ? 203.034 244.219 227.149 1.00 119.13 305 LEU C O 1
ATOM 5456 N N . HIS D 2 362 ? 202.926 244.223 224.906 1.00 121.03 306 HIS C N 1
ATOM 5457 C CA . HIS D 2 362 ? 201.489 244.451 224.901 1.00 121.03 306 HIS C CA 1
ATOM 5458 C C . HIS D 2 362 ? 200.703 243.254 225.408 1.00 121.03 306 HIS C C 1
ATOM 5459 O O . HIS D 2 362 ? 199.541 243.414 225.794 1.00 121.03 306 HIS C O 1
ATOM 5466 N N . SER D 2 363 ? 201.307 242.068 225.412 1.00 122.35 307 SER C N 1
ATOM 5467 C CA . SER D 2 363 ? 200.635 240.877 225.906 1.00 122.35 307 SER C CA 1
ATOM 5468 C C . SER D 2 363 ? 200.655 240.782 227.424 1.00 122.35 307 SER C C 1
ATOM 5469 O O . SER D 2 363 ? 199.890 239.994 227.992 1.00 122.35 307 SER C O 1
ATOM 5472 N N . CYS D 2 364 ? 201.507 241.562 228.090 1.00 130.46 308 CYS C N 1
ATOM 5473 C CA . CYS D 2 364 ? 201.598 241.549 229.541 1.00 130.46 308 CYS C CA 1
ATOM 5474 C C . CYS D 2 364 ? 200.876 242.709 230.204 1.00 130.46 308 CYS C C 1
ATOM 5475 O O . CYS D 2 364 ? 200.445 242.569 231.352 1.00 130.46 308 CYS C O 1
ATOM 5478 N N . LEU D 2 365 ? 200.737 243.840 229.518 1.00 111.74 309 LEU C N 1
ATOM 5479 C CA . LEU D 2 365 ? 200.156 245.033 230.112 1.00 111.74 309 LEU C CA 1
ATOM 5480 C C . LEU D 2 365 ? 198.669 245.181 229.833 1.00 111.74 309 LEU C C 1
ATOM 5481 O O . LEU D 2 365 ? 197.977 245.856 230.603 1.00 111.74 309 LEU C O 1
ATOM 5486 N N . ASN D 2 366 ? 198.162 244.570 228.767 1.00 110.14 310 ASN C N 1
ATOM 5487 C CA . ASN D 2 366 ? 196.739 244.669 228.464 1.00 110.14 310 ASN C CA 1
ATOM 5488 C C . ASN D 2 366 ? 195.854 244.196 229.608 1.00 110.14 310 ASN C C 1
ATOM 5489 O O . ASN D 2 366 ? 194.884 244.901 229.932 1.00 110.14 310 ASN C O 1
ATOM 5494 N N . PRO D 2 367 ? 196.108 243.054 230.245 1.00 109.16 311 PRO C N 1
ATOM 5495 C CA . PRO D 2 367 ? 195.253 242.653 231.373 1.00 109.16 311 PRO C CA 1
ATOM 5496 C C . PRO D 2 367 ? 195.230 243.674 232.493 1.00 109.16 311 PRO C C 1
ATOM 5497 O O . PRO D 2 367 ? 194.195 243.851 233.148 1.00 109.16 311 PRO C O 1
ATOM 5501 N N . LEU D 2 368 ? 196.352 244.348 232.739 1.00 111.59 312 LEU C N 1
ATOM 5502 C CA . LEU D 2 368 ? 196.394 245.357 233.789 1.00 111.59 312 LEU C CA 1
ATOM 5503 C C . LEU D 2 368 ? 195.639 246.613 233.376 1.00 111.59 312 LEU C C 1
ATOM 5504 O O . LEU D 2 368 ? 194.881 247.182 234.169 1.00 111.59 312 LEU C O 1
ATOM 5509 N N . ILE D 2 369 ? 195.840 247.061 232.139 1.00 107.63 313 ILE C N 1
ATOM 5510 C CA . ILE D 2 369 ? 195.285 248.339 231.712 1.00 107.63 313 ILE C CA 1
ATOM 5511 C C . ILE D 2 369 ? 193.781 248.235 231.500 1.00 107.63 313 ILE C C 1
ATOM 5512 O O . ILE D 2 369 ? 193.013 249.076 231.979 1.00 107.63 313 ILE C O 1
ATOM 5517 N N . TYR D 2 370 ? 193.335 247.206 230.782 1.00 107.63 314 TYR C N 1
ATOM 5518 C CA . TYR D 2 370 ? 191.950 247.147 230.334 1.00 107.63 314 TYR C CA 1
ATOM 5519 C C . TYR D 2 370 ? 191.025 246.431 231.305 1.00 107.63 314 TYR C C 1
ATOM 5520 O O . TYR D 2 370 ? 189.854 246.811 231.419 1.00 107.63 314 TYR C O 1
ATOM 5529 N N . ALA D 2 371 ? 191.508 245.409 232.006 1.00 107.63 315 ALA C N 1
ATOM 5530 C CA . ALA D 2 371 ? 190.648 244.557 232.813 1.00 107.63 315 ALA C CA 1
ATOM 5531 C C . ALA D 2 371 ? 190.878 244.727 234.309 1.00 107.63 315 ALA C C 1
ATOM 5532 O O . ALA D 2 371 ? 189.942 245.055 235.043 1.00 107.63 315 ALA C O 1
ATOM 5534 N N . PHE D 2 372 ? 192.106 244.525 234.786 1.00 110.60 316 PHE C N 1
ATOM 5535 C CA . PHE D 2 372 ? 192.353 244.511 236.222 1.00 110.60 316 PHE C CA 1
ATOM 5536 C C . PHE D 2 372 ? 192.175 245.872 236.877 1.00 110.60 316 PHE C C 1
ATOM 5537 O O . PHE D 2 372 ? 192.160 245.944 238.109 1.00 110.60 316 PHE C O 1
ATOM 5545 N N . ILE D 2 373 ? 192.048 246.943 236.101 1.00 107.63 317 ILE C N 1
ATOM 5546 C CA . ILE D 2 373 ? 191.900 248.275 236.673 1.00 107.63 317 ILE C CA 1
ATOM 5547 C C . ILE D 2 373 ? 190.433 248.532 236.981 1.00 107.63 317 ILE C C 1
ATOM 5548 O O . ILE D 2 373 ? 190.066 249.617 237.440 1.00 107.63 317 ILE C O 1
ATOM 5553 N N . GLY D 2 374 ? 189.585 247.538 236.728 1.00 110.24 318 GLY C N 1
ATOM 5554 C CA . GLY D 2 374 ? 188.165 247.624 237.018 1.00 110.24 318 GLY C CA 1
ATOM 5555 C C . GLY D 2 374 ? 187.844 246.911 238.318 1.00 110.24 318 GLY C C 1
ATOM 5556 O O . GLY D 2 374 ? 188.368 245.829 238.592 1.00 110.24 318 GLY C O 1
ATOM 5557 N N . GLN D 2 375 ? 186.969 247.531 239.113 1.00 114.84 319 GLN C N 1
ATOM 5558 C CA . GLN D 2 375 ? 186.629 246.969 240.413 1.00 114.84 319 GLN C CA 1
ATOM 5559 C C . GLN D 2 375 ? 185.956 245.612 240.267 1.00 114.84 319 GLN C C 1
ATOM 5560 O O . GLN D 2 375 ? 186.169 244.711 241.088 1.00 114.84 319 GLN C O 1
ATOM 5566 N N . LYS D 2 376 ? 185.135 245.449 239.231 1.00 119.92 320 LYS C N 1
ATOM 5567 C CA . LYS D 2 376 ? 184.391 244.207 239.062 1.00 119.92 320 LYS C CA 1
ATOM 5568 C C . LYS D 2 376 ? 185.336 243.022 238.919 1.00 119.92 320 LYS C C 1
ATOM 5569 O O . LYS D 2 376 ? 185.143 241.977 239.551 1.00 119.92 320 LYS C O 1
ATOM 5575 N N . PHE D 2 377 ? 186.372 243.169 238.092 1.00 113.17 321 PHE C N 1
ATOM 5576 C CA . PHE D 2 377 ? 187.299 242.066 237.873 1.00 113.17 321 PHE C CA 1
ATOM 5577 C C . PHE D 2 377 ? 188.051 241.715 239.148 1.00 113.17 321 PHE C C 1
ATOM 5578 O O . PHE D 2 377 ? 188.235 240.535 239.463 1.00 113.17 321 PHE C O 1
ATOM 5586 N N . ARG D 2 378 ? 188.509 242.726 239.887 1.00 118.45 322 ARG C N 1
ATOM 5587 C CA . ARG D 2 378 ? 189.240 242.460 241.120 1.00 118.45 322 ARG C CA 1
ATOM 5588 C C . ARG D 2 378 ? 188.353 241.758 242.141 1.00 118.45 322 ARG C C 1
ATOM 5589 O O . ARG D 2 378 ? 188.782 240.801 242.800 1.00 118.45 322 ARG C O 1
ATOM 5597 N N . HIS D 2 379 ? 187.108 242.217 242.280 1.00 130.54 323 HIS C N 1
ATOM 5598 C CA . HIS D 2 379 ? 186.183 241.566 243.200 1.00 130.54 323 HIS C CA 1
ATOM 5599 C C . HIS D 2 379 ? 185.928 240.125 242.782 1.00 130.54 323 HIS C C 1
ATOM 5600 O O . HIS D 2 379 ? 185.907 239.217 243.623 1.00 130.54 323 HIS C O 1
ATOM 5607 N N . GLY D 2 380 ? 185.746 239.894 241.482 1.00 124.22 324 GLY C N 1
ATOM 5608 C CA . GLY D 2 380 ? 185.533 238.538 241.011 1.00 124.22 324 GLY C CA 1
ATOM 5609 C C . GLY D 2 380 ? 186.727 237.646 241.283 1.00 124.22 324 GLY C C 1
ATOM 5610 O O . GLY D 2 380 ? 186.577 236.488 241.673 1.00 124.22 324 GLY C O 1
ATOM 5611 N N . LEU D 2 381 ? 187.931 238.176 241.079 1.00 121.36 325 LEU C N 1
ATOM 5612 C CA . LEU D 2 381 ? 189.135 237.395 241.339 1.00 121.36 325 LEU C CA 1
ATOM 5613 C C . LEU D 2 381 ? 189.230 237.026 242.812 1.00 121.36 325 LEU C C 1
ATOM 5614 O O . LEU D 2 381 ? 189.502 235.870 243.161 1.00 121.36 325 LEU C O 1
ATOM 5619 N N . LEU D 2 382 ? 188.994 237.999 243.694 1.00 131.87 326 LEU C N 1
ATOM 5620 C CA . LEU D 2 382 ? 189.051 237.713 245.122 1.00 131.87 326 LEU C CA 1
ATOM 5621 C C . LEU D 2 382 ? 188.016 236.665 245.505 1.00 131.87 326 LEU C C 1
ATOM 5622 O O . LEU D 2 382 ? 188.287 235.784 246.328 1.00 131.87 326 LEU C O 1
ATOM 5627 N N . LYS D 2 383 ? 186.820 236.745 244.919 1.00 128.33 327 LYS C N 1
ATOM 5628 C CA . LYS D 2 383 ? 185.806 235.733 245.184 1.00 128.33 327 LYS C CA 1
ATOM 5629 C C . LYS D 2 383 ? 186.263 234.359 244.707 1.00 128.33 327 LYS C C 1
ATOM 5630 O O . LYS D 2 383 ? 186.092 233.359 245.413 1.00 128.33 327 LYS C O 1
ATOM 5636 N N . ILE D 2 384 ? 186.853 234.294 243.512 1.00 130.92 328 ILE C N 1
ATOM 5637 C CA . ILE D 2 384 ? 187.269 233.013 242.949 1.00 130.92 328 ILE C CA 1
ATOM 5638 C C . ILE D 2 384 ? 188.367 232.385 243.792 1.00 130.92 328 ILE C C 1
ATOM 5639 O O . ILE D 2 384 ? 188.435 231.158 243.927 1.00 130.92 328 ILE C O 1
ATOM 5644 N N . LEU D 2 385 ? 189.246 233.204 244.368 1.00 130.44 329 LEU C N 1
ATOM 5645 C CA . LEU D 2 385 ? 190.333 232.644 245.165 1.00 130.44 329 LEU C CA 1
ATOM 5646 C C . LEU D 2 385 ? 189.793 231.856 246.353 1.00 130.44 329 LEU C C 1
ATOM 5647 O O . LEU D 2 385 ? 190.516 231.053 246.956 1.00 130.44 329 LEU C O 1
ATOM 5652 N N . ALA D 2 386 ? 188.530 232.075 246.710 1.00 133.35 330 ALA C N 1
ATOM 5653 C CA . ALA D 2 386 ? 187.887 231.301 247.765 1.00 133.35 330 ALA C CA 1
ATOM 5654 C C . ALA D 2 386 ? 187.808 229.828 247.376 1.00 133.35 330 ALA C C 1
ATOM 5655 O O . ALA D 2 386 ? 188.824 229.136 247.310 1.00 133.35 330 ALA C O 1
#

Nearest PDB structures (foldseek):
  2mgs-assembly1_B  TM=8.491E-01  e=5.618E-10  Homo sapiens
  6wzk-assembly1_F  TM=9.455E-01  e=9.652E-08  Macaca fascicularis
  6wzj-assembly1_E  TM=9.388E-01  e=1.959E-07  Macaca fascicularis
  3n52-assembly1_A  TM=9.474E-01  e=3.073E-07  Mus musculus
  1qnk-assembly1_B  TM=8.886E-01  e=1.514E-07  Homo sapiens

InterPro domains:
  IPR001089 CXC chemokine [PR00437] (48-56)
  IPR001089 CXC chemokine [PR00437] (63-84)
  IPR001089 CXC chemokine [PR00437] (85-103)
  IPR001811 Chemokine interleukin-8-like domain [PF00048] (48-105)
  IPR001811 Chemokine interleukin-8-like domain [SM00199] (46-106)
  IPR018048 CXC chemokine, conserved site [PS00471] (49-93)
  IPR033899 CXC Chemokine domain [cd00273] (46-107)
  IPR036048 Chemokine interleukin-8-like superfamily [SSF54117] (25-108)
  IPR039809 Chemokine beta/gamma/delta [PTHR12015] (18-108)

Sequence (730 aa):
ELRCVCLQTTQGVHPKMISNLQVFAIGPQCSKVEVVASLKNGKEICLDPEAPFLKKVIQKILDGGPFLLDAAPCEPESLEINKYFVVIIYALVFLLSLLGNSLVMLVILYSRVGRSVTDVYLLNLALADLLFALTLPIWAASKVNGWIFGTFLCKVVSLLKEVNFYSGILLLACISVDRYLAIVHATRTLTQKRYLVKFICLSIWGLSLLLALPVLLFRRTVYSSNVSPACYEDMGNNTANWRMLLRILPQSFGFIVPLLIMLFCYGFTLRTLFKAHMGQKHRAMRVIFAVVLIFLLCWLPYNLVLLADTLMRTQVIQETCERRNHIDRALDATEILGILHSCLNPLIYAFIGQKFRHGLLKILAELRCVCLQTTQGVHPKMISNLQVFAIGPQCSKVEVVASLKNGKEICLDPEAPFLKKVIQKILDGGPFLLDAAPCEPESLEINKYFVVIIYALVFLLSLLGNSLVMLVILYSRVGRSVTDVYLLNLALADLLFALTLPIWAASKVNGWIFGTFLCKVVSLLKEVNFYSGILLLACISVDRYLAIVHATRTLTQKRYLVKFICLSIWGLSLLLALPVLLFRRTVYSSNVSPACYEDMGNNTANWRMLLRILPQSFGFIVPLLIMLFCYGFTLRTLFKAHMGQKHRAMRVIFAVVLIFLLCWLPYNLVLLADTLMRTQVIQETCERRNHIDRALDATEILGILHSCLNPLIYAFIGQKFRHGLLKILA